Protein AF-A0A6A6MZA5-F1 (afdb_monomer)

Solvent-accessible surface area (backbone atoms only — not comparable to full-atom values): 21957 Å² total; per-residue (Å²): 137,90,83,84,86,81,90,86,86,86,90,86,84,83,87,79,85,80,75,72,76,71,77,72,81,75,48,74,67,53,36,53,50,52,52,52,52,54,51,50,45,68,67,73,51,50,68,57,32,28,37,31,34,38,55,58,53,52,47,82,65,69,66,72,47,62,86,39,45,42,41,32,40,37,38,29,16,70,43,62,66,26,44,49,44,29,49,52,49,47,71,74,43,89,66,95,41,54,74,49,74,42,75,46,43,61,39,80,49,74,70,47,77,76,50,52,74,41,45,49,61,20,44,31,39,34,29,72,39,74,54,33,67,23,25,58,39,69,66,26,39,41,40,28,34,37,51,51,46,44,29,32,23,70,62,12,39,42,36,34,38,40,68,22,36,68,52,52,47,52,53,48,53,55,49,44,52,54,48,62,76,64,50,91,76,68,76,97,83,72,77,67,55,56,51,79,59,97,74,36,36,40,36,47,80,67,91,69,97,62,91,64,74,45,52,48,48,31,35,45,26,44,97,86,54,76,40,82,46,38,41,50,36,61,72,56,52,50,51,40,28,44,77,36,58,29,42,82,72,48,74,46,45,36,49,60,52,41,70,78,39,45,82,84,41,44,70,56,57,62,68,53,40,86,92,41,50,45,100,86,71,44,65,34,70,73,49,42,58,58,41,38,44,25,19,37,41,35,32,31,28,65,34,92,92,45,57,78,93,72,44,86,69,89,57,91,50,82,63,43,67,61,46,47,58,51,48,54,52,49,51,53,50,49,52,50,50,51,52,54,53,60,75,58,73,79,74,92,78,93,84,85,87,82,88,80,83,83,85,77,85,76,84,81,81,82,89,77,89,80,87,85,89,132

Foldseek 3Di:
DDDDYDDDDDDDDDDDPPPPPDPDPDALLRLLLVLVVLVVCLQAQAAQFEEEEEQVFAQPCLCSCVVRNYAEYEYEHQDPVRQVRNVVNVVVDPDPHYYDYYHDDLQPDQCPPVVLVLFQVGLEYEHADDLQVQQQDLSSLLSSLLSVLRNHHAFHKYKYKDFDLVLVVVLLVVQQVVCVVVPPDDDPPDRCQWDDDPFKIKGWPDDDPDDDQGNTWIWIDGPPDIDIGIRHPVVSSQVSNVVSQKHWQDKAQQLRVCVLCCVVCLVSLPVSDPDQADPVSHGDPVSSSSSRRMIMTMITRHHPVAPPVRSPRPPSDPVSSVVVVVVVVVVVVVVVVVVVVVVVPPDDDDDDDDDDDDDDDDDDDDDDDDDDDD

Nearest PDB structures (foldseek):
  1ri1-assembly1_A  TM=8.655E-01  e=4.212E-20  Encephalitozoon cuniculi
  8q69-assembly2_B  TM=8.363E-01  e=1.440E-20  Homo sapiens
  2hv9-assembly1_A  TM=8.580E-01  e=1.508E-18  Encephalitozoon cuniculi
  1l1e-assembly2_B  TM=5.868E-01  e=1.297E-09  Mycobacterium tuberculosis
  8t1a-assembly2_B  TM=5.564E-01  e=3.368E-09  Mycobacterium tuberculosis H37Rv

InterPro domains:
  IPR004971 mRNA (guanine-N(7))-methyltransferase domain [PF03291] (35-301)
  IPR004971 mRNA (guanine-N(7))-methyltransferase domain [PS51562] (24-302)
  IPR029063 S-adenosyl-L-methionine-dependent methyltransferase superfamily [G3DSA:3.40.50.150] (30-302)
  IPR029063 S-adenosyl-L-methionine-dependent methyltransferase superfamily [SSF53335] (39-302)
  IPR039753 mRNA cap guanine-N7 methyltransferase [PTHR12189] (28-302)

pLDDT: mean 73.38, std 24.3, range [23.7, 98.31]

Radius of gyration: 26.89 Å; Cα contacts (8 Å, |Δi|>4): 509; chains: 1; bounding box: 81×106×57 Å

Sequence (374 aa):
MSFRNLETWSDLGTSMSSSFAIPRTESTHHRLYEFAKLALIKIFVHPYATVCDLYCGGGVDAEKWDGAQIGHYIGIDVSSSGVSEMREAWESQRKIYTAEFFEADPCTENFGVQLQEKANQADLVCCLQNLQLCFENEENARKLLHNVSSLLKPGGYFFGITPDSSTIWAKYQKNVEAYHNRSGSMKPNIVPNCIRSESYMITFEVEEEKFPLFGKKYQLKFAHDPANSLLVHFPSLIRLAREAGLEYVEIQNLTEFYDDNRMHFASMLLNAGPNLVDPRGRLLPRSFDVLGLYTTFIFQKPDPDVPHLLQPHYCRTTVSIMMRQVFVILSKAMMRALSCCADCSMVASSTWPSLLCFNVLASRTPFHSATICF

Structure (mmCIF, N/CA/C/O backbone):
data_AF-A0A6A6MZA5-F1
#
_entry.id   AF-A0A6A6MZA5-F1
#
loop_
_atom_site.group_PDB
_atom_site.id
_atom_site.type_symbol
_atom_site.label_atom_id
_atom_site.label_alt_id
_atom_site.label_comp_id
_atom_site.label_asym_id
_atom_site.label_entity_id
_atom_site.label_seq_id
_atom_site.pdbx_PDB_ins_code
_atom_site.Cartn_x
_atom_site.Cartn_y
_atom_site.Cartn_z
_atom_site.occupancy
_atom_site.B_iso_or_equiv
_atom_site.auth_seq_id
_atom_site.auth_comp_id
_atom_site.auth_asym_id
_atom_site.auth_atom_id
_atom_site.pdbx_PDB_model_num
ATOM 1 N N . MET A 1 1 ? -38.788 51.795 -22.963 1.00 30.31 1 MET A N 1
ATOM 2 C CA . MET A 1 1 ? -37.881 52.906 -23.321 1.00 30.31 1 MET A CA 1
ATOM 3 C C . MET A 1 1 ? -36.455 52.413 -23.170 1.00 30.31 1 MET A C 1
ATOM 5 O O . MET A 1 1 ? -36.086 51.976 -22.093 1.00 30.31 1 MET A O 1
ATOM 9 N N . SER A 1 2 ? -35.721 52.390 -24.280 1.00 30.05 2 SER A N 1
ATOM 10 C CA . SER A 1 2 ? -34.290 52.081 -24.354 1.00 30.05 2 SER A CA 1
ATOM 11 C C . SER A 1 2 ? -33.482 53.234 -23.766 1.00 30.05 2 SER A C 1
ATOM 13 O O . SER A 1 2 ? -33.801 54.376 -24.085 1.00 30.05 2 SER A O 1
ATOM 15 N N . PHE A 1 3 ? -32.387 52.947 -23.063 1.00 24.84 3 PHE A N 1
ATOM 16 C CA . PHE A 1 3 ? -31.211 53.813 -23.114 1.00 24.84 3 PHE A CA 1
ATOM 17 C C . PHE A 1 3 ? -29.943 52.981 -23.289 1.00 24.84 3 PHE A C 1
ATOM 19 O O . PHE A 1 3 ? -29.671 52.039 -22.550 1.00 24.84 3 PHE A O 1
ATOM 26 N N . ARG A 1 4 ? -29.221 53.344 -24.347 1.00 27.47 4 ARG A N 1
ATOM 27 C CA . ARG A 1 4 ? -27.875 52.918 -24.703 1.00 27.47 4 ARG A CA 1
ATOM 28 C C . ARG A 1 4 ? -26.852 53.873 -24.062 1.00 27.47 4 ARG A C 1
ATOM 30 O O . ARG A 1 4 ? -27.186 55.035 -23.847 1.00 27.47 4 ARG A O 1
ATOM 37 N N . ASN A 1 5 ? -25.609 53.385 -24.000 1.00 26.36 5 ASN A N 1
ATOM 38 C CA . ASN A 1 5 ? -24.350 54.064 -24.358 1.00 26.36 5 ASN A CA 1
ATOM 39 C C . ASN A 1 5 ? -23.382 54.603 -23.276 1.00 26.36 5 ASN A C 1
ATOM 41 O O . ASN A 1 5 ? -23.722 55.504 -22.521 1.00 26.36 5 ASN A O 1
ATOM 45 N N . LEU A 1 6 ? -22.136 54.110 -23.442 1.00 24.83 6 LEU A N 1
ATOM 46 C CA . LEU A 1 6 ? -20.798 54.738 -23.355 1.00 24.83 6 LEU A CA 1
ATOM 47 C C . LEU A 1 6 ? -20.234 55.106 -21.963 1.00 24.83 6 LEU A C 1
ATOM 49 O O . LEU A 1 6 ? -20.876 55.803 -21.192 1.00 24.83 6 LEU A O 1
ATOM 53 N N . GLU A 1 7 ? -19.117 54.479 -21.537 1.00 25.08 7 GLU A N 1
ATOM 54 C CA . GLU A 1 7 ? -17.699 54.904 -21.749 1.00 25.08 7 GLU A CA 1
ATOM 55 C C . GLU A 1 7 ? -17.408 56.233 -21.016 1.00 25.08 7 GLU A C 1
ATOM 57 O O . GLU A 1 7 ? -18.143 57.190 -21.192 1.00 25.08 7 GLU A O 1
ATOM 62 N N . THR A 1 8 ? -16.421 56.442 -20.141 1.00 25.12 8 THR A N 1
ATOM 63 C CA . THR A 1 8 ? -15.062 55.919 -19.916 1.00 25.12 8 THR A CA 1
ATOM 64 C C . THR A 1 8 ? -14.604 56.423 -18.539 1.00 25.12 8 THR A C 1
ATOM 66 O O . THR A 1 8 ? -14.759 57.616 -18.312 1.00 25.12 8 THR A O 1
ATOM 69 N N . TRP A 1 9 ? -13.964 55.613 -17.688 1.00 24.72 9 TRP A N 1
ATOM 70 C CA . TRP A 1 9 ? -12.913 56.080 -16.761 1.00 24.72 9 TRP A CA 1
ATOM 71 C C . TRP A 1 9 ? -11.894 54.948 -16.594 1.00 24.72 9 TRP A C 1
ATOM 73 O O . TRP A 1 9 ? -12.147 53.942 -15.933 1.00 24.72 9 TRP A O 1
ATOM 83 N N . SER A 1 10 ? -10.774 55.104 -17.289 1.00 23.81 10 SER A N 1
ATOM 84 C CA . SER A 1 10 ? -9.516 54.402 -17.073 1.00 23.81 10 SER A CA 1
ATOM 85 C C . SER A 1 10 ? -8.773 54.997 -15.870 1.00 23.81 10 SER A C 1
ATOM 87 O O . SER A 1 10 ? -8.937 56.174 -15.560 1.00 23.81 10 SER A O 1
ATOM 89 N N . ASP A 1 11 ? -7.914 54.162 -15.283 1.00 25.31 11 ASP A N 1
ATOM 90 C CA . ASP A 1 11 ? -6.826 54.459 -14.338 1.00 25.31 11 ASP A CA 1
ATOM 91 C C . ASP A 1 11 ? -7.145 54.472 -12.837 1.00 25.31 11 ASP A C 1
ATOM 93 O O . ASP A 1 11 ? -7.510 55.487 -12.253 1.00 25.31 11 ASP A O 1
ATOM 97 N N . LEU A 1 12 ? -6.881 53.320 -12.196 1.00 28.38 12 LEU A N 1
ATOM 98 C CA . LEU A 1 12 ? -5.870 53.164 -11.131 1.00 28.38 12 LEU A CA 1
ATOM 99 C C . LEU A 1 12 ? -5.788 51.690 -10.661 1.00 28.38 12 LEU A C 1
ATOM 101 O O . LEU A 1 12 ? -6.760 51.153 -10.143 1.00 28.38 12 LEU A O 1
ATOM 105 N N . GLY A 1 13 ? -4.602 51.069 -10.762 1.00 24.97 13 GLY A N 1
ATOM 106 C CA . GLY A 1 13 ? -4.162 50.059 -9.778 1.00 24.97 13 GLY A CA 1
ATOM 107 C C . GLY A 1 13 ? -4.081 48.580 -10.194 1.00 24.97 13 GLY A C 1
ATOM 108 O O . GLY A 1 13 ? -4.875 47.757 -9.767 1.00 24.97 13 GLY A O 1
ATOM 109 N N . THR A 1 14 ? -3.063 48.255 -10.984 1.00 26.36 14 THR A N 1
ATOM 110 C CA . THR A 1 14 ? -2.165 47.080 -10.939 1.00 26.36 14 THR A CA 1
ATOM 111 C C . THR A 1 14 ? -2.439 45.905 -9.963 1.00 26.36 14 THR A C 1
ATOM 113 O O . THR A 1 14 ? -2.433 46.066 -8.750 1.00 26.36 14 THR A O 1
ATOM 116 N N . SER A 1 15 ? -2.463 44.699 -10.555 1.00 25.64 15 SER A N 1
ATOM 117 C CA . SER A 1 15 ? -2.090 43.356 -10.049 1.00 25.64 15 SER A CA 1
ATOM 118 C C . SER A 1 15 ? -2.786 42.754 -8.818 1.00 25.64 15 SER A C 1
ATOM 120 O O . SER A 1 15 ? -2.518 43.134 -7.687 1.00 25.64 15 SER A O 1
ATOM 122 N N . MET A 1 16 ? -3.474 41.629 -9.025 1.00 23.70 16 MET A N 1
ATOM 123 C CA . MET A 1 16 ? -2.912 40.291 -8.772 1.00 23.70 16 MET A CA 1
ATOM 124 C C . MET A 1 16 ? -3.856 39.261 -9.396 1.00 23.70 16 MET A C 1
ATOM 126 O O . MET A 1 16 ? -4.978 39.053 -8.946 1.00 23.70 16 MET A O 1
ATOM 130 N N . SER A 1 17 ? -3.394 38.638 -10.477 1.00 25.27 17 SER A N 1
ATOM 131 C CA . SER A 1 17 ? -3.976 37.420 -11.022 1.00 25.27 17 SER A CA 1
ATOM 132 C C . SER A 1 17 ? -3.978 36.360 -9.924 1.00 25.27 17 SER A C 1
ATOM 134 O O . SER A 1 17 ? -2.911 35.877 -9.539 1.00 25.27 17 SER A O 1
ATOM 136 N N . SER A 1 18 ? -5.153 36.004 -9.408 1.00 26.64 18 SER A N 1
ATOM 137 C CA . SER A 1 18 ? -5.308 34.766 -8.659 1.00 26.64 18 SER A CA 1
ATOM 138 C C . SER A 1 18 ? -5.066 33.628 -9.642 1.00 26.64 18 SER A C 1
ATOM 140 O O . SER A 1 18 ? -5.909 33.279 -10.468 1.00 26.64 18 SER A O 1
ATOM 142 N N . SER A 1 19 ? -3.843 33.109 -9.606 1.00 25.06 19 SER A N 1
ATOM 143 C CA . SER A 1 19 ? -3.448 31.888 -10.283 1.00 25.06 19 SER A CA 1
ATOM 144 C C . SER A 1 19 ? -4.292 30.752 -9.717 1.00 25.06 19 SER A C 1
ATOM 146 O O . SER A 1 19 ? -3.891 30.077 -8.773 1.00 25.06 19 SER A O 1
ATOM 148 N N . PHE A 1 20 ? -5.482 30.547 -10.277 1.00 29.34 20 PHE A N 1
ATOM 149 C CA . PHE A 1 20 ? -6.139 29.256 -10.206 1.00 29.34 20 PHE A CA 1
ATOM 150 C C . PHE A 1 20 ? -5.161 28.268 -10.829 1.00 29.34 20 PHE A C 1
ATOM 152 O O . PHE A 1 20 ? -4.891 28.319 -12.031 1.00 29.34 20 PHE A O 1
ATOM 159 N N . ALA A 1 21 ? -4.549 27.442 -9.982 1.00 25.27 21 ALA A N 1
ATOM 160 C CA . ALA A 1 21 ? -3.707 26.356 -10.430 1.00 25.27 21 ALA A CA 1
ATOM 161 C C . ALA A 1 21 ? -4.544 25.502 -11.387 1.00 25.27 21 ALA A C 1
ATOM 163 O O . ALA A 1 21 ? -5.527 24.876 -10.997 1.00 25.27 21 ALA A O 1
ATOM 164 N N . ILE A 1 22 ? -4.177 25.537 -12.666 1.00 28.09 22 ILE A N 1
ATOM 165 C CA . ILE A 1 22 ? -4.651 24.591 -13.669 1.00 28.09 22 ILE A CA 1
ATOM 166 C C . ILE A 1 22 ? -4.362 23.198 -13.087 1.00 28.09 22 ILE A C 1
ATOM 168 O O . ILE A 1 22 ? -3.210 22.971 -12.696 1.00 28.09 22 ILE A O 1
ATOM 172 N N . PRO A 1 23 ? -5.343 22.277 -12.987 1.00 35.84 23 PRO A N 1
ATOM 173 C CA . PRO A 1 23 ? -5.067 20.927 -12.519 1.00 35.84 23 PRO A CA 1
ATOM 174 C C . PRO A 1 23 ? -3.949 20.368 -13.390 1.00 35.84 23 PRO A C 1
ATOM 176 O O . PRO A 1 23 ? -4.070 20.355 -14.620 1.00 35.84 23 PRO A O 1
ATOM 179 N N . ARG A 1 24 ? -2.824 19.981 -12.775 1.00 42.41 24 ARG A N 1
ATOM 180 C CA . ARG A 1 24 ? -1.757 19.275 -13.490 1.00 42.41 24 ARG A CA 1
ATOM 181 C C . ARG A 1 24 ? -2.448 18.130 -14.219 1.00 42.41 24 ARG A C 1
ATOM 183 O O . ARG A 1 24 ? -3.149 17.363 -13.573 1.00 42.41 24 ARG A O 1
ATOM 190 N N . THR A 1 25 ? -2.313 18.037 -15.542 1.00 48.66 25 THR A N 1
ATOM 191 C CA . THR A 1 25 ? -2.814 16.877 -16.286 1.00 48.66 25 THR A CA 1
ATOM 192 C C . THR A 1 25 ? -2.254 15.634 -15.612 1.00 48.66 25 THR A C 1
ATOM 194 O O . THR A 1 25 ? -1.047 15.392 -15.698 1.00 48.66 25 THR A O 1
ATOM 197 N N . GLU A 1 26 ? -3.101 14.911 -14.883 1.00 63.53 26 GLU A N 1
ATOM 198 C CA . GLU A 1 26 ? -2.673 13.764 -14.100 1.00 63.53 26 GLU A CA 1
ATOM 199 C C . GLU A 1 26 ? -1.987 12.766 -15.027 1.00 63.53 26 GLU A C 1
ATOM 201 O O . GLU A 1 26 ? -2.501 12.368 -16.083 1.00 63.53 26 GLU A O 1
ATOM 206 N N . SER A 1 27 ? -0.774 12.392 -14.644 1.00 80.50 27 SER A N 1
ATOM 207 C CA . SER A 1 27 ? 0.029 11.440 -15.389 1.00 80.50 27 SER A CA 1
ATOM 208 C C . SER A 1 27 ? -0.733 10.116 -15.558 1.00 80.50 27 SER A C 1
ATOM 210 O O . SER A 1 27 ? -1.565 9.723 -14.740 1.00 80.50 27 SER A O 1
ATOM 212 N N . THR A 1 28 ? -0.427 9.369 -16.620 1.00 84.38 28 THR A N 1
ATOM 213 C CA . THR A 1 28 ? -0.957 8.005 -16.803 1.00 84.38 28 THR A CA 1
ATOM 214 C C . THR A 1 28 ? -0.675 7.109 -15.592 1.00 84.38 28 THR A C 1
ATOM 216 O O . THR A 1 28 ? -1.526 6.302 -15.234 1.00 84.38 28 THR A O 1
ATOM 219 N N . HIS A 1 29 ? 0.490 7.262 -14.948 1.00 86.88 29 HIS A N 1
ATOM 220 C CA . HIS A 1 29 ? 0.832 6.480 -13.758 1.00 86.88 29 HIS A CA 1
ATOM 221 C C . HIS A 1 29 ? -0.091 6.805 -12.580 1.00 86.88 29 HIS A C 1
ATOM 223 O O . HIS A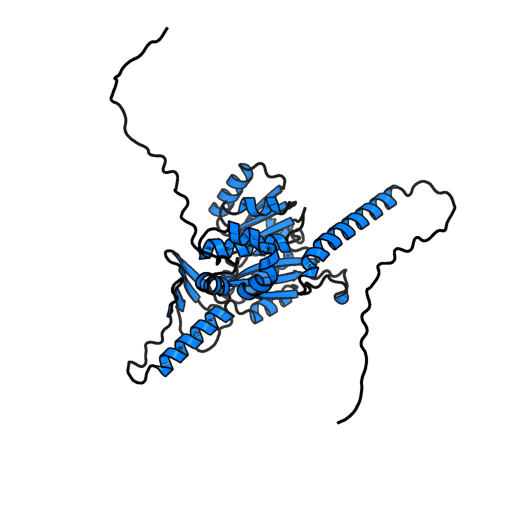 1 29 ? -0.552 5.884 -11.917 1.00 86.88 29 HIS A O 1
ATOM 229 N N . HIS A 1 30 ? -0.402 8.086 -12.356 1.00 87.25 30 HIS A N 1
ATOM 230 C CA . HIS A 1 30 ? -1.233 8.513 -11.236 1.00 87.25 30 HIS A CA 1
ATOM 231 C C . HIS A 1 30 ? -2.645 7.951 -11.389 1.00 87.25 30 HIS A C 1
ATOM 233 O O . HIS A 1 30 ? -3.137 7.276 -10.497 1.00 87.25 30 HIS A O 1
ATOM 239 N N . ARG A 1 31 ? -3.235 8.076 -12.582 1.00 88.12 31 ARG A N 1
ATOM 240 C CA . ARG A 1 31 ? -4.590 7.574 -12.865 1.00 88.12 31 ARG A CA 1
ATOM 241 C C . ARG A 1 31 ? -4.712 6.051 -12.711 1.00 88.12 31 ARG A C 1
ATOM 243 O O . ARG A 1 31 ? -5.735 5.559 -12.245 1.00 88.12 31 ARG A O 1
ATOM 250 N N . LEU A 1 32 ? -3.670 5.294 -13.070 1.00 88.94 32 LEU A N 1
ATOM 251 C CA . LEU A 1 32 ? -3.616 3.840 -12.848 1.00 88.94 32 LEU A CA 1
ATOM 252 C C . LEU A 1 32 ? -3.478 3.481 -11.364 1.00 88.94 32 LEU A C 1
ATOM 254 O O . LEU A 1 32 ? -4.114 2.534 -10.902 1.00 88.94 32 LEU A O 1
ATOM 258 N N . TYR A 1 33 ? -2.661 4.237 -10.631 1.00 88.81 33 TYR A N 1
ATOM 259 C CA . TYR A 1 33 ? -2.472 4.057 -9.197 1.00 88.81 33 TYR A CA 1
ATOM 260 C C . TYR A 1 33 ? -3.762 4.361 -8.423 1.00 88.81 33 TYR A C 1
ATOM 262 O O . TYR A 1 33 ? -4.203 3.541 -7.619 1.00 88.81 33 TYR A O 1
ATOM 270 N N . GLU A 1 34 ? -4.429 5.472 -8.744 1.00 87.88 34 GLU A N 1
ATOM 271 C CA . GLU A 1 34 ? -5.722 5.851 -8.165 1.00 87.88 34 GLU A CA 1
ATOM 272 C C . GLU A 1 34 ? -6.817 4.831 -8.475 1.00 87.88 34 GLU A C 1
ATOM 274 O O . GLU A 1 34 ? -7.576 4.439 -7.588 1.00 87.88 34 GLU A O 1
ATOM 279 N N . PHE A 1 35 ? -6.861 4.309 -9.705 1.00 88.75 35 PHE A N 1
ATOM 280 C CA . PHE A 1 35 ? -7.751 3.197 -10.039 1.00 88.75 35 PHE A CA 1
ATOM 281 C C . PHE A 1 35 ? -7.554 2.005 -9.089 1.00 88.75 35 PHE A C 1
ATOM 283 O O . PHE A 1 35 ? -8.532 1.482 -8.548 1.00 88.75 35 PHE A O 1
ATOM 290 N N . ALA A 1 36 ? -6.305 1.585 -8.875 1.00 89.94 36 ALA A N 1
ATOM 291 C CA . ALA A 1 36 ? -5.994 0.445 -8.023 1.00 89.94 36 ALA A CA 1
ATOM 292 C C . ALA A 1 36 ? -6.344 0.714 -6.553 1.00 89.94 36 ALA A C 1
ATOM 294 O O . ALA A 1 36 ? -6.959 -0.142 -5.914 1.00 89.94 36 ALA A O 1
ATOM 295 N N . LYS A 1 37 ? -6.041 1.916 -6.038 1.00 90.44 37 LYS A N 1
ATOM 296 C CA . LYS A 1 37 ? -6.448 2.345 -4.690 1.00 90.44 37 LYS A CA 1
ATOM 297 C C . LYS A 1 37 ? -7.961 2.241 -4.506 1.00 90.44 37 LYS A C 1
ATOM 299 O O . LYS A 1 37 ? -8.424 1.590 -3.571 1.00 90.44 37 LYS A O 1
ATOM 304 N N . LEU A 1 38 ? -8.737 2.854 -5.403 1.00 89.19 38 LEU A N 1
ATOM 305 C CA . LEU A 1 38 ? -10.197 2.881 -5.306 1.00 89.19 38 LEU A CA 1
ATOM 306 C C . LEU A 1 38 ? -10.806 1.480 -5.441 1.00 89.19 38 LEU A C 1
ATOM 308 O O . LEU A 1 38 ? -11.776 1.161 -4.752 1.00 89.19 38 LEU A O 1
ATOM 312 N N . ALA A 1 39 ? -10.242 0.632 -6.307 1.00 89.31 39 ALA A N 1
ATOM 313 C CA . ALA A 1 39 ? -10.666 -0.758 -6.436 1.00 89.31 39 ALA A CA 1
ATOM 314 C C . ALA A 1 39 ? -10.430 -1.533 -5.129 1.00 89.31 39 ALA A C 1
ATOM 316 O O . ALA A 1 39 ? -11.337 -2.212 -4.651 1.00 89.31 39 ALA A O 1
ATOM 317 N N . LEU A 1 40 ? -9.255 -1.373 -4.514 1.00 89.75 40 LEU A N 1
ATOM 318 C CA . LEU A 1 40 ? -8.904 -2.027 -3.253 1.00 89.75 40 LEU A CA 1
ATOM 319 C C . LEU A 1 40 ? -9.801 -1.557 -2.095 1.00 89.75 40 LEU A C 1
ATOM 321 O O . LEU A 1 40 ? -10.338 -2.382 -1.356 1.00 89.75 40 LEU A O 1
ATOM 325 N N . ILE A 1 41 ? -10.056 -0.247 -2.001 1.00 89.69 41 ILE A N 1
ATOM 326 C CA . ILE A 1 41 ? -11.004 0.346 -1.043 1.00 89.69 41 ILE A CA 1
ATOM 327 C C . ILE A 1 41 ? -12.391 -0.274 -1.215 1.00 89.69 41 ILE A C 1
ATOM 329 O O . ILE A 1 41 ? -12.982 -0.748 -0.249 1.00 89.69 41 ILE A O 1
ATOM 333 N N . LYS A 1 42 ? -12.900 -0.346 -2.447 1.00 88.00 42 LYS A N 1
ATOM 334 C CA . LYS A 1 42 ? -14.234 -0.891 -2.729 1.00 88.00 42 LYS A CA 1
ATOM 335 C C . LYS A 1 42 ? -14.371 -2.385 -2.404 1.00 88.00 42 LYS A C 1
ATOM 337 O O . LYS A 1 42 ? -15.486 -2.857 -2.188 1.00 88.00 42 LYS A O 1
ATOM 342 N N . ILE A 1 43 ? -13.263 -3.123 -2.388 1.00 84.75 43 ILE A N 1
ATOM 343 C CA . ILE A 1 43 ? -13.223 -4.548 -2.040 1.00 84.75 43 ILE A CA 1
ATOM 344 C C . ILE A 1 43 ? -13.194 -4.755 -0.524 1.00 84.75 43 ILE A C 1
ATOM 346 O O . ILE A 1 43 ? -13.940 -5.588 -0.007 1.00 84.75 43 ILE A O 1
ATOM 350 N N . PHE A 1 44 ? -12.313 -4.040 0.179 1.00 85.31 44 PHE A N 1
ATOM 351 C CA . PHE A 1 44 ? -12.017 -4.317 1.587 1.00 85.31 44 PHE A CA 1
ATOM 352 C C . PHE A 1 44 ? -12.837 -3.483 2.564 1.00 85.31 44 PHE A C 1
ATOM 354 O O . PHE A 1 44 ? -13.100 -3.928 3.682 1.00 85.31 44 PHE A O 1
ATOM 361 N N . VAL A 1 45 ? -13.250 -2.285 2.161 1.00 89.44 45 VAL A N 1
ATOM 362 C CA . VAL A 1 45 ? -13.896 -1.338 3.062 1.00 89.44 45 VAL A CA 1
ATOM 363 C C . VAL A 1 45 ? -15.390 -1.590 3.076 1.00 89.44 45 VAL A C 1
ATOM 365 O O . VAL A 1 45 ? -16.067 -1.539 2.050 1.00 89.44 45 VAL A O 1
ATOM 368 N N . HIS A 1 46 ? -15.909 -1.870 4.267 1.00 86.62 46 HIS A N 1
ATOM 369 C CA . HIS A 1 46 ? -17.333 -2.049 4.494 1.00 86.62 46 HIS A CA 1
ATOM 370 C C . HIS A 1 46 ? -17.931 -0.835 5.217 1.00 86.62 46 HIS A C 1
ATOM 372 O O . HIS A 1 46 ? -17.229 -0.165 5.983 1.00 86.62 46 HIS A O 1
ATOM 378 N N . PRO A 1 47 ? -19.247 -0.594 5.074 1.00 89.56 47 PRO A N 1
ATOM 379 C CA . PRO A 1 47 ? -19.915 0.483 5.787 1.00 89.56 47 PRO A CA 1
ATOM 380 C C . PRO A 1 47 ? -19.688 0.414 7.299 1.00 89.56 47 PRO A C 1
ATOM 382 O O . PRO A 1 47 ? -19.646 -0.675 7.897 1.00 89.56 47 PRO A O 1
ATOM 385 N N . TYR A 1 48 ? -19.579 1.592 7.906 1.00 90.69 48 TYR A N 1
ATOM 386 C CA . TYR A 1 48 ? -19.343 1.813 9.333 1.00 90.69 48 TYR A CA 1
ATOM 387 C C . TYR A 1 48 ? -17.999 1.292 9.864 1.00 90.69 48 TYR A C 1
ATOM 389 O O . TYR A 1 48 ? -17.840 1.199 11.077 1.00 90.69 48 TYR A O 1
ATOM 397 N N . ALA A 1 49 ? -17.047 0.940 8.992 1.00 92.38 49 ALA A N 1
ATOM 398 C CA . ALA A 1 49 ? -15.700 0.563 9.418 1.00 92.38 49 ALA A CA 1
ATOM 399 C C . ALA A 1 49 ? -14.963 1.744 10.065 1.00 92.38 49 ALA A C 1
ATOM 401 O O . ALA A 1 49 ? -15.116 2.890 9.629 1.00 92.38 49 ALA A O 1
ATOM 402 N N . THR A 1 50 ? -14.115 1.441 11.043 1.00 94.44 50 THR A N 1
ATOM 403 C CA . THR A 1 50 ? -13.015 2.314 11.450 1.00 94.44 50 THR A CA 1
ATOM 404 C C . THR A 1 50 ? -11.803 2.022 10.575 1.00 94.44 50 THR A C 1
ATOM 406 O O . THR A 1 50 ? -11.280 0.902 10.597 1.00 94.44 50 THR A O 1
ATOM 409 N N . VAL A 1 51 ? -11.348 3.028 9.828 1.00 94.44 51 VAL A N 1
ATOM 410 C CA . VAL A 1 51 ? -10.203 2.919 8.917 1.00 94.44 51 VAL A CA 1
ATOM 411 C C . VAL A 1 51 ? -9.047 3.771 9.416 1.00 94.44 51 VAL A C 1
ATOM 413 O O . VAL A 1 51 ? -9.237 4.947 9.713 1.00 94.44 51 VAL A O 1
ATOM 416 N N . CYS A 1 52 ? -7.852 3.190 9.462 1.00 94.38 52 CYS A N 1
ATOM 417 C CA . CYS A 1 52 ? -6.606 3.909 9.686 1.00 94.38 52 CYS A CA 1
ATOM 418 C C . CYS A 1 52 ? -5.789 3.983 8.389 1.00 94.38 52 CYS A C 1
ATOM 420 O O . CYS A 1 52 ? -5.434 2.941 7.847 1.00 94.38 52 CYS A O 1
ATOM 422 N N . ASP A 1 53 ? -5.504 5.190 7.896 1.00 93.44 53 ASP A N 1
ATOM 423 C CA . ASP A 1 53 ? -4.699 5.439 6.691 1.00 93.44 53 ASP A CA 1
ATOM 424 C C . ASP A 1 53 ? -3.301 5.920 7.099 1.00 93.44 53 ASP A C 1
ATOM 426 O O . ASP A 1 53 ? -3.137 7.016 7.643 1.00 93.44 53 ASP A O 1
ATOM 430 N N . LEU A 1 54 ? -2.303 5.062 6.884 1.00 92.75 54 LEU A N 1
ATOM 431 C CA . LEU A 1 54 ? -0.894 5.342 7.145 1.00 92.75 54 LEU A CA 1
ATOM 432 C C . LEU A 1 54 ? -0.278 6.082 5.960 1.00 92.75 54 LEU A C 1
ATOM 434 O O . LEU A 1 54 ? -0.473 5.681 4.811 1.00 92.75 54 LEU A O 1
ATOM 438 N N . TYR A 1 55 ? 0.530 7.101 6.255 1.00 90.19 55 TYR A N 1
ATOM 439 C CA . TYR A 1 55 ? 1.080 8.018 5.255 1.00 90.19 55 TYR A CA 1
ATOM 440 C C . TYR A 1 55 ? -0.039 8.662 4.427 1.00 90.19 55 TYR A C 1
ATOM 442 O O . TYR A 1 55 ? -0.007 8.649 3.191 1.00 90.19 55 TYR A O 1
ATOM 450 N N . CYS A 1 56 ? -1.072 9.164 5.115 1.00 86.06 56 CYS A N 1
ATOM 451 C CA . CYS A 1 56 ? -2.287 9.653 4.467 1.00 86.06 56 CYS A CA 1
ATOM 452 C C . CYS A 1 56 ? -2.061 10.879 3.563 1.00 86.06 56 CYS A C 1
ATOM 454 O O . CYS A 1 56 ? -2.912 11.168 2.719 1.00 86.06 56 CYS A O 1
ATOM 456 N N . GLY A 1 57 ? -0.920 11.567 3.686 1.00 77.88 57 GLY A N 1
ATOM 457 C CA . GLY A 1 57 ? -0.574 12.744 2.894 1.00 77.88 57 GLY A CA 1
ATOM 458 C C . GLY A 1 57 ? -1.446 13.958 3.222 1.00 77.88 57 GLY A C 1
ATOM 459 O O . GLY A 1 57 ? -2.162 13.968 4.219 1.00 77.88 57 GLY A O 1
ATOM 460 N N . GLY A 1 58 ? -1.368 14.994 2.381 1.00 63.12 58 GLY A N 1
ATOM 461 C CA . GLY A 1 58 ? -2.170 16.218 2.493 1.00 63.12 58 GLY A CA 1
ATOM 462 C C . GLY A 1 58 ? -3.416 16.173 1.605 1.00 63.12 58 GLY A C 1
ATOM 463 O O . GLY A 1 58 ? -3.285 15.892 0.419 1.00 63.12 58 GLY A O 1
ATOM 464 N N . GLY A 1 59 ? -4.590 16.451 2.185 1.00 57.91 59 GLY A N 1
ATOM 465 C CA . GLY A 1 59 ? -5.930 16.776 1.638 1.00 57.91 59 GLY A CA 1
ATOM 466 C C . GLY A 1 59 ? -6.567 15.977 0.483 1.00 57.91 59 GLY A C 1
ATOM 467 O O . GLY A 1 59 ? -7.783 15.786 0.468 1.00 57.91 59 GLY A O 1
ATOM 468 N N . VAL A 1 60 ? -5.785 15.563 -0.511 1.00 55.03 60 VAL A N 1
ATOM 469 C CA . VAL A 1 60 ? -6.212 15.273 -1.893 1.00 55.03 60 VAL A CA 1
ATOM 470 C C . VAL A 1 60 ? -7.101 14.028 -2.001 1.00 55.03 60 VAL A C 1
ATOM 472 O O . VAL A 1 60 ? -7.926 13.932 -2.902 1.00 55.03 60 VAL A O 1
ATOM 475 N N . ASP A 1 61 ? -7.005 13.125 -1.028 1.00 62.47 61 ASP A N 1
ATOM 476 C CA . ASP A 1 61 ? -7.664 11.820 -1.041 1.00 62.47 61 ASP A CA 1
ATOM 477 C C . ASP A 1 61 ? -8.828 11.712 -0.034 1.00 62.47 61 ASP A C 1
ATOM 479 O O . ASP A 1 61 ? -9.385 10.628 0.144 1.00 62.47 61 ASP A O 1
ATOM 483 N N . ALA A 1 62 ? -9.224 12.795 0.649 1.00 62.06 62 ALA A N 1
ATOM 484 C CA . ALA A 1 62 ? -10.210 12.728 1.738 1.00 62.06 62 ALA A CA 1
ATOM 485 C C . ALA A 1 62 ? -11.596 12.208 1.294 1.00 62.06 62 ALA A C 1
ATOM 487 O O . ALA A 1 62 ? -12.303 11.575 2.078 1.00 62.06 62 ALA A O 1
ATOM 488 N N . GLU A 1 63 ? -11.976 12.433 0.034 1.00 71.81 63 GLU A N 1
ATOM 489 C CA . GLU A 1 63 ? -13.281 12.055 -0.529 1.00 71.81 63 GLU A CA 1
ATOM 490 C C . GLU A 1 63 ? -13.397 10.558 -0.863 1.00 71.81 63 GLU A C 1
ATOM 492 O O . GLU A 1 63 ? -14.509 10.035 -0.972 1.00 71.81 63 GLU A O 1
ATOM 497 N N . LYS A 1 64 ? -12.274 9.826 -0.969 1.00 81.31 64 LYS A N 1
ATOM 498 C CA . LYS A 1 64 ? -12.277 8.396 -1.351 1.00 81.31 64 LYS A CA 1
ATOM 499 C C . LYS A 1 64 ? -13.059 7.518 -0.370 1.00 81.31 64 LYS A C 1
ATOM 501 O O . LYS A 1 64 ? -13.557 6.452 -0.736 1.00 81.31 64 LYS A O 1
ATOM 506 N N . TRP A 1 65 ? -13.192 7.983 0.868 1.00 87.00 65 TRP A N 1
ATOM 507 C CA . TRP A 1 65 ? -13.880 7.282 1.944 1.00 87.00 65 TRP A CA 1
ATOM 508 C C . TRP A 1 65 ? -15.395 7.515 1.964 1.00 87.00 65 TRP A C 1
ATOM 510 O O . TRP A 1 65 ? -16.124 6.676 2.500 1.00 87.00 65 TRP A O 1
ATOM 520 N N . ASP A 1 66 ? -15.891 8.585 1.330 1.00 83.62 66 ASP A N 1
ATOM 521 C CA . ASP A 1 66 ? -17.323 8.918 1.305 1.00 83.62 66 ASP A CA 1
ATOM 522 C C . ASP A 1 66 ? -18.136 7.808 0.636 1.00 83.62 66 ASP A C 1
ATOM 524 O O . ASP A 1 66 ? -19.154 7.352 1.163 1.00 83.62 66 ASP A O 1
ATOM 528 N N . GLY A 1 67 ? -17.646 7.320 -0.509 1.00 81.75 67 GLY A N 1
ATOM 529 C CA . GLY A 1 67 ? -18.290 6.246 -1.264 1.00 81.75 67 GLY A CA 1
ATOM 530 C C . GLY A 1 67 ? -18.337 4.911 -0.515 1.00 81.75 67 GLY A C 1
ATOM 531 O O . GLY A 1 67 ? -19.192 4.078 -0.813 1.00 81.75 67 GLY A O 1
ATOM 532 N N . ALA A 1 68 ? -17.450 4.714 0.465 1.00 86.06 68 ALA A N 1
ATOM 533 C CA . ALA A 1 68 ? -17.383 3.506 1.283 1.00 86.06 68 ALA A CA 1
ATOM 534 C C . ALA A 1 68 ? -18.233 3.584 2.567 1.00 86.06 68 ALA A C 1
ATOM 536 O O . ALA A 1 68 ? -18.417 2.565 3.234 1.00 86.06 68 ALA A O 1
ATOM 537 N N . GLN A 1 69 ? -18.779 4.763 2.898 1.00 88.31 69 GLN A N 1
ATOM 538 C CA . GLN A 1 69 ? -19.635 4.989 4.071 1.00 88.31 69 GLN A CA 1
ATOM 539 C C . GLN A 1 69 ? -18.990 4.522 5.386 1.00 88.31 69 GLN A C 1
ATOM 541 O O . GLN A 1 69 ? -19.623 3.838 6.197 1.00 88.31 69 GLN A O 1
ATOM 546 N N . ILE A 1 70 ? -17.714 4.856 5.588 1.00 92.25 70 ILE A N 1
ATOM 547 C CA . ILE A 1 70 ? -16.988 4.520 6.821 1.00 92.25 70 ILE A CA 1
ATOM 548 C C . ILE A 1 70 ? -17.626 5.186 8.049 1.00 92.25 70 ILE A C 1
ATOM 550 O O . ILE A 1 70 ? -18.372 6.156 7.930 1.00 92.25 70 ILE A O 1
ATOM 554 N N . GLY A 1 71 ? -17.359 4.640 9.235 1.00 91.06 71 GLY A N 1
ATOM 555 C CA . GLY A 1 71 ? -17.865 5.178 10.503 1.00 91.06 71 GLY A CA 1
ATOM 556 C C . GLY A 1 71 ? -16.882 6.135 11.173 1.00 91.06 71 GLY A C 1
ATOM 557 O O . GLY A 1 71 ? -17.301 7.114 11.790 1.00 91.06 71 GLY A O 1
ATOM 558 N N . HIS A 1 72 ? -15.585 5.858 11.032 1.00 92.88 72 HIS A N 1
ATOM 559 C CA . HIS A 1 72 ? -14.519 6.635 11.648 1.00 92.88 72 HIS A CA 1
ATOM 560 C C . HIS A 1 72 ? -13.230 6.565 10.821 1.00 92.88 72 HIS A C 1
ATOM 562 O O . HIS A 1 72 ? -12.905 5.510 10.268 1.00 92.88 72 HIS A O 1
ATOM 568 N N . TYR A 1 73 ? -12.499 7.676 10.753 1.00 92.56 73 TYR A N 1
ATOM 569 C CA . TYR A 1 73 ? -11.235 7.800 10.030 1.00 92.56 73 TYR A CA 1
ATOM 570 C C . TYR A 1 73 ? -10.086 8.181 10.968 1.00 92.56 73 TYR A C 1
ATOM 572 O O . TYR A 1 73 ? -10.208 9.117 11.753 1.00 92.56 73 TYR A O 1
ATOM 580 N N . ILE A 1 74 ? -8.956 7.491 10.845 1.00 92.06 74 ILE A N 1
ATOM 581 C CA . ILE A 1 74 ? -7.717 7.773 11.572 1.00 92.06 74 ILE A CA 1
ATOM 582 C C . ILE A 1 74 ? -6.618 8.036 10.538 1.00 92.06 74 ILE A C 1
ATOM 584 O O . ILE A 1 74 ? -6.156 7.107 9.881 1.00 92.06 74 ILE A O 1
ATOM 588 N N . GLY A 1 75 ? -6.194 9.287 10.378 1.00 91.88 75 GLY A N 1
ATOM 589 C CA . GLY A 1 75 ? -5.065 9.644 9.515 1.00 91.88 75 GLY A CA 1
ATOM 590 C C . GLY A 1 75 ? -3.760 9.693 10.303 1.00 91.88 75 GLY A C 1
ATOM 591 O O . GLY A 1 75 ? -3.701 10.368 11.331 1.00 91.88 75 GLY A O 1
ATOM 592 N N . ILE A 1 76 ? -2.719 9.004 9.834 1.00 90.75 76 ILE A N 1
ATOM 593 C CA . ILE A 1 76 ? -1.370 9.085 10.412 1.00 90.75 76 ILE A CA 1
ATOM 594 C C . ILE A 1 76 ? -0.400 9.512 9.315 1.00 90.75 76 ILE A C 1
ATOM 596 O O . ILE A 1 76 ? -0.310 8.848 8.281 1.00 90.75 76 ILE A O 1
ATOM 600 N N . ASP A 1 77 ? 0.347 10.588 9.543 1.00 90.38 77 ASP A N 1
ATOM 601 C CA . ASP A 1 77 ? 1.387 11.042 8.619 1.00 90.38 77 ASP A CA 1
ATOM 602 C C . ASP A 1 77 ? 2.628 11.536 9.373 1.00 90.38 77 ASP A C 1
ATOM 604 O O . ASP A 1 77 ? 2.549 11.941 10.531 1.00 90.38 77 ASP A O 1
ATOM 608 N N . VAL A 1 78 ? 3.780 11.508 8.701 1.00 87.88 78 VAL A N 1
ATOM 609 C CA . VAL A 1 78 ? 5.059 11.991 9.247 1.00 87.88 78 VAL A CA 1
ATOM 610 C C . VAL A 1 78 ? 5.106 13.523 9.251 1.00 87.88 78 VAL A C 1
ATOM 612 O O . VAL A 1 78 ? 5.839 14.127 10.026 1.00 87.88 78 VAL A O 1
ATOM 615 N N . SER A 1 79 ? 4.361 14.168 8.351 1.00 82.69 79 SER A N 1
ATOM 616 C CA . SER A 1 79 ? 4.394 15.611 8.142 1.00 82.69 79 SER A CA 1
ATOM 617 C C . SER A 1 79 ? 3.294 16.329 8.926 1.00 82.69 79 SER A C 1
ATOM 619 O O . SER A 1 79 ? 2.116 16.222 8.583 1.00 82.69 79 SER A O 1
ATOM 621 N N . SER A 1 80 ? 3.679 17.171 9.894 1.00 76.94 80 SER A N 1
ATOM 622 C CA . SER A 1 80 ? 2.758 18.105 10.570 1.00 76.94 80 SER A CA 1
ATOM 623 C C . SER A 1 80 ? 1.951 18.970 9.597 1.00 76.94 80 SER A C 1
ATOM 625 O O . SER A 1 80 ? 0.752 19.167 9.797 1.00 76.94 80 SER A O 1
ATOM 627 N N . SER A 1 81 ? 2.572 19.457 8.516 1.00 76.94 81 SER A N 1
ATOM 628 C CA . SER A 1 81 ? 1.868 20.223 7.481 1.00 76.94 81 SER A CA 1
ATOM 629 C C . SER A 1 81 ? 0.840 19.371 6.737 1.00 76.94 81 SER A C 1
ATOM 631 O O . SER A 1 81 ? -0.281 19.830 6.549 1.00 76.94 81 SER A O 1
ATOM 633 N N . GLY A 1 82 ? 1.164 18.117 6.395 1.00 74.94 82 GLY A N 1
ATOM 634 C CA . GLY A 1 82 ? 0.209 17.201 5.757 1.00 74.94 82 GLY A CA 1
ATOM 635 C C . GLY A 1 82 ? -0.989 16.884 6.658 1.00 74.94 82 GLY A C 1
ATOM 636 O O . GLY A 1 82 ? -2.139 16.932 6.216 1.00 74.94 82 GLY A O 1
ATOM 637 N N . VAL A 1 83 ? -0.731 16.657 7.950 1.00 80.50 83 VAL A N 1
ATOM 638 C CA . VAL A 1 83 ? -1.765 16.465 8.979 1.00 80.50 83 VAL A CA 1
ATOM 639 C C . VAL A 1 83 ? -2.664 17.700 9.111 1.00 80.50 83 VAL A C 1
ATOM 641 O O . VAL A 1 83 ? -3.886 17.558 9.183 1.00 80.50 83 VAL A O 1
ATOM 644 N N . SER A 1 84 ? -2.085 18.905 9.129 1.00 79.81 84 SER A N 1
ATOM 645 C CA . SER A 1 84 ? -2.846 20.160 9.223 1.00 79.81 84 SER A CA 1
ATOM 646 C C . SER A 1 84 ? -3.713 20.388 7.987 1.00 79.81 84 SER A C 1
ATOM 648 O O . SER A 1 84 ? -4.902 20.658 8.122 1.00 79.81 84 SER A O 1
ATOM 650 N N . GLU A 1 85 ? -3.158 20.199 6.788 1.00 80.50 85 GLU A N 1
ATOM 651 C CA . GLU A 1 85 ? -3.894 20.324 5.525 1.00 80.50 85 GLU A CA 1
ATOM 652 C C . GLU A 1 85 ? -5.065 19.335 5.448 1.00 80.50 85 GLU A C 1
ATOM 654 O O . GLU A 1 85 ? -6.169 19.707 5.050 1.00 80.50 85 GLU A O 1
ATOM 659 N N . MET A 1 86 ? -4.858 18.082 5.868 1.00 78.44 86 MET A N 1
ATOM 660 C CA . MET A 1 86 ? -5.932 17.086 5.951 1.00 78.44 86 MET A CA 1
ATOM 661 C C . MET A 1 86 ? -7.012 17.477 6.952 1.00 78.44 86 MET A C 1
ATOM 663 O O . MET A 1 86 ? -8.198 17.306 6.666 1.00 78.44 86 MET A O 1
ATOM 667 N N . ARG A 1 87 ? -6.615 17.989 8.120 1.00 82.88 87 ARG A N 1
ATOM 668 C CA . ARG A 1 87 ? -7.554 18.438 9.147 1.00 82.88 87 ARG A CA 1
ATOM 669 C C . ARG A 1 87 ? -8.394 19.602 8.639 1.00 82.88 87 ARG A C 1
ATOM 671 O O . ARG A 1 87 ? -9.612 19.531 8.733 1.00 82.88 87 ARG A O 1
ATOM 678 N N . GLU A 1 88 ? -7.773 20.619 8.052 1.00 83.44 88 GLU A N 1
ATOM 679 C CA . GLU A 1 88 ? -8.472 21.774 7.478 1.00 83.44 88 GLU A CA 1
ATOM 680 C C . GLU A 1 88 ? -9.402 21.360 6.331 1.00 83.44 88 GLU A C 1
ATOM 682 O O . GLU A 1 88 ? -10.564 21.772 6.289 1.00 83.44 88 GLU A O 1
ATOM 687 N N . ALA A 1 89 ? -8.933 20.491 5.428 1.00 80.69 89 ALA A N 1
ATOM 688 C CA . ALA A 1 89 ? -9.754 19.951 4.350 1.00 80.69 89 ALA A CA 1
ATOM 689 C C . ALA A 1 89 ? -10.958 19.178 4.906 1.00 80.69 89 ALA A C 1
ATOM 691 O O . ALA A 1 89 ? -12.086 19.395 4.460 1.00 80.69 89 ALA A O 1
ATOM 692 N N . TRP A 1 90 ? -10.748 18.335 5.918 1.00 82.06 90 TRP A N 1
ATOM 693 C CA . TRP A 1 90 ? -11.824 17.597 6.569 1.00 82.06 90 TRP A CA 1
ATOM 694 C C . TRP A 1 90 ? -12.790 18.522 7.310 1.00 82.06 90 TRP A C 1
ATOM 696 O O . TRP A 1 90 ? -13.986 18.355 7.152 1.00 82.06 90 TRP A O 1
ATOM 706 N N . GLU A 1 91 ? -12.326 19.528 8.051 1.00 82.62 91 GLU A N 1
ATOM 707 C CA . GLU A 1 91 ? -13.196 20.476 8.766 1.00 82.62 91 GLU A CA 1
ATOM 708 C C . GLU A 1 91 ? -14.005 21.360 7.804 1.00 82.62 91 GLU A C 1
ATOM 710 O O . GLU A 1 91 ? -15.153 21.716 8.088 1.00 82.62 91 GLU A O 1
ATOM 715 N N . SER A 1 92 ? -13.437 21.680 6.636 1.00 82.00 92 SER A N 1
ATOM 716 C CA . SER A 1 92 ? -14.144 22.401 5.571 1.00 82.00 92 SER A CA 1
ATOM 717 C C . SER A 1 92 ? -15.257 21.562 4.933 1.00 82.00 92 SER A C 1
ATOM 719 O O . SER A 1 92 ? -16.270 22.093 4.467 1.00 82.00 92 SER A O 1
ATOM 721 N N . GLN A 1 93 ? -15.093 20.239 4.939 1.00 76.19 93 GLN A N 1
ATOM 722 C CA . GLN A 1 93 ? -16.040 19.287 4.387 1.00 76.19 93 GLN A CA 1
ATOM 723 C C . GLN A 1 93 ? -16.950 18.795 5.516 1.00 76.19 93 GLN A C 1
ATOM 725 O O . GLN A 1 93 ? -16.524 18.138 6.452 1.00 76.19 93 GLN A O 1
ATOM 730 N N . ARG A 1 94 ? -18.258 19.056 5.452 1.00 73.62 94 ARG A N 1
ATOM 731 C CA . ARG A 1 94 ? -19.209 18.496 6.433 1.00 73.62 94 ARG A CA 1
ATOM 732 C C . ARG A 1 94 ? -19.381 16.982 6.235 1.00 73.62 94 ARG A C 1
ATOM 734 O O . ARG A 1 94 ? -20.399 16.538 5.704 1.00 73.62 94 ARG A O 1
ATOM 741 N N . LYS A 1 95 ? -18.373 16.201 6.629 1.00 80.38 95 LYS A N 1
ATOM 742 C CA . LYS A 1 95 ? -18.365 14.740 6.556 1.00 80.38 95 LYS A CA 1
ATOM 743 C C . LYS A 1 95 ? -19.312 14.143 7.591 1.00 80.38 95 LYS A C 1
ATOM 745 O O . LYS A 1 95 ? -19.536 14.695 8.664 1.00 80.38 95 LYS A O 1
ATOM 750 N N . ILE A 1 96 ? -19.873 12.990 7.242 1.00 83.06 96 ILE A N 1
ATOM 751 C CA . ILE A 1 96 ? -20.839 12.254 8.073 1.00 83.06 96 ILE A CA 1
ATOM 752 C C . ILE A 1 96 ? -20.176 11.330 9.105 1.00 83.06 96 ILE A C 1
ATOM 754 O O . ILE A 1 96 ? -20.855 10.822 9.992 1.00 83.06 96 ILE A O 1
ATOM 758 N N . TYR A 1 97 ? -18.871 11.095 8.974 1.00 86.44 97 TYR A N 1
ATOM 759 C CA . TYR A 1 97 ? -18.064 10.254 9.854 1.00 86.44 97 TYR A CA 1
ATOM 760 C C . TYR A 1 97 ? -17.077 11.111 10.636 1.00 86.44 97 TYR A C 1
ATOM 762 O O . TYR A 1 97 ? -16.662 12.166 10.160 1.00 86.44 97 TYR A O 1
ATOM 770 N N . THR A 1 98 ? -16.687 10.657 11.824 1.00 90.31 98 THR A N 1
ATOM 771 C CA . THR A 1 98 ? -15.692 11.348 12.653 1.00 90.31 98 THR A CA 1
ATOM 772 C C . THR A 1 98 ? -14.277 11.067 12.148 1.00 90.31 98 THR A C 1
ATOM 774 O O . THR A 1 98 ? -14.020 9.991 11.606 1.00 90.31 98 THR A O 1
ATOM 777 N N . ALA A 1 99 ? -13.354 12.010 12.339 1.00 90.69 99 ALA A N 1
ATOM 778 C CA . ALA A 1 99 ? -11.954 11.839 11.969 1.00 90.69 99 ALA A CA 1
ATOM 779 C C . ALA A 1 99 ? -11.001 12.287 13.079 1.00 90.69 99 ALA A C 1
ATOM 781 O O . ALA A 1 99 ? -11.257 13.272 13.773 1.00 90.69 99 ALA A O 1
ATOM 782 N N . GLU A 1 100 ? -9.887 11.577 13.207 1.00 90.19 100 GLU A N 1
ATOM 783 C CA . GLU A 1 100 ? -8.749 11.938 14.046 1.00 90.19 100 GLU A CA 1
ATOM 784 C C . GLU A 1 100 ? -7.471 11.894 13.209 1.00 90.19 100 GLU A C 1
ATOM 786 O O . GLU A 1 100 ? -7.335 11.070 12.305 1.00 90.19 100 GLU A O 1
ATOM 791 N N . PHE A 1 101 ? -6.533 12.792 13.508 1.00 89.75 101 PHE A N 1
ATOM 792 C CA . PHE A 1 101 ? -5.277 12.896 12.774 1.00 89.75 101 PHE A CA 1
ATOM 793 C C . PHE A 1 101 ? -4.103 12.964 13.739 1.00 89.75 101 PHE A C 1
ATOM 795 O O . PHE A 1 101 ? -4.153 13.731 14.708 1.00 89.75 101 PHE A O 1
ATOM 802 N N . PHE A 1 102 ? -3.062 12.192 13.440 1.00 89.06 102 PHE A N 1
ATOM 803 C CA . PHE A 1 102 ? -1.868 12.040 14.259 1.00 89.06 102 PHE A CA 1
ATOM 804 C C . PHE A 1 102 ? -0.616 12.296 13.423 1.00 89.06 102 PHE A C 1
ATOM 806 O O . PHE A 1 102 ? -0.486 11.796 12.306 1.00 89.06 102 PHE A O 1
ATOM 813 N N . GLU A 1 103 ? 0.309 13.058 13.995 1.00 89.88 103 GLU A N 1
ATOM 814 C CA . GLU A 1 103 ? 1.669 13.185 13.487 1.00 89.88 103 GLU A CA 1
ATOM 815 C C . GLU A 1 103 ? 2.519 12.102 14.148 1.00 89.88 103 GLU A C 1
ATOM 817 O O . GLU A 1 103 ? 2.699 12.116 15.367 1.00 89.88 103 GLU A O 1
ATOM 822 N N . ALA A 1 104 ? 2.965 11.131 13.358 1.00 88.25 104 ALA A N 1
ATOM 823 C CA . ALA A 1 104 ? 3.868 10.078 13.801 1.00 88.25 104 ALA A CA 1
ATOM 824 C C . ALA A 1 104 ? 4.519 9.421 12.586 1.00 88.25 104 ALA A C 1
ATOM 826 O O . ALA A 1 104 ? 3.881 9.285 11.540 1.00 88.25 104 ALA A O 1
ATOM 827 N N . ASP A 1 105 ? 5.749 8.932 12.738 1.00 88.25 105 ASP A N 1
ATOM 828 C CA . ASP A 1 105 ? 6.330 8.010 11.763 1.00 88.25 105 ASP A CA 1
ATOM 829 C C . ASP A 1 105 ? 6.019 6.557 12.146 1.00 88.25 105 ASP A C 1
ATOM 831 O O . ASP A 1 105 ? 6.588 6.039 13.118 1.00 88.25 105 ASP A O 1
ATOM 835 N N . PRO A 1 106 ? 5.176 5.853 11.361 1.00 86.12 106 PRO A N 1
ATOM 836 C CA . PRO A 1 106 ? 4.848 4.456 11.610 1.00 86.12 106 PRO A CA 1
ATOM 837 C C . PRO A 1 106 ? 6.067 3.521 11.682 1.00 86.12 106 PRO A C 1
ATOM 839 O O . PRO A 1 106 ? 5.961 2.456 12.296 1.00 86.12 106 PRO A O 1
ATOM 842 N N . CYS A 1 107 ? 7.207 3.891 11.080 1.00 85.69 107 CYS A N 1
ATOM 843 C CA . CYS A 1 107 ? 8.427 3.077 11.035 1.00 85.69 107 CYS A CA 1
ATOM 844 C C . CYS A 1 107 ? 9.370 3.275 12.224 1.00 85.69 107 CYS A C 1
ATOM 846 O O . CYS A 1 107 ? 10.064 2.333 12.604 1.00 85.69 107 CYS A O 1
ATOM 848 N N . THR A 1 108 ? 9.445 4.478 12.795 1.00 78.06 108 THR A N 1
ATOM 849 C CA . THR A 1 108 ? 10.506 4.835 13.756 1.00 78.06 108 THR A CA 1
ATOM 850 C C . THR A 1 108 ? 9.977 5.150 15.145 1.00 78.06 108 THR A C 1
ATOM 852 O O . THR A 1 108 ? 10.695 4.941 16.129 1.00 78.06 108 THR A O 1
ATOM 855 N N . GLU A 1 109 ? 8.712 5.538 15.282 1.00 73.94 109 GLU A N 1
ATOM 856 C CA . GLU A 1 109 ? 8.112 5.884 16.566 1.00 73.94 109 GLU A CA 1
ATOM 857 C C . GLU A 1 109 ? 7.330 4.703 17.139 1.00 73.94 109 GLU A C 1
ATOM 859 O O . GLU A 1 109 ? 6.617 3.981 16.439 1.00 73.94 109 GLU A O 1
ATOM 864 N N . ASN A 1 110 ? 7.510 4.437 18.437 1.00 67.31 110 ASN A N 1
ATOM 865 C CA . ASN A 1 110 ? 6.519 3.609 19.116 1.00 67.31 110 ASN A CA 1
ATOM 866 C C . ASN A 1 110 ? 5.301 4.508 19.196 1.00 67.31 110 ASN A C 1
ATOM 868 O O . ASN A 1 110 ? 5.428 5.594 19.761 1.00 67.31 110 ASN A O 1
ATOM 872 N N . PHE A 1 111 ? 4.181 4.079 18.620 1.00 67.62 111 PHE A N 1
ATOM 873 C CA . PHE A 1 111 ? 2.906 4.765 18.756 1.00 67.62 111 PHE A CA 1
ATOM 874 C C . PHE A 1 111 ? 2.753 5.239 20.204 1.00 67.62 111 PHE A C 1
ATOM 876 O O . PHE A 1 111 ? 2.716 4.426 21.130 1.00 67.62 111 PHE A O 1
ATOM 883 N N . GLY A 1 112 ? 2.851 6.561 20.393 1.00 58.41 112 GLY A N 1
ATOM 884 C CA . GLY A 1 112 ? 2.936 7.180 21.713 1.00 58.41 112 GLY A CA 1
ATOM 885 C C . GLY A 1 112 ? 1.648 6.966 22.503 1.00 58.41 112 GLY A C 1
ATOM 886 O O . GLY A 1 112 ? 0.721 6.316 22.026 1.00 58.41 112 GLY A O 1
ATOM 887 N N . VAL A 1 113 ? 1.547 7.559 23.695 1.00 62.47 113 VAL A N 1
ATOM 888 C CA . VAL A 1 113 ? 0.371 7.404 24.580 1.00 62.47 113 VAL A CA 1
ATOM 889 C C . VAL A 1 113 ? -0.958 7.619 23.831 1.00 62.47 113 VAL A C 1
ATOM 891 O O . VAL A 1 113 ? -1.880 6.829 23.988 1.00 62.47 113 VAL A O 1
ATOM 894 N N . GLN A 1 114 ? -1.021 8.602 22.926 1.00 64.50 114 GLN A N 1
ATOM 895 C CA . GLN A 1 114 ? -2.221 8.914 22.136 1.00 64.50 114 GLN A CA 1
ATOM 896 C C . GLN A 1 114 ? -2.624 7.810 21.144 1.00 64.50 114 GLN A C 1
ATOM 898 O O . GLN A 1 114 ? -3.808 7.539 20.973 1.00 64.50 114 GLN A O 1
ATOM 903 N N . LEU A 1 115 ? -1.663 7.149 20.493 1.00 73.12 115 LEU A N 1
ATOM 904 C CA . LEU A 1 115 ? -1.949 6.047 19.567 1.00 73.12 115 LEU A CA 1
ATOM 905 C C . LEU A 1 115 ? -2.112 4.711 20.308 1.00 73.12 115 LEU A C 1
ATOM 907 O O . LEU A 1 115 ? -2.817 3.830 19.822 1.00 73.12 115 LEU A O 1
ATOM 911 N N . GLN A 1 116 ? -1.550 4.570 21.515 1.00 71.19 116 GLN A N 1
ATOM 912 C CA . GLN A 1 116 ? -1.854 3.441 22.402 1.00 71.19 116 GLN A CA 1
ATOM 913 C C . GLN A 1 116 ? -3.317 3.439 22.844 1.00 71.19 116 GLN A C 1
ATOM 915 O O . GLN A 1 116 ? -3.922 2.371 22.919 1.00 71.19 116 GLN A O 1
ATOM 920 N N . GLU A 1 117 ? -3.920 4.611 23.062 1.00 77.81 117 GLU A N 1
ATOM 921 C CA . GLU A 1 117 ? -5.365 4.718 23.305 1.00 77.81 117 GLU A CA 1
ATOM 922 C C . GLU A 1 117 ? -6.193 4.205 22.116 1.00 77.81 117 GLU A C 1
ATOM 924 O O . GLU A 1 117 ? -7.330 3.778 22.305 1.00 77.81 117 GLU A O 1
ATOM 929 N N . LYS A 1 118 ? -5.618 4.183 20.904 1.00 80.12 118 LYS A N 1
ATOM 930 C CA . LYS A 1 118 ? -6.232 3.646 19.677 1.00 80.12 118 LYS A CA 1
ATOM 931 C C . LYS A 1 118 ? -5.948 2.165 19.434 1.00 80.12 118 LYS A C 1
ATOM 933 O O . LYS A 1 118 ? -6.354 1.630 18.399 1.00 80.12 118 LYS A O 1
ATOM 938 N N . ALA A 1 119 ? -5.294 1.480 20.370 1.00 82.50 119 ALA A N 1
ATOM 939 C CA . ALA A 1 119 ? -5.040 0.054 20.246 1.00 82.50 119 ALA A CA 1
ATOM 940 C C . ALA A 1 119 ? -6.353 -0.735 20.090 1.00 82.50 119 ALA A C 1
ATOM 942 O O . ALA A 1 119 ? -7.319 -0.526 20.826 1.00 82.50 119 ALA A O 1
ATOM 943 N N . ASN A 1 120 ? -6.370 -1.668 19.138 1.00 86.19 120 ASN A N 1
ATOM 944 C CA . ASN A 1 120 ? -7.513 -2.514 18.790 1.00 86.19 120 ASN A CA 1
ATOM 945 C C . ASN A 1 120 ? -8.801 -1.734 18.451 1.00 86.19 120 ASN A C 1
ATOM 947 O O . ASN A 1 120 ? -9.901 -2.187 18.770 1.00 86.19 120 ASN A O 1
ATOM 951 N N . GLN A 1 121 ? -8.695 -0.566 17.810 1.00 90.75 121 GLN A N 1
ATOM 952 C CA . GLN A 1 121 ? -9.864 0.220 17.389 1.00 90.75 121 GLN A CA 1
ATOM 953 C C . GLN A 1 121 ? -10.137 0.169 15.883 1.00 90.75 121 GLN A C 1
ATOM 955 O O . GLN A 1 121 ? -11.287 0.359 15.472 1.00 90.75 121 GLN A O 1
ATOM 960 N N . ALA A 1 122 ? -9.125 -0.117 15.063 1.00 94.19 122 ALA A N 1
ATOM 961 C CA . ALA A 1 122 ? -9.265 -0.140 13.613 1.00 94.19 122 ALA A CA 1
ATOM 962 C C . ALA A 1 122 ? -9.791 -1.495 13.122 1.00 94.19 122 ALA A C 1
ATOM 964 O O . ALA A 1 122 ? -9.255 -2.545 13.475 1.00 94.19 122 ALA A O 1
ATOM 965 N N . ASP A 1 123 ? -10.823 -1.475 12.279 1.00 94.00 123 ASP A N 1
ATOM 966 C CA . ASP A 1 123 ? -11.232 -2.667 11.523 1.00 94.00 123 ASP A CA 1
ATOM 967 C C . ASP A 1 123 ? -10.265 -2.897 10.351 1.00 94.00 123 ASP A C 1
ATOM 969 O O . ASP A 1 123 ? -9.975 -4.033 9.970 1.00 94.00 123 ASP A O 1
ATOM 973 N N . LEU A 1 124 ? -9.752 -1.795 9.794 1.00 95.56 124 LEU A N 1
ATOM 974 C CA . LEU A 1 124 ? -8.886 -1.767 8.626 1.00 95.56 124 LEU A CA 1
ATOM 975 C C . LEU A 1 124 ? -7.730 -0.795 8.860 1.00 95.56 124 LEU A C 1
ATOM 977 O O . LEU A 1 124 ? -7.950 0.349 9.257 1.00 95.56 124 LEU A O 1
ATOM 981 N N . VAL A 1 125 ? -6.512 -1.231 8.559 1.00 96.25 125 VAL A N 1
ATOM 982 C CA . VAL A 1 125 ? -5.340 -0.360 8.432 1.00 96.25 125 VAL A CA 1
ATOM 983 C C . VAL A 1 125 ? -4.897 -0.423 6.976 1.00 96.25 125 VAL A C 1
ATOM 985 O O . VAL A 1 125 ? -4.676 -1.510 6.443 1.00 96.25 125 VAL A O 1
ATOM 988 N N . CYS A 1 126 ? -4.774 0.721 6.314 1.00 94.94 126 CYS A N 1
ATOM 989 C CA . CYS A 1 126 ? -4.263 0.799 4.957 1.00 94.94 126 CYS A CA 1
ATOM 990 C C . CYS A 1 126 ? -2.955 1.582 4.893 1.00 94.94 126 CYS A C 1
ATOM 992 O O . CYS A 1 126 ? -2.760 2.561 5.602 1.00 94.94 126 CYS A O 1
ATOM 994 N N . CYS A 1 127 ? -2.051 1.135 4.028 1.00 94.62 127 CYS A N 1
ATOM 995 C CA . CYS A 1 127 ? -0.829 1.851 3.679 1.00 94.62 127 CYS A CA 1
ATOM 996 C C . CYS A 1 127 ? -0.771 1.918 2.152 1.00 94.62 127 CYS A C 1
ATOM 998 O O . CYS A 1 127 ? -0.208 1.059 1.470 1.00 94.62 127 CYS A O 1
ATOM 1000 N N . LEU A 1 128 ? -1.494 2.898 1.604 1.00 90.38 128 LEU A N 1
ATOM 1001 C CA . LEU A 1 128 ? -1.671 3.071 0.159 1.00 90.38 128 LEU A CA 1
ATOM 1002 C C . LEU A 1 128 ? -0.532 3.859 -0.482 1.00 90.38 128 LEU A C 1
ATOM 1004 O O . LEU A 1 128 ? -0.569 4.090 -1.689 1.00 90.38 128 LEU A O 1
ATOM 1008 N N . GLN A 1 129 ? 0.445 4.304 0.303 1.00 86.94 129 GLN A N 1
ATOM 1009 C CA . GLN A 1 129 ? 1.640 5.010 -0.139 1.00 86.94 129 GLN A CA 1
ATOM 1010 C C . GLN A 1 129 ? 2.788 4.687 0.819 1.00 86.94 129 GLN A C 1
ATOM 1012 O O . GLN A 1 129 ? 2.566 4.391 1.987 1.00 86.94 129 GLN A O 1
ATOM 1017 N N . ASN A 1 130 ? 4.023 4.779 0.329 1.00 89.38 130 ASN A N 1
ATOM 1018 C CA . ASN A 1 130 ? 5.233 4.807 1.156 1.00 89.38 130 ASN A CA 1
ATOM 1019 C C . ASN A 1 130 ? 5.537 3.578 2.034 1.00 89.38 130 ASN A C 1
ATOM 1021 O O . ASN A 1 130 ? 6.487 3.643 2.813 1.00 89.38 130 ASN A O 1
ATOM 1025 N N . LEU A 1 131 ? 4.862 2.430 1.860 1.00 92.06 131 LEU A N 1
ATOM 1026 C CA . LEU A 1 131 ? 5.214 1.193 2.583 1.00 92.06 131 LEU A CA 1
ATOM 1027 C C . LEU A 1 131 ? 6.711 0.873 2.468 1.00 92.06 131 LEU A C 1
ATOM 1029 O O . LEU A 1 131 ? 7.347 0.491 3.446 1.00 92.06 131 LEU A O 1
ATOM 1033 N N . GLN A 1 132 ? 7.283 1.054 1.277 1.00 92.75 132 GLN A N 1
ATOM 1034 C CA . GLN A 1 132 ? 8.675 0.727 0.992 1.00 92.75 132 GLN A CA 1
ATOM 1035 C C . GLN A 1 132 ? 9.681 1.440 1.904 1.00 92.75 132 GLN A C 1
ATOM 1037 O O . GLN A 1 132 ? 10.786 0.937 2.085 1.00 92.75 132 GLN A O 1
ATOM 1042 N N . LEU A 1 133 ? 9.320 2.580 2.505 1.00 91.44 133 LEU A N 1
ATOM 1043 C CA . LEU A 1 133 ? 10.215 3.323 3.394 1.00 91.44 133 LEU A CA 1
ATOM 1044 C C . LEU A 1 133 ? 10.617 2.503 4.629 1.00 91.44 133 LEU A C 1
ATOM 1046 O O . LEU A 1 133 ? 11.728 2.661 5.134 1.00 91.44 133 LEU A O 1
ATOM 1050 N N . CYS A 1 134 ? 9.776 1.558 5.062 1.00 92.88 134 CYS A N 1
ATOM 1051 C CA . CYS A 1 134 ? 10.092 0.695 6.199 1.00 92.88 134 CYS A CA 1
ATOM 1052 C C . CYS A 1 134 ? 11.206 -0.319 5.906 1.00 92.88 134 CYS A C 1
ATOM 1054 O O . CYS A 1 134 ? 11.804 -0.848 6.837 1.00 92.88 134 CYS A O 1
ATOM 1056 N N . PHE A 1 135 ? 11.534 -0.560 4.631 1.00 95.62 135 PHE A N 1
ATOM 1057 C CA . PHE A 1 135 ? 12.548 -1.529 4.207 1.00 95.62 135 PHE A CA 1
ATOM 1058 C C . PHE A 1 135 ? 13.977 -0.975 4.186 1.00 95.62 135 PHE A C 1
ATOM 1060 O O . PHE A 1 135 ? 14.873 -1.619 3.638 1.00 95.62 135 PHE A O 1
ATOM 1067 N N . GLU A 1 136 ? 14.236 0.186 4.794 1.00 94.25 136 GLU A N 1
ATOM 1068 C CA . GLU A 1 136 ? 15.609 0.675 4.964 1.00 94.25 136 GLU A CA 1
ATOM 1069 C C . GLU A 1 136 ? 16.448 -0.272 5.839 1.00 94.25 136 GLU A C 1
ATOM 1071 O O . GLU A 1 136 ? 17.597 -0.560 5.507 1.00 94.25 136 GLU A O 1
ATOM 1076 N N . ASN A 1 137 ? 15.859 -0.810 6.909 1.00 95.06 137 ASN A N 1
ATOM 1077 C CA . ASN A 1 137 ? 16.450 -1.823 7.783 1.00 95.06 137 ASN A CA 1
ATOM 1078 C C . ASN A 1 137 ? 15.354 -2.729 8.374 1.00 95.06 137 ASN A C 1
ATOM 1080 O O . ASN A 1 137 ? 14.160 -2.460 8.230 1.00 95.06 137 ASN A O 1
ATOM 1084 N N . GLU A 1 138 ? 15.754 -3.828 9.016 1.00 95.75 138 GLU A N 1
ATOM 1085 C CA . GLU A 1 138 ? 14.805 -4.808 9.551 1.00 95.75 138 GLU A CA 1
ATOM 1086 C C . GLU A 1 138 ? 14.004 -4.255 10.739 1.00 95.75 138 GLU A C 1
ATOM 1088 O O . GLU A 1 138 ? 12.821 -4.566 10.893 1.00 95.75 138 GLU A O 1
ATOM 1093 N N . GLU A 1 139 ? 14.629 -3.419 11.568 1.00 94.56 139 GLU A N 1
ATOM 1094 C CA . GLU A 1 139 ? 14.018 -2.821 12.754 1.00 94.56 139 GLU A CA 1
ATOM 1095 C C . GLU A 1 139 ? 12.811 -1.949 12.392 1.00 94.56 139 GLU A C 1
ATOM 1097 O O . GLU A 1 139 ? 11.757 -2.097 13.013 1.00 94.56 139 GLU A O 1
ATOM 1102 N N . ASN A 1 140 ? 12.934 -1.107 11.363 1.00 94.69 140 ASN A N 1
ATOM 1103 C CA . ASN A 1 140 ? 11.865 -0.233 10.877 1.00 94.69 140 ASN A CA 1
ATOM 1104 C C . ASN A 1 140 ? 10.668 -1.043 10.359 1.00 94.69 140 ASN A C 1
ATOM 1106 O O . ASN A 1 140 ? 9.524 -0.781 10.738 1.00 94.69 140 ASN A O 1
ATOM 1110 N N . ALA A 1 141 ? 10.917 -2.065 9.534 1.00 95.94 141 ALA A N 1
ATOM 1111 C CA . ALA A 1 141 ? 9.867 -2.940 9.016 1.00 95.94 141 ALA A CA 1
ATOM 1112 C C . ALA A 1 141 ? 9.157 -3.708 10.143 1.00 95.94 141 ALA A C 1
ATOM 1114 O O . ALA A 1 141 ? 7.925 -3.759 10.186 1.00 95.94 141 ALA A O 1
ATOM 1115 N N . ARG A 1 142 ? 9.922 -4.264 11.093 1.00 95.69 142 ARG A N 1
ATOM 1116 C CA . ARG A 1 142 ? 9.377 -4.964 12.267 1.00 95.69 142 ARG A CA 1
ATOM 1117 C C . ARG A 1 142 ? 8.497 -4.033 13.099 1.00 95.69 142 ARG A C 1
ATOM 1119 O O . ARG A 1 142 ? 7.397 -4.406 13.507 1.00 95.69 142 ARG A O 1
ATOM 1126 N N . LYS A 1 143 ? 8.972 -2.812 13.328 1.00 94.00 143 LYS A N 1
ATOM 1127 C CA . LYS A 1 143 ? 8.278 -1.804 14.122 1.00 94.00 143 LYS A CA 1
ATOM 1128 C C . LYS A 1 143 ? 6.969 -1.358 13.479 1.00 94.00 143 LYS A C 1
ATOM 1130 O O . LYS A 1 143 ? 5.943 -1.394 14.156 1.00 94.00 143 LYS A O 1
ATOM 1135 N N . LEU A 1 144 ? 6.980 -1.059 12.178 1.00 95.19 144 LEU A N 1
ATOM 1136 C CA . LEU A 1 144 ? 5.771 -0.761 11.407 1.00 95.19 144 LEU A CA 1
ATOM 1137 C C . LEU A 1 144 ? 4.714 -1.858 11.577 1.00 95.19 144 LEU A C 1
ATOM 1139 O O . LEU A 1 144 ? 3.554 -1.566 11.854 1.00 95.19 144 LEU A O 1
ATOM 1143 N N . LEU A 1 145 ? 5.104 -3.124 11.429 1.00 96.75 145 LEU A N 1
ATOM 1144 C CA . LEU A 1 145 ? 4.162 -4.244 11.473 1.00 96.75 145 LEU A CA 1
ATOM 1145 C C . LEU A 1 145 ? 3.601 -4.476 12.882 1.00 96.75 145 LEU A C 1
ATOM 1147 O O . LEU A 1 145 ? 2.413 -4.766 13.021 1.00 96.75 145 LEU A O 1
ATOM 1151 N N . HIS A 1 146 ? 4.404 -4.281 13.933 1.00 94.44 146 HIS A N 1
ATOM 1152 C CA . HIS A 1 146 ? 3.902 -4.287 15.312 1.00 94.44 146 HIS A CA 1
ATOM 1153 C C . HIS A 1 146 ? 2.917 -3.148 15.581 1.00 94.44 146 HIS A C 1
ATOM 1155 O O . HIS A 1 146 ? 1.873 -3.369 16.195 1.00 94.44 146 HIS A O 1
ATOM 1161 N N . ASN A 1 147 ? 3.233 -1.950 15.100 1.00 93.69 147 ASN A N 1
ATOM 1162 C CA . ASN A 1 147 ? 2.378 -0.772 15.176 1.00 93.69 147 ASN A CA 1
ATOM 1163 C C . ASN A 1 147 ? 1.030 -1.019 14.465 1.00 93.69 147 ASN A C 1
ATOM 1165 O O . ASN A 1 147 ? -0.032 -0.823 15.050 1.00 93.69 147 ASN A O 1
ATOM 1169 N N . VAL A 1 148 ? 1.052 -1.554 13.244 1.00 95.38 148 VAL A N 1
ATOM 1170 C CA . VAL A 1 148 ? -0.157 -1.959 12.507 1.00 95.38 148 VAL A CA 1
ATOM 1171 C C . VAL A 1 148 ? -0.971 -2.996 13.287 1.00 95.38 148 VAL A C 1
ATOM 1173 O O . VAL A 1 148 ? -2.184 -2.852 13.448 1.00 95.38 148 VAL A O 1
ATOM 1176 N N . SER A 1 149 ? -0.309 -4.040 13.790 1.00 95.25 149 SER A N 1
ATOM 1177 C CA . SER A 1 149 ? -0.963 -5.114 14.539 1.00 95.25 149 SER A CA 1
ATOM 1178 C C . SER A 1 149 ? -1.616 -4.605 15.826 1.00 95.25 149 SER A C 1
ATOM 1180 O O . SER A 1 149 ? -2.696 -5.072 16.189 1.00 95.25 149 SER A O 1
ATOM 1182 N N . SER A 1 150 ? -1.020 -3.621 16.505 1.00 93.31 150 SER A N 1
ATOM 1183 C CA . SER A 1 150 ? -1.588 -3.052 17.732 1.00 93.31 150 SER A CA 1
ATOM 1184 C C . SER A 1 150 ? -2.836 -2.202 17.476 1.00 93.31 150 SER A C 1
ATOM 1186 O O . SER A 1 150 ? -3.748 -2.225 18.300 1.00 93.31 150 SER A O 1
ATOM 1188 N N . LEU A 1 151 ? -2.929 -1.517 16.331 1.00 94.06 151 LEU A N 1
ATOM 1189 C CA . LEU A 1 151 ? -4.112 -0.738 15.938 1.00 94.06 151 LEU A CA 1
ATOM 1190 C C . LEU A 1 151 ? -5.298 -1.617 15.525 1.00 94.06 151 LEU A C 1
ATOM 1192 O O . LEU A 1 151 ? -6.452 -1.269 15.791 1.00 94.06 151 LEU A O 1
ATOM 1196 N N . LEU A 1 152 ? -5.024 -2.746 14.868 1.00 95.38 152 LEU A N 1
ATOM 1197 C CA . LEU A 1 152 ? -6.059 -3.628 14.336 1.00 95.38 152 LEU A CA 1
ATOM 1198 C C . LEU A 1 152 ? -6.834 -4.350 15.435 1.00 95.38 152 LEU A C 1
ATOM 1200 O O . LEU A 1 152 ? -6.256 -4.916 16.363 1.00 95.38 152 LEU A O 1
ATOM 1204 N N . LYS A 1 153 ? -8.153 -4.429 15.284 1.00 94.56 153 LYS A N 1
ATOM 1205 C CA . LYS A 1 153 ? -8.978 -5.403 16.005 1.00 94.56 153 LYS A CA 1
ATOM 1206 C C . LYS A 1 153 ? -8.644 -6.831 15.558 1.00 94.56 153 LYS A C 1
ATOM 1208 O O . LYS A 1 153 ? -8.212 -7.027 14.417 1.00 94.56 153 LYS A O 1
ATOM 1213 N N . PRO A 1 154 ? -8.883 -7.843 16.409 1.00 93.75 154 PRO A N 1
ATOM 1214 C CA . PRO A 1 154 ? -8.924 -9.227 15.950 1.00 93.75 154 PRO A CA 1
ATOM 1215 C C . PRO A 1 154 ? -9.884 -9.382 14.759 1.00 93.75 154 PRO A C 1
ATOM 1217 O O . PRO A 1 154 ? -10.953 -8.773 14.730 1.00 93.75 154 PRO A O 1
ATOM 1220 N N . GLY A 1 155 ? -9.462 -10.124 13.737 1.00 90.81 155 GLY A N 1
ATOM 1221 C CA . GLY A 1 155 ? -10.177 -10.280 12.466 1.00 90.81 155 GLY A CA 1
ATOM 1222 C C . GLY A 1 155 ? -9.975 -9.146 11.449 1.00 90.81 155 GLY A C 1
ATOM 1223 O O . GLY A 1 155 ? -10.377 -9.313 10.293 1.00 90.81 155 GLY A O 1
ATOM 1224 N N . GLY A 1 156 ? -9.354 -8.028 11.842 1.00 93.56 156 GLY A N 1
ATOM 1225 C CA . GLY A 1 156 ? -9.109 -6.865 10.987 1.00 93.56 156 GLY A CA 1
ATOM 1226 C C . GLY A 1 156 ? -8.041 -7.090 9.912 1.00 93.56 156 GLY A C 1
ATOM 1227 O O . GLY A 1 156 ? -7.253 -8.037 9.982 1.00 93.56 156 GLY A O 1
ATOM 1228 N N . TYR A 1 157 ? -7.998 -6.205 8.912 1.00 96.12 157 TYR A N 1
ATOM 1229 C CA . TYR A 1 157 ? -7.100 -6.337 7.755 1.00 96.12 157 TYR A CA 1
ATOM 1230 C C . TYR A 1 157 ? -6.088 -5.199 7.652 1.00 96.12 157 TYR A C 1
ATOM 1232 O O . TYR A 1 157 ? -6.441 -4.026 7.769 1.00 96.12 157 TYR A O 1
ATOM 1240 N N . PHE A 1 158 ? -4.846 -5.563 7.339 1.00 97.62 158 PHE A N 1
ATOM 1241 C CA . PHE A 1 158 ? -3.812 -4.647 6.877 1.00 97.62 158 PHE A CA 1
ATOM 1242 C C . PHE A 1 158 ? -3.617 -4.812 5.374 1.00 97.62 158 PHE A C 1
ATOM 1244 O O . PHE A 1 158 ? -3.270 -5.902 4.922 1.00 97.62 158 PHE A O 1
ATOM 1251 N N . PHE A 1 159 ? -3.818 -3.754 4.595 1.00 96.38 159 PHE A N 1
ATOM 1252 C CA . PHE A 1 159 ? -3.657 -3.831 3.145 1.00 96.38 159 PHE A CA 1
ATOM 1253 C C . PHE A 1 159 ? -3.028 -2.580 2.546 1.00 96.38 159 PHE A C 1
ATOM 1255 O O . PHE A 1 159 ? -2.976 -1.516 3.161 1.00 96.38 159 PHE A O 1
ATOM 1262 N N . GLY A 1 160 ? -2.571 -2.683 1.307 1.00 95.62 160 GLY A N 1
ATOM 1263 C CA . GLY A 1 160 ? -2.066 -1.518 0.608 1.00 95.62 160 GLY A CA 1
ATOM 1264 C C . GLY A 1 160 ? -1.468 -1.825 -0.745 1.00 95.62 160 GLY A C 1
ATOM 1265 O O . GLY A 1 160 ? -1.665 -2.905 -1.305 1.00 95.62 160 GLY A O 1
ATOM 1266 N N . ILE A 1 161 ? -0.739 -0.839 -1.259 1.00 94.88 161 ILE A N 1
ATOM 1267 C CA . ILE A 1 161 ? -0.057 -0.906 -2.548 1.00 94.88 161 ILE A CA 1
ATOM 1268 C C . ILE A 1 161 ? 1.401 -0.514 -2.328 1.00 94.88 161 ILE A C 1
ATOM 1270 O O . ILE A 1 161 ? 1.704 0.442 -1.616 1.00 94.88 161 ILE A O 1
ATOM 1274 N N . THR A 1 162 ? 2.314 -1.260 -2.937 1.00 95.38 162 THR A N 1
ATOM 1275 C CA . THR A 1 162 ? 3.749 -0.966 -2.908 1.00 95.38 162 THR A CA 1
ATOM 1276 C C . THR A 1 162 ? 4.374 -1.304 -4.263 1.00 95.38 162 THR A C 1
ATOM 1278 O O . THR A 1 162 ? 3.793 -2.098 -5.012 1.00 95.38 162 THR A O 1
ATOM 1281 N N . PRO A 1 163 ? 5.523 -0.715 -4.638 1.00 95.19 163 PRO A N 1
ATOM 1282 C CA . PRO A 1 163 ? 6.225 -1.132 -5.843 1.00 95.19 163 PRO A CA 1
ATOM 1283 C C . PRO A 1 163 ? 6.542 -2.637 -5.849 1.00 95.19 163 PRO A C 1
ATOM 1285 O O . PRO A 1 163 ? 7.046 -3.200 -4.872 1.00 95.19 163 PRO A O 1
ATOM 1288 N N . ASP A 1 164 ? 6.269 -3.291 -6.974 1.00 96.12 164 ASP A N 1
ATOM 1289 C CA . ASP A 1 164 ? 6.480 -4.720 -7.165 1.00 96.12 164 ASP A CA 1
ATOM 1290 C C . ASP A 1 164 ? 7.971 -5.013 -7.335 1.00 96.12 164 ASP A C 1
ATOM 1292 O O . ASP A 1 164 ? 8.557 -4.910 -8.419 1.00 96.12 164 ASP A O 1
ATOM 1296 N N . SER A 1 165 ? 8.608 -5.355 -6.220 1.00 94.62 165 SER A N 1
ATOM 1297 C CA . SER A 1 165 ? 10.055 -5.534 -6.182 1.00 94.62 165 SER A CA 1
ATOM 1298 C C . SER A 1 165 ? 10.512 -6.746 -6.994 1.00 94.62 165 SER A C 1
ATOM 1300 O O . SER A 1 165 ? 11.597 -6.707 -7.570 1.00 94.62 165 SER A O 1
ATOM 1302 N N . SER A 1 166 ? 9.679 -7.785 -7.121 1.00 93.06 166 SER A N 1
ATOM 1303 C CA . SER A 1 166 ? 9.950 -8.949 -7.972 1.00 93.06 166 SER A CA 1
ATOM 1304 C C . SER A 1 166 ? 10.017 -8.567 -9.453 1.00 93.06 166 SER A C 1
ATOM 1306 O O . SER A 1 166 ? 10.966 -8.937 -10.143 1.00 93.06 166 SER A O 1
ATOM 1308 N N . THR A 1 167 ? 9.064 -7.771 -9.933 1.00 94.62 167 THR A N 1
ATOM 1309 C CA . THR A 1 167 ? 8.996 -7.289 -11.317 1.00 94.62 167 THR A CA 1
ATOM 1310 C C . THR A 1 167 ? 10.122 -6.311 -11.616 1.00 94.62 167 THR A C 1
ATOM 1312 O O . THR A 1 167 ? 10.788 -6.420 -12.650 1.00 94.62 167 THR A O 1
ATOM 1315 N N . ILE A 1 168 ? 10.369 -5.368 -10.703 1.00 93.88 168 ILE A N 1
ATOM 1316 C CA . ILE A 1 168 ? 11.455 -4.390 -10.823 1.00 93.88 168 ILE A CA 1
ATOM 1317 C C . ILE A 1 168 ? 12.810 -5.108 -10.894 1.00 93.88 168 ILE A C 1
ATOM 1319 O O . ILE A 1 168 ? 13.614 -4.821 -11.786 1.00 93.88 168 ILE A O 1
ATOM 1323 N N . TRP A 1 169 ? 13.041 -6.088 -10.018 1.00 91.62 169 TRP A N 1
ATOM 1324 C CA . TRP A 1 169 ? 14.277 -6.866 -10.003 1.00 91.62 169 TRP A CA 1
ATOM 1325 C C . TRP A 1 169 ? 14.427 -7.776 -11.227 1.00 91.62 169 TRP A C 1
ATOM 1327 O O . TRP A 1 169 ? 15.498 -7.822 -11.827 1.00 91.62 169 TRP A O 1
ATOM 1337 N N . ALA A 1 170 ? 13.359 -8.439 -11.675 1.00 91.81 170 ALA A N 1
ATOM 1338 C CA . ALA A 1 170 ? 13.394 -9.257 -12.888 1.00 91.81 170 ALA A CA 1
ATOM 1339 C C . ALA A 1 170 ? 13.737 -8.419 -14.134 1.00 91.81 170 ALA A C 1
ATOM 1341 O O . ALA A 1 170 ? 14.539 -8.833 -14.977 1.00 91.81 170 ALA A O 1
ATOM 1342 N N . LYS A 1 171 ? 13.178 -7.203 -14.241 1.00 91.62 171 LYS A N 1
ATOM 1343 C CA . LYS A 1 171 ? 13.536 -6.250 -15.305 1.00 91.62 171 LYS A CA 1
ATOM 1344 C C . LYS A 1 171 ? 15.006 -5.823 -15.207 1.00 91.62 171 LYS A C 1
ATOM 1346 O O . LYS A 1 171 ? 15.656 -5.701 -16.245 1.00 91.62 171 LYS A O 1
ATOM 1351 N N . TYR A 1 172 ? 15.533 -5.634 -13.995 1.00 88.06 172 TYR A N 1
ATOM 1352 C CA . TYR A 1 172 ? 16.946 -5.317 -13.764 1.00 88.06 172 TYR A CA 1
ATOM 1353 C C . TYR A 1 172 ? 17.866 -6.450 -14.231 1.00 88.06 172 TYR A C 1
ATOM 1355 O O . TYR A 1 172 ? 18.736 -6.218 -15.070 1.00 88.06 172 TYR A O 1
ATOM 1363 N N . GLN A 1 173 ? 17.620 -7.683 -13.781 1.00 86.56 173 GLN A N 1
ATOM 1364 C CA . GLN A 1 173 ? 18.425 -8.854 -14.146 1.00 86.56 173 GLN A CA 1
ATOM 1365 C C . GLN A 1 173 ? 18.444 -9.090 -15.661 1.00 86.56 173 GLN A C 1
ATOM 1367 O O . GLN A 1 173 ? 19.512 -9.231 -16.254 1.00 86.56 173 GLN A O 1
ATOM 1372 N N . LYS A 1 174 ? 17.282 -9.011 -16.321 1.00 87.88 174 LYS A N 1
ATOM 1373 C CA . LYS A 1 174 ? 17.190 -9.144 -17.783 1.00 87.88 174 LYS A CA 1
ATOM 1374 C C . LYS A 1 174 ? 17.997 -8.073 -18.527 1.00 87.88 174 LYS A C 1
ATOM 1376 O O . LYS A 1 174 ? 18.566 -8.345 -19.585 1.00 87.88 174 LYS A O 1
ATOM 1381 N N . ASN A 1 175 ? 18.035 -6.847 -18.003 1.00 84.00 175 ASN A N 1
ATOM 1382 C CA . ASN A 1 175 ? 18.814 -5.754 -18.587 1.00 84.00 175 ASN A CA 1
ATOM 1383 C C . ASN A 1 175 ? 20.325 -6.004 -18.460 1.00 84.00 175 ASN A C 1
ATOM 1385 O O . ASN A 1 175 ? 21.066 -5.785 -19.420 1.00 84.00 175 ASN A O 1
ATOM 1389 N N . VAL A 1 176 ? 20.762 -6.520 -17.307 1.00 81.06 176 VAL A N 1
ATOM 1390 C CA . VAL A 1 176 ? 22.151 -6.932 -17.053 1.00 81.06 176 VAL A CA 1
ATOM 1391 C C . VAL A 1 176 ? 22.562 -8.071 -17.996 1.00 81.06 176 VAL A C 1
ATOM 1393 O O . VAL A 1 176 ? 23.565 -7.957 -18.700 1.00 81.06 176 VAL A O 1
ATOM 1396 N N . GLU A 1 177 ? 21.751 -9.125 -18.117 1.00 81.94 177 GLU A N 1
ATOM 1397 C CA . GLU A 1 177 ? 22.001 -10.251 -19.034 1.00 81.94 177 GLU A CA 1
ATOM 1398 C C . GLU A 1 177 ? 22.095 -9.809 -20.503 1.00 81.94 177 GLU A C 1
ATOM 1400 O O . GLU A 1 177 ? 23.001 -10.214 -21.236 1.00 81.94 177 GLU A O 1
ATOM 1405 N N . ALA A 1 178 ? 21.182 -8.939 -20.949 1.00 80.75 178 ALA A N 1
ATOM 1406 C CA . ALA A 1 178 ? 21.195 -8.409 -22.311 1.00 80.75 178 ALA A CA 1
ATOM 1407 C C . ALA A 1 178 ? 22.462 -7.589 -22.605 1.00 80.75 178 ALA A C 1
ATOM 1409 O O . ALA A 1 178 ? 22.952 -7.602 -23.737 1.00 80.75 178 ALA A O 1
ATOM 1410 N N . TYR A 1 179 ? 23.002 -6.894 -21.603 1.00 72.25 179 TYR A N 1
ATOM 1411 C CA . TYR A 1 179 ? 24.257 -6.160 -21.729 1.00 72.25 179 TYR A CA 1
ATOM 1412 C C . TYR A 1 179 ? 25.460 -7.093 -21.857 1.00 72.25 179 TYR A C 1
ATOM 1414 O O . TYR A 1 179 ? 26.30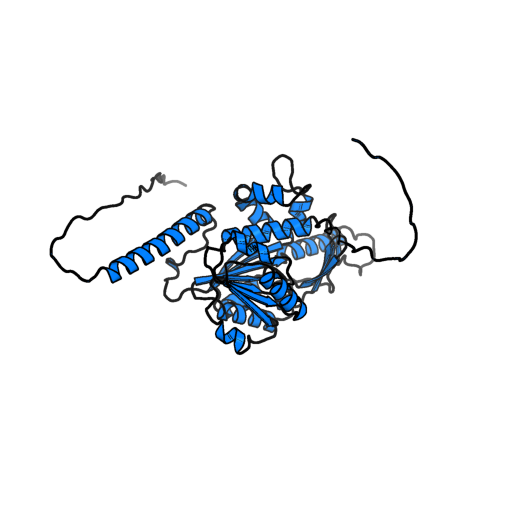0 -6.887 -22.737 1.00 72.25 179 TYR A O 1
ATOM 1422 N N . HIS A 1 180 ? 25.513 -8.157 -21.053 1.00 72.81 180 HIS A N 1
ATOM 1423 C CA . HIS A 1 180 ? 26.561 -9.174 -21.162 1.00 72.81 180 HIS A CA 1
ATOM 1424 C C . HIS A 1 180 ? 26.529 -9.887 -22.519 1.00 72.81 180 HIS A C 1
ATOM 1426 O O . HIS A 1 180 ? 27.571 -10.035 -23.153 1.00 72.81 180 HIS A O 1
ATOM 1432 N N . ASN A 1 181 ? 25.340 -10.221 -23.029 1.00 71.25 181 ASN A N 1
ATOM 1433 C CA . ASN A 1 181 ? 25.181 -10.880 -24.331 1.00 71.25 181 ASN A CA 1
ATOM 1434 C C . ASN A 1 181 ? 25.534 -9.982 -25.533 1.00 71.25 181 ASN A C 1
ATOM 1436 O O . ASN A 1 181 ? 25.870 -10.489 -26.601 1.00 71.25 181 ASN A O 1
ATOM 1440 N N . ARG A 1 182 ? 25.468 -8.651 -25.385 1.00 69.06 182 ARG A N 1
ATOM 1441 C CA . ARG A 1 182 ? 25.856 -7.686 -26.434 1.00 69.06 182 ARG A CA 1
ATOM 1442 C C . ARG A 1 182 ? 27.345 -7.323 -26.403 1.00 69.06 182 ARG A C 1
ATOM 1444 O O . ARG A 1 182 ? 27.862 -6.798 -27.387 1.00 69.06 182 ARG A O 1
ATOM 1451 N N . SER A 1 183 ? 28.046 -7.605 -25.305 1.00 55.84 183 SER A N 1
ATOM 1452 C CA . SER A 1 183 ? 29.394 -7.091 -25.026 1.00 55.84 183 SER A CA 1
ATOM 1453 C C . SER A 1 183 ? 30.531 -7.996 -25.516 1.00 55.84 183 SER A C 1
ATOM 1455 O O . SER A 1 183 ? 31.500 -8.236 -24.803 1.00 55.84 183 SER A O 1
ATOM 1457 N N . GLY A 1 184 ? 30.483 -8.416 -26.784 1.00 54.88 184 GLY A N 1
ATOM 1458 C CA . GLY A 1 184 ? 31.696 -8.825 -27.510 1.00 54.88 184 GLY A CA 1
ATOM 1459 C C . GLY A 1 184 ? 32.619 -7.642 -27.854 1.00 54.88 184 GLY A C 1
ATOM 1460 O O . GLY A 1 184 ? 33.697 -7.834 -28.412 1.00 54.88 184 GLY A O 1
ATOM 1461 N N . SER A 1 185 ? 32.201 -6.395 -27.590 1.00 52.84 185 SER A N 1
ATOM 1462 C CA . SER A 1 185 ? 32.924 -5.184 -27.999 1.00 52.84 185 SER A CA 1
ATOM 1463 C C . SER A 1 185 ? 32.505 -3.947 -27.181 1.00 52.84 185 SER A C 1
ATOM 1465 O O . SER A 1 185 ? 31.739 -3.141 -27.688 1.00 52.84 185 SER A O 1
ATOM 1467 N N . MET A 1 186 ? 32.951 -3.792 -25.924 1.00 52.44 186 MET A N 1
ATOM 1468 C CA . MET A 1 186 ? 33.268 -2.513 -25.226 1.00 52.44 186 MET A CA 1
ATOM 1469 C C . MET A 1 186 ? 33.344 -2.677 -23.688 1.00 52.44 186 MET A C 1
ATOM 1471 O O . MET A 1 186 ? 33.019 -3.726 -23.150 1.00 52.44 186 MET A O 1
ATOM 1475 N N . LYS A 1 187 ? 33.886 -1.642 -23.019 1.00 50.78 187 LYS A N 1
ATOM 1476 C CA . LYS A 1 187 ? 34.539 -1.611 -21.691 1.00 50.78 187 LYS A CA 1
ATOM 1477 C C . LYS A 1 187 ? 33.890 -2.468 -20.573 1.00 50.78 187 LYS A C 1
ATOM 1479 O O . LYS A 1 187 ? 32.699 -2.318 -20.322 1.00 50.78 187 LYS A O 1
ATOM 1484 N N . PRO A 1 188 ? 34.699 -3.213 -19.789 1.00 50.00 188 PRO A N 1
ATOM 1485 C CA . PRO A 1 188 ? 34.237 -4.166 -18.768 1.00 50.00 188 PRO A CA 1
ATOM 1486 C C . PRO A 1 188 ? 33.577 -3.565 -17.506 1.00 50.00 188 PRO A C 1
ATOM 1488 O O . PRO A 1 188 ? 33.167 -4.331 -16.646 1.00 50.00 188 PRO A O 1
ATOM 1491 N N . ASN A 1 189 ? 33.437 -2.237 -17.380 1.00 47.53 189 ASN A N 1
ATOM 1492 C CA . ASN A 1 189 ? 33.088 -1.578 -16.105 1.00 47.53 189 ASN A CA 1
ATOM 1493 C C . ASN A 1 189 ? 31.882 -0.619 -16.171 1.00 47.53 189 ASN A C 1
ATOM 1495 O O . ASN A 1 189 ? 31.782 0.287 -15.349 1.00 47.53 189 ASN A O 1
ATOM 1499 N N . ILE A 1 190 ? 30.988 -0.746 -17.154 1.00 52.28 190 ILE A N 1
ATOM 1500 C CA . ILE A 1 190 ? 29.732 0.025 -17.158 1.00 52.28 190 ILE A CA 1
ATOM 1501 C C . ILE A 1 190 ? 28.591 -0.974 -17.286 1.00 52.28 190 ILE A C 1
ATOM 1503 O O . ILE A 1 190 ? 28.185 -1.302 -18.395 1.00 52.28 190 ILE A O 1
ATOM 1507 N N . VAL A 1 191 ? 28.110 -1.509 -16.167 1.00 53.28 191 VAL A N 1
ATOM 1508 C CA . VAL A 1 191 ? 26.877 -2.302 -16.153 1.00 53.28 191 VAL A CA 1
ATOM 1509 C C . VAL A 1 191 ? 25.705 -1.319 -16.271 1.00 53.28 191 VAL A C 1
ATOM 1511 O O . VAL A 1 191 ? 25.738 -0.247 -15.661 1.00 53.28 191 VAL A O 1
ATOM 1514 N N . PRO A 1 192 ? 24.660 -1.597 -17.068 1.00 63.69 192 PRO A N 1
ATOM 1515 C CA . PRO A 1 192 ? 23.527 -0.695 -17.161 1.00 63.69 192 PRO A CA 1
ATOM 1516 C C . PRO A 1 192 ? 22.676 -0.833 -15.897 1.00 63.69 192 PRO A C 1
ATOM 1518 O O . PRO A 1 192 ? 21.721 -1.606 -15.833 1.00 63.69 192 PRO A O 1
ATOM 1521 N N . ASN A 1 193 ? 22.994 -0.014 -14.899 1.00 72.31 193 ASN A N 1
ATOM 1522 C CA . ASN A 1 193 ? 22.220 0.186 -13.673 1.00 72.31 193 ASN A CA 1
ATOM 1523 C C . ASN A 1 193 ? 20.847 0.855 -13.900 1.00 72.31 193 ASN A C 1
ATOM 1525 O O . ASN A 1 193 ? 20.168 1.221 -12.942 1.00 72.31 193 ASN A O 1
ATOM 1529 N N . CYS A 1 194 ? 20.446 1.032 -15.162 1.00 82.81 194 CYS A N 1
ATOM 1530 C CA . CYS A 1 194 ? 19.273 1.778 -15.575 1.00 82.81 194 CYS A CA 1
ATOM 1531 C C . CYS A 1 194 ? 18.379 0.947 -16.504 1.00 82.81 194 CYS A C 1
ATOM 1533 O O . CYS A 1 194 ? 18.813 0.492 -17.566 1.00 82.81 194 CYS A O 1
ATOM 1535 N N . ILE A 1 195 ? 17.110 0.805 -16.126 1.00 84.94 195 ILE A N 1
ATOM 1536 C CA . ILE A 1 195 ? 16.041 0.257 -16.959 1.00 84.94 195 ILE A CA 1
ATOM 1537 C C . ILE A 1 195 ? 15.305 1.442 -17.577 1.00 84.94 195 ILE A C 1
ATOM 1539 O O . ILE A 1 195 ? 14.743 2.274 -16.861 1.00 84.94 195 ILE A O 1
ATOM 1543 N N . ARG A 1 196 ? 15.279 1.509 -18.909 1.00 85.69 196 ARG A N 1
ATOM 1544 C CA . ARG A 1 196 ? 14.565 2.551 -19.652 1.00 85.69 196 ARG A CA 1
ATOM 1545 C C . ARG A 1 196 ? 13.368 1.947 -20.378 1.00 85.69 196 ARG A C 1
ATOM 1547 O O . ARG A 1 196 ? 13.544 1.073 -21.222 1.00 85.69 196 ARG A O 1
ATOM 1554 N N . SER A 1 197 ? 12.178 2.445 -20.063 1.00 86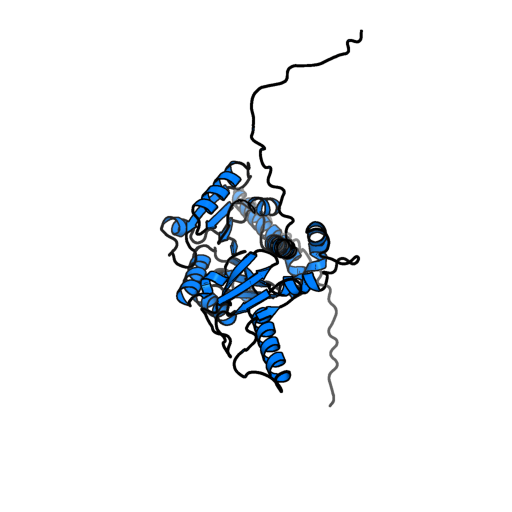.25 197 SER A N 1
ATOM 1555 C CA . SER A 1 197 ? 10.938 2.197 -20.804 1.00 86.25 197 SER A CA 1
ATOM 1556 C C . SER A 1 197 ? 10.466 3.503 -21.458 1.00 86.25 197 SER A C 1
ATOM 1558 O O . SER A 1 197 ? 11.033 4.572 -21.227 1.00 86.25 197 SER A O 1
ATOM 1560 N N . GLU A 1 198 ? 9.421 3.429 -22.279 1.00 84.06 198 GLU A N 1
ATOM 1561 C CA . GLU A 1 198 ? 8.768 4.611 -22.857 1.00 84.06 198 GLU A CA 1
ATOM 1562 C C . GLU A 1 198 ? 8.082 5.469 -21.783 1.00 84.06 198 GLU A C 1
ATOM 1564 O O . GLU A 1 198 ? 7.979 6.683 -21.930 1.00 84.06 198 GLU A O 1
ATOM 1569 N N . SER A 1 199 ? 7.608 4.840 -20.700 1.00 86.12 199 SER A N 1
ATOM 1570 C CA . SER A 1 199 ? 6.785 5.504 -19.675 1.00 86.12 199 SER A CA 1
ATOM 1571 C C . SER A 1 199 ? 7.536 5.847 -18.386 1.00 86.12 199 SER A C 1
ATOM 1573 O O . SER A 1 199 ? 7.061 6.677 -17.611 1.00 86.12 199 SER A O 1
ATOM 1575 N N . TYR A 1 200 ? 8.684 5.215 -18.131 1.00 90.62 200 TYR A N 1
ATOM 1576 C CA . TYR A 1 200 ? 9.428 5.367 -16.882 1.00 90.62 200 TYR A CA 1
ATOM 1577 C C . TYR A 1 200 ? 10.906 4.989 -17.037 1.00 90.62 200 TYR A C 1
ATOM 1579 O O . TYR A 1 200 ? 11.315 4.326 -17.995 1.00 90.62 200 TYR A O 1
ATOM 1587 N N . MET A 1 201 ? 11.704 5.382 -16.048 1.00 90.88 201 MET A N 1
ATOM 1588 C CA . MET A 1 201 ? 13.107 5.012 -15.906 1.00 90.88 201 MET A CA 1
ATOM 1589 C C . MET A 1 201 ? 13.372 4.557 -14.469 1.00 90.88 201 MET A C 1
ATOM 1591 O O . MET A 1 201 ? 12.955 5.235 -13.534 1.00 90.88 201 MET A O 1
ATOM 1595 N N . ILE A 1 202 ? 14.048 3.423 -14.291 1.00 92.25 202 ILE A N 1
ATOM 1596 C CA . ILE A 1 202 ? 14.469 2.913 -12.977 1.00 92.25 202 ILE A CA 1
ATOM 1597 C C . ILE A 1 202 ? 15.988 2.908 -12.938 1.00 92.25 202 ILE A C 1
ATOM 1599 O O . ILE A 1 202 ? 16.601 2.329 -13.831 1.00 92.25 202 ILE A O 1
ATOM 1603 N N . THR A 1 203 ? 16.582 3.504 -11.911 1.00 90.69 203 THR A N 1
ATOM 1604 C CA . THR A 1 203 ? 18.036 3.543 -11.723 1.00 90.69 203 THR A CA 1
ATOM 1605 C C . THR A 1 203 ? 18.393 3.021 -10.339 1.00 90.69 203 THR A C 1
ATOM 1607 O O . THR A 1 203 ? 17.913 3.559 -9.347 1.00 90.69 203 THR A O 1
ATOM 1610 N N . PHE A 1 204 ? 19.236 1.997 -10.256 1.00 89.06 204 PHE A N 1
ATOM 1611 C CA . PHE A 1 204 ? 19.736 1.484 -8.978 1.00 89.06 204 PHE A CA 1
ATOM 1612 C C . PHE A 1 204 ? 20.966 2.270 -8.524 1.00 89.06 204 PHE A C 1
ATOM 1614 O O . PHE A 1 204 ? 21.839 2.573 -9.340 1.00 89.06 204 PHE A O 1
ATOM 1621 N N . GLU A 1 205 ? 21.039 2.589 -7.229 1.00 83.62 205 GLU A N 1
ATOM 1622 C CA . GLU A 1 205 ? 22.174 3.338 -6.665 1.00 83.62 205 GLU A CA 1
ATOM 1623 C C . GLU A 1 205 ? 23.452 2.495 -6.619 1.00 83.62 205 GLU A C 1
ATOM 1625 O O . GLU A 1 205 ? 24.528 2.961 -6.982 1.00 83.62 205 GLU A O 1
ATOM 1630 N N . VAL A 1 206 ? 23.316 1.240 -6.192 1.00 77.38 206 VAL A N 1
ATOM 1631 C CA . VAL A 1 206 ? 24.416 0.282 -6.036 1.00 77.38 206 VAL A CA 1
ATOM 1632 C C . VAL A 1 206 ? 24.108 -0.949 -6.877 1.00 77.38 206 VAL A C 1
ATOM 1634 O O . VAL A 1 206 ? 22.957 -1.384 -6.934 1.00 77.38 206 VAL A O 1
ATOM 1637 N N . GLU A 1 207 ? 25.117 -1.530 -7.515 1.00 71.12 207 GLU A N 1
ATOM 1638 C CA . GLU A 1 207 ? 24.991 -2.810 -8.216 1.00 71.12 207 GLU A CA 1
ATOM 1639 C C . GLU A 1 207 ? 25.031 -3.963 -7.214 1.00 71.12 207 GLU A C 1
ATOM 1641 O O . GLU A 1 207 ? 25.897 -4.009 -6.345 1.00 71.12 207 GLU A O 1
ATOM 1646 N N . GLU A 1 208 ? 24.089 -4.899 -7.324 1.00 72.50 208 GLU A N 1
ATOM 1647 C CA . GLU A 1 208 ? 24.123 -6.136 -6.541 1.00 72.50 208 GLU A CA 1
ATOM 1648 C C . GLU A 1 208 ? 23.727 -7.325 -7.408 1.00 72.50 208 GLU A C 1
ATOM 1650 O O . GLU A 1 208 ? 22.766 -7.261 -8.172 1.00 72.50 208 GLU A O 1
ATOM 1655 N N . GLU A 1 209 ? 24.455 -8.428 -7.255 1.00 70.56 209 GLU A N 1
ATOM 1656 C CA . GLU A 1 209 ? 24.179 -9.678 -7.970 1.00 70.56 209 GLU A CA 1
ATOM 1657 C C . GLU A 1 209 ? 22.962 -10.419 -7.402 1.00 70.56 209 GLU A C 1
ATOM 1659 O O . GLU A 1 209 ? 22.301 -11.190 -8.099 1.00 70.56 209 GLU A O 1
ATOM 1664 N N . LYS A 1 210 ? 22.666 -10.201 -6.117 1.00 82.19 210 LYS A N 1
ATOM 1665 C CA . LYS A 1 210 ? 21.592 -10.875 -5.383 1.00 82.19 210 LYS A CA 1
ATOM 1666 C C . LYS A 1 210 ? 20.580 -9.858 -4.894 1.00 82.19 210 LYS A C 1
ATOM 1668 O O . LYS A 1 210 ? 20.930 -8.715 -4.650 1.00 82.19 210 LYS A O 1
ATOM 1673 N N . PHE A 1 211 ? 19.338 -10.304 -4.733 1.00 84.88 211 PHE A N 1
ATOM 1674 C CA . PHE A 1 211 ? 18.279 -9.497 -4.142 1.00 84.88 211 PHE A CA 1
ATOM 1675 C C . PHE A 1 211 ? 18.557 -9.348 -2.632 1.00 84.88 211 PHE A C 1
ATOM 1677 O O . PHE A 1 211 ? 18.473 -10.349 -1.912 1.00 84.88 211 PHE A O 1
ATOM 1684 N N . PRO A 1 212 ? 18.898 -8.151 -2.126 1.00 88.50 212 PRO A N 1
ATOM 1685 C CA . PRO A 1 212 ? 19.126 -7.938 -0.699 1.00 88.50 212 PRO A CA 1
ATOM 1686 C C . PRO A 1 212 ? 17.811 -7.892 0.079 1.00 88.50 212 PRO A C 1
ATOM 1688 O O . PRO A 1 212 ? 16.767 -7.499 -0.436 1.00 88.50 212 PRO A O 1
ATOM 1691 N N . LEU A 1 213 ? 17.868 -8.255 1.360 1.00 93.50 213 LEU A N 1
ATOM 1692 C CA . LEU A 1 213 ? 16.673 -8.295 2.206 1.00 93.50 213 LEU A CA 1
ATOM 1693 C C . LEU A 1 213 ? 16.150 -6.894 2.568 1.00 93.50 213 LEU A C 1
ATOM 1695 O O . LEU A 1 213 ? 14.939 -6.730 2.689 1.00 93.50 213 LEU A O 1
ATOM 1699 N N . PHE A 1 214 ? 17.049 -5.915 2.736 1.00 94.88 214 PHE A N 1
ATOM 1700 C CA . PHE A 1 214 ? 16.756 -4.543 3.173 1.00 94.88 214 PHE A CA 1
ATOM 1701 C C . PHE A 1 214 ? 17.742 -3.543 2.550 1.00 94.88 214 PHE A C 1
ATOM 1703 O O . PHE A 1 214 ? 18.822 -3.926 2.097 1.00 94.88 214 PHE A O 1
ATOM 1710 N N . GLY A 1 215 ? 17.380 -2.260 2.542 1.00 92.62 215 GLY A N 1
ATOM 1711 C CA . GLY A 1 215 ? 18.276 -1.139 2.237 1.00 92.62 215 GLY A CA 1
ATOM 1712 C C . GLY A 1 215 ? 18.543 -0.876 0.753 1.00 92.62 215 GLY A C 1
ATOM 1713 O O . GLY A 1 215 ? 19.293 0.042 0.421 1.00 92.62 215 GLY A O 1
ATOM 1714 N N . LYS A 1 216 ? 17.937 -1.640 -0.163 1.00 92.06 216 LYS A N 1
ATOM 1715 C CA . LYS A 1 216 ? 18.201 -1.501 -1.602 1.00 92.06 216 LYS A CA 1
ATOM 1716 C C . LYS A 1 216 ? 17.460 -0.338 -2.217 1.00 92.06 216 LYS A C 1
ATOM 1718 O O . LYS A 1 216 ? 16.274 -0.443 -2.530 1.00 92.06 216 LYS A O 1
ATOM 1723 N N . LYS A 1 217 ? 18.193 0.749 -2.424 1.00 92.75 217 LYS A N 1
ATOM 1724 C CA . LYS A 1 217 ? 17.675 1.994 -2.979 1.00 92.75 217 LYS A CA 1
ATOM 1725 C C . LYS A 1 217 ? 17.698 1.983 -4.505 1.00 92.75 217 LYS A C 1
ATOM 1727 O O . LYS A 1 217 ? 18.655 1.533 -5.147 1.00 92.75 217 LYS A O 1
ATOM 1732 N N . TYR A 1 218 ? 16.620 2.493 -5.079 1.00 92.44 218 TYR A N 1
ATOM 1733 C CA . TYR A 1 218 ? 16.510 2.794 -6.496 1.00 92.44 218 TYR A CA 1
ATOM 1734 C C . TYR A 1 218 ? 15.694 4.068 -6.686 1.00 92.44 218 TYR A C 1
ATOM 1736 O O . TYR A 1 218 ? 14.845 4.428 -5.871 1.00 92.44 218 TYR A O 1
ATOM 1744 N N . GLN A 1 219 ? 15.932 4.740 -7.799 1.00 91.88 219 GLN A N 1
ATOM 1745 C CA . GLN A 1 219 ? 15.158 5.886 -8.226 1.00 91.88 219 GLN A CA 1
ATOM 1746 C C . GLN A 1 219 ? 14.194 5.456 -9.326 1.00 91.88 219 GLN A C 1
ATOM 1748 O O . GLN A 1 219 ? 14.62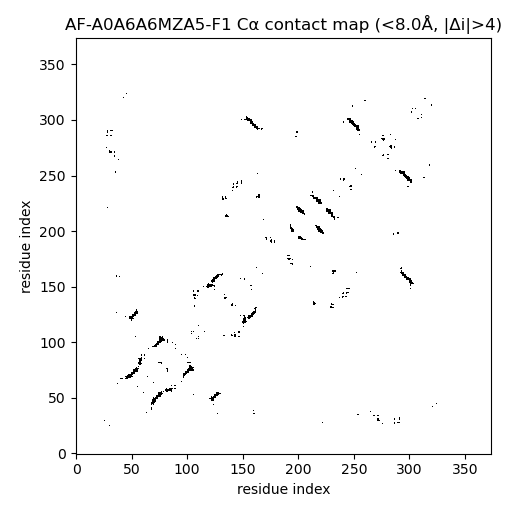4 4.977 -10.377 1.00 91.88 219 GLN A O 1
ATOM 1753 N N . LEU A 1 220 ? 12.896 5.644 -9.095 1.00 90.62 220 LEU A N 1
ATOM 1754 C CA . LEU A 1 220 ? 11.858 5.509 -10.111 1.00 90.62 220 LEU A CA 1
ATOM 1755 C C . LEU A 1 220 ? 11.492 6.899 -10.613 1.00 90.62 220 LEU A C 1
ATOM 1757 O O . LEU A 1 220 ? 11.028 7.749 -9.859 1.00 90.62 220 LEU A O 1
ATOM 1761 N N . LYS A 1 221 ? 11.702 7.131 -11.903 1.00 89.06 221 LYS A N 1
ATOM 1762 C CA . LYS A 1 221 ? 11.395 8.395 -12.554 1.00 89.06 221 LYS A CA 1
ATOM 1763 C C . LYS A 1 221 ? 10.292 8.198 -13.582 1.00 89.06 221 LYS A C 1
ATOM 1765 O O . LYS A 1 221 ? 10.484 7.511 -14.587 1.00 89.06 221 LYS A O 1
ATOM 1770 N N . PHE A 1 222 ? 9.172 8.873 -13.357 1.00 86.00 222 PHE A N 1
ATOM 1771 C CA . PHE A 1 222 ? 8.207 9.185 -14.411 1.00 86.00 222 PHE A CA 1
ATOM 1772 C C . PHE A 1 222 ? 8.573 10.533 -15.059 1.00 86.00 222 PHE A C 1
ATOM 1774 O O . PHE A 1 222 ? 9.520 11.183 -14.625 1.00 86.00 222 PHE A O 1
ATOM 1781 N N . ALA A 1 223 ? 7.856 10.952 -16.109 1.00 73.50 223 ALA A N 1
ATOM 1782 C CA . ALA A 1 223 ? 8.204 12.092 -16.976 1.00 73.50 223 ALA A CA 1
ATOM 1783 C C . ALA A 1 223 ? 8.873 13.305 -16.281 1.00 73.50 223 ALA A C 1
ATOM 1785 O O . ALA A 1 223 ? 9.884 13.794 -16.790 1.00 73.50 223 ALA A O 1
ATOM 1786 N N . HIS A 1 224 ? 8.373 13.754 -15.121 1.00 59.81 224 HIS A N 1
ATOM 1787 C CA . HIS A 1 224 ? 8.892 14.948 -14.438 1.00 59.81 224 HIS A CA 1
ATOM 1788 C C . HIS A 1 224 ? 9.275 14.778 -12.960 1.00 59.81 224 HIS A C 1
ATOM 1790 O O . HIS A 1 224 ? 9.970 15.651 -12.454 1.00 59.81 224 HIS A O 1
ATOM 1796 N N . ASP A 1 225 ? 8.954 13.654 -12.310 1.00 67.56 225 ASP A N 1
ATOM 1797 C CA . ASP A 1 225 ? 9.173 13.479 -10.867 1.00 67.56 225 ASP A CA 1
ATOM 1798 C C . ASP A 1 225 ? 10.021 12.228 -10.577 1.00 67.56 225 ASP A C 1
ATOM 1800 O O . ASP A 1 225 ? 9.542 11.099 -10.746 1.00 67.56 225 ASP A O 1
ATOM 1804 N N . PRO A 1 226 ? 11.306 12.393 -10.202 1.00 78.31 226 PRO A N 1
ATOM 1805 C CA . PRO A 1 226 ? 12.108 11.305 -9.661 1.00 78.31 226 PRO A CA 1
ATOM 1806 C C . PRO A 1 226 ? 11.722 11.042 -8.200 1.00 78.31 226 PRO A C 1
ATOM 1808 O O . PRO A 1 226 ? 11.797 11.938 -7.363 1.00 78.31 226 PRO A O 1
ATOM 1811 N N . ALA A 1 227 ? 11.365 9.799 -7.890 1.00 83.62 227 ALA A N 1
ATOM 1812 C CA . ALA A 1 227 ? 11.086 9.339 -6.536 1.00 83.62 227 ALA A CA 1
ATOM 1813 C C . ALA A 1 227 ? 12.134 8.306 -6.108 1.00 83.62 227 ALA A C 1
ATOM 1815 O O . ALA A 1 227 ? 12.375 7.321 -6.812 1.00 83.62 227 ALA A O 1
ATOM 1816 N N . ASN A 1 228 ? 12.752 8.528 -4.948 1.00 88.50 228 ASN A N 1
ATOM 1817 C CA . ASN A 1 228 ? 13.620 7.534 -4.325 1.00 88.50 228 ASN A CA 1
ATOM 1818 C C . ASN A 1 228 ? 12.752 6.498 -3.610 1.00 88.50 228 ASN A C 1
ATOM 1820 O O . ASN A 1 228 ? 11.785 6.839 -2.929 1.00 88.50 228 ASN A O 1
ATOM 1824 N N . SER A 1 229 ? 13.093 5.232 -3.790 1.00 91.06 229 SER A N 1
ATOM 1825 C CA . SER A 1 229 ? 12.307 4.101 -3.327 1.00 91.06 229 SER A CA 1
ATOM 1826 C C . SER A 1 229 ? 13.233 2.977 -2.869 1.00 91.06 229 SER A C 1
ATOM 1828 O O . SER A 1 229 ? 14.421 2.946 -3.198 1.00 91.06 229 SER A O 1
ATOM 1830 N N . LEU A 1 230 ? 12.683 2.055 -2.091 1.00 93.88 230 LEU A N 1
ATOM 1831 C CA . LEU A 1 230 ? 13.378 0.897 -1.543 1.00 93.88 230 LEU A CA 1
ATOM 1832 C C . LEU A 1 230 ? 12.730 -0.375 -2.084 1.00 93.88 230 LEU A C 1
ATOM 1834 O O . LEU A 1 230 ? 11.514 -0.420 -2.291 1.00 93.88 230 LEU A O 1
ATOM 1838 N N . LEU A 1 231 ? 13.528 -1.410 -2.348 1.00 94.44 231 LEU A N 1
ATOM 1839 C CA . LEU A 1 231 ? 12.958 -2.724 -2.633 1.00 94.44 231 LEU A CA 1
ATOM 1840 C C . LEU A 1 231 ? 12.404 -3.345 -1.353 1.00 94.44 231 LEU A C 1
ATOM 1842 O O . LEU A 1 231 ? 13.047 -3.349 -0.305 1.00 94.44 231 LEU A O 1
ATOM 1846 N N . VAL A 1 232 ? 11.226 -3.933 -1.491 1.00 96.38 232 VAL A N 1
ATOM 1847 C CA . VAL A 1 232 ? 10.534 -4.698 -0.465 1.00 96.38 232 VAL A CA 1
ATOM 1848 C C . VAL A 1 232 ? 10.763 -6.176 -0.746 1.00 96.38 232 VAL A C 1
ATOM 1850 O O . VAL A 1 232 ? 10.251 -6.732 -1.720 1.00 96.38 232 VAL A O 1
ATOM 1853 N N . HIS A 1 233 ? 11.531 -6.846 0.110 1.00 96.44 233 HIS A N 1
ATOM 1854 C CA . HIS A 1 233 ? 11.679 -8.294 0.025 1.00 96.44 233 HIS A CA 1
ATOM 1855 C C . HIS A 1 233 ? 10.424 -8.974 0.594 1.00 96.44 233 HIS A C 1
ATOM 1857 O O . HIS A 1 233 ? 10.300 -9.140 1.809 1.00 96.44 233 HIS A O 1
ATOM 1863 N N . PHE A 1 234 ? 9.485 -9.382 -0.267 1.00 96.50 234 PHE A N 1
ATOM 1864 C CA . PHE A 1 234 ? 8.196 -9.946 0.166 1.00 96.50 234 PHE A CA 1
ATOM 1865 C C . PHE A 1 234 ? 8.302 -11.127 1.149 1.00 96.50 234 PHE A C 1
ATOM 1867 O O . PHE A 1 234 ? 7.547 -11.135 2.121 1.00 96.50 234 PHE A O 1
ATOM 1874 N N . PRO A 1 235 ? 9.245 -12.082 1.015 1.00 96.69 235 PRO A N 1
ATOM 1875 C CA . PRO A 1 235 ? 9.422 -13.117 2.035 1.00 96.69 235 PRO A CA 1
ATOM 1876 C C . PRO A 1 235 ? 9.817 -12.559 3.411 1.00 96.69 235 PRO A C 1
ATOM 1878 O O . PRO A 1 235 ? 9.347 -13.065 4.430 1.00 96.69 235 PRO A O 1
ATOM 1881 N N . SER A 1 236 ? 10.635 -11.498 3.457 1.00 97.44 236 SER A N 1
ATOM 1882 C CA . SER A 1 236 ? 10.949 -10.801 4.715 1.00 97.44 236 SER A CA 1
ATOM 1883 C C . SER A 1 236 ? 9.719 -10.087 5.268 1.00 97.44 236 SER A C 1
ATOM 1885 O O . SER A 1 236 ? 9.464 -10.194 6.463 1.00 97.44 236 SER A O 1
ATOM 1887 N N . LEU A 1 237 ? 8.930 -9.422 4.414 1.00 97.62 237 LEU A N 1
ATOM 1888 C CA . LEU A 1 237 ? 7.674 -8.779 4.818 1.00 97.62 237 LEU A CA 1
ATOM 1889 C C . LEU A 1 237 ? 6.721 -9.795 5.464 1.00 97.62 237 LEU A C 1
ATOM 1891 O O . LEU A 1 237 ? 6.225 -9.556 6.558 1.00 97.62 237 LEU A O 1
ATOM 1895 N N . ILE A 1 238 ? 6.520 -10.954 4.828 1.00 97.62 238 ILE A N 1
ATOM 1896 C CA . ILE A 1 238 ? 5.655 -12.030 5.337 1.00 97.62 238 ILE A CA 1
ATOM 1897 C C . ILE A 1 238 ? 6.171 -12.579 6.670 1.00 97.62 238 ILE A C 1
ATOM 1899 O O . ILE A 1 238 ? 5.385 -12.798 7.594 1.00 97.62 238 ILE A O 1
ATOM 1903 N N . ARG A 1 239 ? 7.485 -12.810 6.783 1.00 98.06 239 ARG A N 1
ATOM 1904 C CA . ARG A 1 239 ? 8.107 -13.289 8.024 1.00 98.06 239 ARG A CA 1
ATOM 1905 C C . ARG A 1 239 ? 7.874 -12.305 9.171 1.00 98.06 239 ARG A C 1
ATOM 1907 O O . ARG A 1 239 ? 7.376 -12.715 10.215 1.00 98.06 239 ARG A O 1
ATOM 1914 N N . LEU A 1 240 ? 8.196 -11.029 8.966 1.00 98.31 240 LEU A N 1
ATOM 1915 C CA . LEU A 1 240 ? 8.044 -9.994 9.990 1.00 98.31 240 LEU A CA 1
ATOM 1916 C C . LEU A 1 240 ? 6.570 -9.738 10.334 1.00 98.31 240 LEU A C 1
ATOM 1918 O O . LEU A 1 240 ? 6.243 -9.496 11.492 1.00 98.31 240 LEU A O 1
ATOM 1922 N N . ALA A 1 241 ? 5.665 -9.844 9.357 1.00 97.88 241 ALA A N 1
ATOM 1923 C CA . ALA A 1 241 ? 4.231 -9.713 9.598 1.00 97.88 241 ALA A CA 1
ATOM 1924 C C . ALA A 1 241 ? 3.746 -10.827 10.534 1.00 97.88 241 ALA A C 1
ATOM 1926 O O . ALA A 1 241 ? 3.058 -10.553 11.516 1.00 97.88 241 ALA A O 1
ATOM 1927 N N . ARG A 1 242 ? 4.199 -12.066 10.304 1.00 97.50 242 ARG A N 1
ATOM 1928 C CA . ARG A 1 242 ? 3.918 -13.199 11.194 1.00 97.50 242 ARG A CA 1
ATOM 1929 C C . ARG A 1 242 ? 4.465 -12.978 12.603 1.00 97.50 242 ARG A C 1
ATOM 1931 O O . ARG A 1 242 ? 3.757 -13.262 13.563 1.00 97.50 242 ARG A O 1
ATOM 1938 N N . GLU A 1 243 ? 5.689 -12.468 12.735 1.00 97.38 243 GLU A N 1
ATOM 1939 C CA . GLU A 1 243 ? 6.277 -12.114 14.040 1.00 97.38 243 GLU A CA 1
ATOM 1940 C C . GLU A 1 243 ? 5.431 -11.067 14.787 1.00 97.38 243 GLU A C 1
ATOM 1942 O O . GLU A 1 243 ? 5.299 -11.134 16.008 1.00 97.38 243 GLU A O 1
ATOM 1947 N N . ALA A 1 244 ? 4.790 -10.148 14.059 1.00 96.25 244 ALA A N 1
ATOM 1948 C CA . ALA A 1 244 ? 3.866 -9.159 14.609 1.00 96.25 244 ALA A CA 1
ATOM 1949 C C . ALA A 1 244 ? 2.441 -9.690 14.878 1.00 96.25 244 ALA A C 1
ATOM 1951 O O . ALA A 1 244 ? 1.593 -8.934 15.356 1.00 96.25 244 ALA A O 1
ATOM 1952 N N . GLY A 1 245 ? 2.155 -10.965 14.595 1.00 95.81 245 GLY A N 1
ATOM 1953 C CA . GLY A 1 245 ? 0.825 -11.561 14.763 1.00 95.81 245 GLY A CA 1
ATOM 1954 C C . GLY A 1 245 ? -0.140 -11.292 13.603 1.00 95.81 245 GLY A C 1
ATOM 1955 O O . GLY A 1 245 ? -1.351 -11.338 13.796 1.00 95.81 245 GLY A O 1
ATOM 1956 N N . LEU A 1 246 ? 0.380 -10.995 12.411 1.00 96.69 246 LEU A N 1
ATOM 1957 C CA . LEU A 1 246 ? -0.392 -10.848 11.178 1.00 96.69 246 LEU A CA 1
ATOM 1958 C C . LEU A 1 246 ? -0.203 -12.080 10.284 1.00 96.69 246 LEU A C 1
ATOM 1960 O O . LEU A 1 246 ? 0.916 -12.530 10.032 1.00 96.69 246 LEU A O 1
ATOM 1964 N N . GLU A 1 247 ? -1.297 -12.610 9.755 1.00 95.19 247 GLU A N 1
ATOM 1965 C CA . GLU A 1 247 ? -1.292 -13.711 8.799 1.00 95.19 247 GLU A CA 1
ATOM 1966 C C . GLU A 1 247 ? -1.297 -13.189 7.364 1.00 95.19 247 GLU A C 1
ATOM 1968 O O . GLU A 1 247 ? -2.028 -12.266 7.009 1.00 95.19 247 GLU A O 1
ATOM 1973 N N . TYR A 1 248 ? -0.459 -13.793 6.523 1.00 93.94 248 TYR A N 1
ATOM 1974 C CA . TYR A 1 248 ? -0.432 -13.518 5.092 1.00 93.94 248 TYR A CA 1
ATOM 1975 C C . TYR A 1 248 ? -1.735 -13.976 4.437 1.00 93.94 248 TYR A C 1
ATOM 1977 O O . TYR A 1 248 ? -2.137 -15.129 4.601 1.00 93.94 248 TYR A O 1
ATOM 1985 N N . VAL A 1 249 ? -2.343 -13.086 3.655 1.00 92.56 249 VAL A N 1
ATOM 1986 C CA . VAL A 1 249 ? -3.513 -13.399 2.833 1.00 92.56 249 VAL A CA 1
ATOM 1987 C C . VAL A 1 249 ? -3.103 -13.455 1.369 1.00 92.56 249 VAL A C 1
ATOM 1989 O O . VAL A 1 249 ? -3.249 -14.493 0.726 1.00 92.56 249 VAL A O 1
ATOM 1992 N N . GLU A 1 250 ?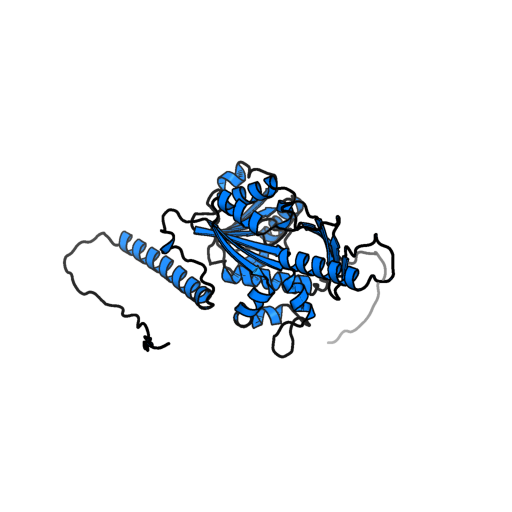 -2.571 -12.352 0.843 1.00 93.25 250 GLU A N 1
ATOM 1993 C CA . GLU A 1 250 ? -2.224 -12.250 -0.571 1.00 93.25 250 GLU A CA 1
ATOM 1994 C C . GLU A 1 250 ? -1.194 -11.143 -0.815 1.00 93.25 250 GLU A C 1
ATOM 1996 O O . GLU A 1 250 ? -1.251 -10.073 -0.214 1.00 93.25 250 GLU A O 1
ATOM 2001 N N . ILE A 1 251 ? -0.252 -11.401 -1.718 1.00 94.88 251 I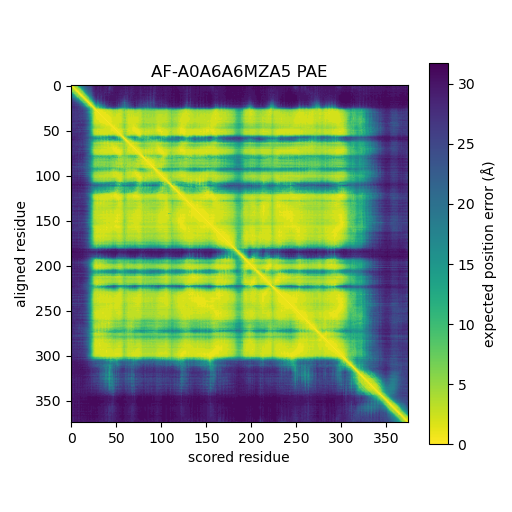LE A N 1
ATOM 2002 C CA . ILE A 1 251 ? 0.515 -10.374 -2.420 1.00 94.88 251 ILE A CA 1
ATOM 2003 C C . ILE A 1 251 ? 0.304 -10.652 -3.904 1.00 94.88 251 ILE A C 1
ATOM 2005 O O . ILE A 1 251 ? 0.630 -11.744 -4.373 1.00 94.88 251 ILE A O 1
ATOM 2009 N N . GLN A 1 252 ? -0.285 -9.697 -4.619 1.00 94.75 252 GLN A N 1
ATOM 2010 C CA . GLN A 1 252 ? -0.696 -9.878 -6.010 1.00 94.75 252 GLN A CA 1
ATOM 2011 C C . GLN A 1 252 ? -0.280 -8.676 -6.852 1.00 94.75 252 GLN A C 1
ATOM 2013 O O . GLN A 1 252 ? -0.651 -7.535 -6.551 1.00 94.75 252 GLN A O 1
ATOM 2018 N N . ASN A 1 253 ? 0.437 -8.946 -7.947 1.00 96.31 253 ASN A N 1
ATOM 2019 C CA . ASN A 1 253 ? 0.813 -7.924 -8.914 1.00 96.31 253 ASN A CA 1
ATOM 2020 C C . ASN A 1 253 ? -0.436 -7.250 -9.497 1.00 96.31 253 ASN A C 1
ATOM 2022 O O . ASN A 1 253 ? -1.425 -7.918 -9.808 1.00 96.31 253 ASN A O 1
ATOM 2026 N N . LEU A 1 254 ? -0.395 -5.932 -9.697 1.00 95.50 254 LEU A N 1
ATOM 2027 C CA . LEU A 1 254 ? -1.581 -5.209 -10.146 1.00 95.50 254 LEU A CA 1
ATOM 2028 C C . LEU A 1 254 ? -2.053 -5.587 -11.557 1.00 95.50 254 LEU A C 1
ATOM 2030 O O . LEU A 1 254 ? -3.217 -5.351 -11.876 1.00 95.50 254 LEU A O 1
ATOM 2034 N N . THR A 1 255 ? -1.202 -6.184 -12.395 1.00 94.88 255 THR A N 1
ATOM 2035 C CA . THR A 1 255 ? -1.640 -6.729 -13.692 1.00 94.88 255 THR A CA 1
ATOM 2036 C C . THR A 1 255 ? -2.541 -7.950 -13.529 1.00 94.88 255 THR A C 1
ATOM 2038 O O . THR A 1 255 ? -3.588 -8.016 -14.170 1.00 94.88 255 THR A O 1
ATOM 2041 N N . GLU A 1 256 ? -2.199 -8.857 -12.612 1.00 93.31 256 GLU A N 1
ATOM 2042 C CA . GLU A 1 256 ? -3.036 -10.010 -12.259 1.00 93.31 256 GLU A CA 1
ATOM 2043 C C . GLU A 1 256 ? -4.331 -9.549 -11.581 1.00 93.31 256 GLU A C 1
ATOM 2045 O O . GLU A 1 256 ? -5.423 -9.938 -11.993 1.00 93.31 256 GLU A O 1
ATOM 2050 N N . PHE A 1 257 ? -4.222 -8.628 -10.616 1.00 91.06 257 PHE A N 1
ATOM 2051 C CA . PHE A 1 257 ? -5.383 -8.018 -9.962 1.00 91.06 257 PHE A CA 1
ATOM 2052 C C . PHE A 1 257 ? -6.331 -7.362 -10.976 1.00 91.06 257 PHE A C 1
ATOM 2054 O O . PHE A 1 257 ? -7.556 -7.479 -10.870 1.00 91.06 257 PHE A O 1
ATOM 2061 N N . TYR A 1 258 ? -5.778 -6.665 -11.973 1.00 91.00 258 TYR A N 1
ATOM 2062 C CA . TYR A 1 258 ? -6.552 -6.083 -13.061 1.00 91.00 258 TYR A CA 1
ATOM 2063 C C . TYR A 1 258 ? -7.276 -7.161 -13.863 1.00 91.00 258 TYR A C 1
ATOM 2065 O O . TYR A 1 258 ? -8.480 -7.029 -14.078 1.00 91.00 258 TYR A O 1
ATOM 2073 N N . ASP A 1 259 ? -6.591 -8.220 -14.287 1.00 90.75 259 ASP A N 1
ATOM 2074 C CA . ASP A 1 259 ? -7.208 -9.268 -15.100 1.00 90.75 259 ASP A CA 1
ATOM 2075 C C . ASP A 1 259 ? -8.360 -9.970 -14.365 1.00 90.75 259 ASP A C 1
ATOM 2077 O O . ASP A 1 259 ? -9.417 -10.198 -14.971 1.00 90.75 259 ASP A O 1
ATOM 2081 N N . ASP A 1 260 ? -8.209 -10.191 -13.057 1.00 86.75 260 ASP A N 1
ATOM 2082 C CA . ASP A 1 260 ? -9.229 -10.791 -12.191 1.00 86.75 260 ASP A CA 1
ATOM 2083 C C . ASP A 1 260 ? -10.453 -9.880 -11.986 1.00 86.75 260 ASP A C 1
ATOM 2085 O O . ASP A 1 260 ? -11.588 -10.357 -11.878 1.00 86.75 260 ASP A O 1
ATOM 2089 N N . ASN A 1 261 ? -10.255 -8.556 -11.963 1.00 84.25 261 ASN A N 1
ATOM 2090 C CA . ASN A 1 261 ? -11.288 -7.599 -11.553 1.00 84.25 261 ASN A CA 1
ATOM 2091 C C . ASN A 1 261 ? -11.774 -6.642 -12.658 1.00 84.25 261 ASN A C 1
ATOM 2093 O O . ASN A 1 261 ? -12.716 -5.868 -12.441 1.00 84.25 261 ASN A O 1
ATOM 2097 N N . ARG A 1 262 ? -11.198 -6.688 -13.866 1.00 83.06 262 ARG A N 1
ATOM 2098 C CA . ARG A 1 262 ? -11.468 -5.721 -14.953 1.00 83.06 262 ARG 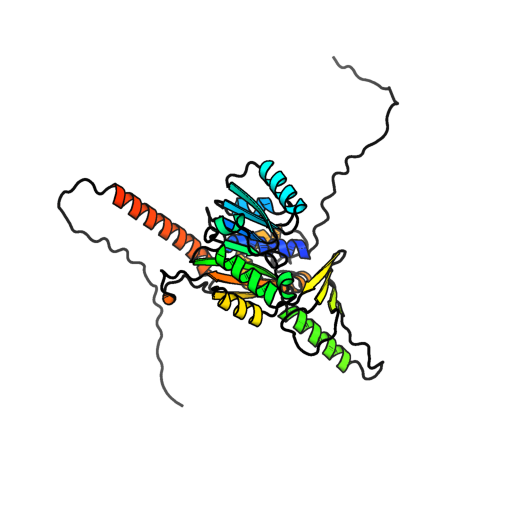A CA 1
ATOM 2099 C C . ARG A 1 262 ? -12.941 -5.596 -15.327 1.00 83.06 262 ARG A C 1
ATOM 2101 O O . ARG A 1 262 ? -13.373 -4.522 -15.728 1.00 83.06 262 ARG A O 1
ATOM 2108 N N . MET A 1 263 ? -13.723 -6.669 -15.198 1.00 84.88 263 MET A N 1
ATOM 2109 C CA . MET A 1 263 ? -15.160 -6.636 -15.493 1.00 84.88 263 MET A CA 1
ATOM 2110 C C . MET A 1 263 ? -15.948 -5.878 -14.416 1.00 84.88 263 MET A C 1
ATOM 2112 O O . MET A 1 263 ? -16.885 -5.155 -14.742 1.00 84.88 263 MET A O 1
ATOM 2116 N N . HIS A 1 264 ? -15.544 -5.992 -13.148 1.00 83.69 264 HIS A N 1
ATOM 2117 C CA . HIS A 1 264 ? -16.196 -5.328 -12.015 1.00 83.69 264 HIS A CA 1
ATOM 2118 C C . HIS A 1 264 ? -15.884 -3.834 -11.951 1.00 83.69 264 HIS A C 1
ATOM 2120 O O . HIS A 1 264 ? -16.730 -3.039 -11.534 1.00 83.69 264 HIS A O 1
ATOM 2126 N N . PHE A 1 265 ? -14.691 -3.443 -12.401 1.00 83.75 265 PHE A N 1
ATOM 2127 C CA . PHE A 1 265 ? -14.235 -2.055 -12.359 1.00 83.75 265 PHE A CA 1
ATOM 2128 C C . PHE A 1 265 ? -14.096 -1.405 -13.742 1.00 83.75 265 PHE A C 1
ATOM 2130 O O . PHE A 1 265 ? -13.476 -0.350 -13.865 1.00 83.75 265 PHE A O 1
ATOM 2137 N N . ALA A 1 266 ? -14.727 -1.977 -14.775 1.00 83.94 266 ALA A N 1
ATOM 2138 C CA . ALA A 1 266 ? -14.704 -1.440 -16.138 1.00 83.94 266 ALA A CA 1
ATOM 2139 C C . ALA A 1 266 ? -15.130 0.038 -16.189 1.00 83.94 266 ALA A C 1
ATOM 2141 O O . ALA A 1 266 ? -14.461 0.859 -16.811 1.00 83.94 266 ALA A O 1
ATOM 2142 N N . SER A 1 267 ? -16.199 0.404 -15.468 1.00 83.56 267 SER A N 1
ATOM 2143 C CA . SER A 1 267 ? -16.652 1.799 -15.386 1.00 83.56 267 SER A CA 1
ATOM 2144 C C . SER A 1 267 ? -15.633 2.716 -14.705 1.00 83.56 267 SER A C 1
ATOM 2146 O O . SER A 1 267 ? -15.512 3.868 -15.104 1.00 83.56 267 SER A O 1
ATOM 2148 N N . MET A 1 268 ? -14.900 2.232 -13.698 1.00 84.81 268 MET A N 1
ATOM 2149 C CA . MET A 1 268 ? -13.883 3.037 -13.012 1.00 84.81 268 MET A CA 1
ATOM 2150 C C . MET A 1 268 ? -12.681 3.291 -13.919 1.00 84.81 268 MET A C 1
ATOM 2152 O O . MET A 1 268 ? -12.187 4.409 -13.970 1.00 84.81 268 MET A O 1
ATOM 2156 N N . LEU A 1 269 ? -12.260 2.287 -14.692 1.00 82.31 269 LEU A N 1
ATOM 2157 C CA . LEU A 1 269 ? -11.174 2.421 -15.668 1.00 82.31 269 LEU A CA 1
ATOM 2158 C C . LEU A 1 269 ? -11.513 3.385 -16.804 1.00 82.31 269 LEU A C 1
ATOM 2160 O O . LEU A 1 269 ? -10.652 4.149 -17.230 1.00 82.31 269 LEU A O 1
ATOM 2164 N N . LEU A 1 270 ? -12.760 3.365 -17.282 1.00 80.75 270 LEU A N 1
ATOM 2165 C CA . LEU A 1 270 ? -13.234 4.326 -18.280 1.00 80.75 270 LEU A CA 1
ATOM 2166 C C . LEU A 1 270 ? -13.242 5.756 -17.718 1.00 80.75 270 LEU A C 1
ATOM 2168 O O . LEU A 1 270 ? -12.864 6.693 -18.419 1.00 80.75 270 LEU A O 1
ATOM 2172 N N . ASN A 1 271 ? -13.607 5.911 -16.442 1.00 79.88 271 ASN A N 1
ATOM 2173 C CA . ASN A 1 271 ? -13.627 7.204 -15.757 1.00 79.88 271 ASN A CA 1
ATOM 2174 C C . ASN A 1 271 ? -12.232 7.692 -15.331 1.00 79.88 271 ASN A C 1
ATOM 2176 O O . ASN A 1 271 ? -12.039 8.895 -15.198 1.00 79.88 271 ASN A O 1
ATOM 2180 N N . ALA A 1 272 ? -11.245 6.798 -15.193 1.00 76.75 272 ALA A N 1
ATOM 2181 C CA . ALA A 1 272 ? -9.844 7.138 -14.909 1.00 76.75 272 ALA A CA 1
ATOM 2182 C C . ALA A 1 272 ? -9.163 7.902 -16.066 1.00 76.75 272 ALA A C 1
ATOM 2184 O O . ALA A 1 272 ? -8.000 8.295 -15.989 1.00 76.75 272 ALA A O 1
ATOM 2185 N N . GLY A 1 273 ? -9.879 8.144 -17.163 1.00 74.25 273 GLY A N 1
ATOM 2186 C CA . GLY A 1 273 ? -9.530 9.140 -18.162 1.00 74.25 273 GLY A CA 1
ATOM 2187 C C . GLY A 1 273 ? -9.006 8.553 -19.471 1.00 74.25 273 GLY A C 1
ATOM 2188 O O . GLY A 1 273 ? -8.824 7.343 -19.625 1.00 74.25 273 GLY A O 1
ATOM 2189 N N . PRO A 1 274 ? -8.745 9.422 -20.459 1.00 77.75 274 PRO A N 1
ATOM 2190 C CA . PRO A 1 274 ? -8.439 8.986 -21.811 1.00 77.75 274 PRO A CA 1
ATOM 2191 C C . PRO A 1 274 ? -7.098 8.250 -21.871 1.00 77.75 274 PRO A C 1
ATOM 2193 O O . PRO A 1 274 ? -6.226 8.420 -21.007 1.00 77.75 274 PRO A O 1
ATOM 2196 N N . ASN A 1 275 ? -6.902 7.491 -22.953 1.00 82.12 275 ASN A N 1
ATOM 2197 C CA . ASN A 1 275 ? -5.613 6.909 -23.332 1.00 82.12 275 ASN A CA 1
ATOM 2198 C C . ASN A 1 275 ? -5.055 5.821 -22.388 1.00 82.12 275 ASN A C 1
ATOM 2200 O O . ASN A 1 275 ? -3.858 5.524 -22.469 1.00 82.12 275 ASN A O 1
ATOM 2204 N N . LEU A 1 276 ? -5.901 5.235 -21.531 1.00 84.94 276 LEU A N 1
ATOM 2205 C CA . LEU A 1 276 ? -5.571 4.084 -20.676 1.00 84.94 276 LEU A CA 1
ATOM 2206 C C . LEU A 1 276 ? -5.998 2.749 -21.287 1.00 84.94 276 LEU A C 1
ATOM 2208 O O . LEU A 1 276 ? -5.275 1.762 -21.168 1.00 84.94 276 LEU A O 1
ATOM 2212 N N . VAL A 1 277 ? -7.160 2.734 -21.941 1.00 87.25 277 VAL A N 1
ATOM 2213 C CA . VAL A 1 277 ? -7.791 1.530 -22.485 1.00 87.25 277 VAL A CA 1
ATOM 2214 C C . VAL A 1 277 ? -8.003 1.617 -23.997 1.00 87.25 277 VAL A C 1
ATOM 2216 O O . VAL A 1 277 ? -8.111 2.705 -24.561 1.00 87.25 277 VAL A O 1
ATOM 2219 N N . ASP A 1 278 ? -8.049 0.460 -24.649 1.00 88.00 278 ASP A N 1
ATOM 2220 C CA . ASP A 1 278 ? -8.435 0.287 -26.045 1.00 88.00 278 ASP A CA 1
ATOM 2221 C C . ASP A 1 278 ? -9.972 0.384 -26.224 1.00 88.00 278 ASP A C 1
ATOM 2223 O O . ASP A 1 278 ? -10.717 0.407 -25.237 1.00 88.00 278 ASP A O 1
ATOM 2227 N N . PRO A 1 279 ? -10.497 0.402 -27.467 1.00 85.00 279 PRO A N 1
ATOM 2228 C CA . PRO A 1 279 ? -11.944 0.430 -27.718 1.00 85.00 279 PRO A CA 1
ATOM 2229 C C . PRO A 1 279 ? -12.728 -0.765 -27.147 1.00 85.00 279 PRO A C 1
ATOM 2231 O O . PRO A 1 279 ? -13.956 -0.742 -27.125 1.00 85.00 279 PRO A O 1
ATOM 2234 N N . ARG A 1 280 ? -12.039 -1.825 -26.708 1.00 84.56 280 ARG A N 1
ATOM 2235 C CA . ARG A 1 280 ? -12.619 -3.021 -26.083 1.00 84.56 280 ARG A CA 1
ATOM 2236 C C . ARG A 1 280 ? -12.545 -2.959 -24.551 1.00 84.56 280 ARG A C 1
ATOM 2238 O O . ARG A 1 280 ? -12.904 -3.940 -23.898 1.00 84.56 280 ARG A O 1
ATOM 2245 N N . GLY A 1 281 ? -12.075 -1.847 -23.979 1.00 83.12 281 GLY A N 1
ATOM 2246 C CA . GLY A 1 281 ? -11.930 -1.642 -22.539 1.00 83.12 281 GLY A CA 1
ATOM 2247 C C . GLY A 1 281 ? -10.724 -2.352 -21.915 1.00 83.12 281 GLY A C 1
ATOM 2248 O O . GLY A 1 281 ? -10.689 -2.524 -20.696 1.00 83.12 281 GLY A O 1
ATOM 2249 N N . ARG A 1 282 ? -9.746 -2.800 -22.714 1.00 88.25 282 ARG A N 1
ATOM 2250 C CA . ARG A 1 282 ? -8.509 -3.423 -22.214 1.00 88.25 282 ARG A CA 1
ATOM 2251 C C . ARG A 1 282 ? -7.402 -2.398 -22.056 1.00 88.25 282 ARG A C 1
ATOM 2253 O O . ARG A 1 282 ? -7.281 -1.520 -22.900 1.00 88.25 282 ARG A O 1
ATOM 2260 N N . LEU A 1 283 ? -6.574 -2.517 -21.019 1.00 91.62 283 LEU A N 1
ATOM 2261 C CA . LEU A 1 283 ? -5.432 -1.619 -20.845 1.00 91.62 283 LEU A CA 1
ATOM 2262 C C . LEU A 1 283 ? -4.497 -1.667 -22.059 1.00 91.62 283 LEU A C 1
ATOM 2264 O O . LEU A 1 283 ? -4.170 -2.737 -22.574 1.00 91.62 283 LEU A O 1
ATOM 2268 N N . LEU A 1 284 ? -4.045 -0.493 -22.498 1.00 92.69 284 LEU A N 1
ATOM 2269 C CA . LEU A 1 284 ? -3.012 -0.388 -23.523 1.00 92.69 284 LEU A CA 1
ATOM 2270 C C . LEU A 1 284 ? -1.688 -0.974 -22.998 1.00 92.69 284 LEU A C 1
ATOM 2272 O O . LEU A 1 284 ? -1.412 -0.839 -21.804 1.00 92.69 284 LEU A O 1
ATOM 2276 N N . PRO A 1 285 ? -0.813 -1.527 -23.863 1.00 92.25 285 PRO A N 1
ATOM 2277 C CA . PRO A 1 285 ? 0.437 -2.164 -23.432 1.00 92.25 285 PRO A CA 1
ATOM 2278 C C . PRO A 1 285 ? 1.305 -1.297 -22.509 1.00 92.25 285 PRO A C 1
ATOM 2280 O O . PRO A 1 285 ? 1.808 -1.779 -21.502 1.00 92.25 285 PRO A O 1
ATOM 2283 N N . ARG A 1 286 ? 1.412 0.007 -22.794 1.00 90.69 286 ARG A N 1
ATOM 2284 C CA . ARG A 1 286 ? 2.148 0.965 -21.949 1.00 90.69 286 ARG A CA 1
ATOM 2285 C C . ARG A 1 286 ? 1.542 1.135 -20.551 1.00 90.69 286 ARG A C 1
ATOM 2287 O O . ARG A 1 286 ? 2.267 1.291 -19.579 1.00 90.69 286 ARG A O 1
ATOM 2294 N N . SER A 1 287 ? 0.214 1.118 -20.454 1.00 92.06 287 SER A N 1
ATOM 2295 C CA . SER A 1 287 ? -0.511 1.274 -19.194 1.00 92.06 287 SER A CA 1
ATOM 2296 C C . SER A 1 287 ? -0.418 -0.008 -18.376 1.00 92.06 287 SER A C 1
ATOM 2298 O O . SER A 1 287 ? -0.219 0.052 -17.170 1.00 92.06 287 SER A O 1
ATOM 2300 N N . PHE A 1 288 ? -0.484 -1.158 -19.047 1.00 93.00 288 PHE A N 1
ATOM 2301 C CA . PHE A 1 288 ? -0.278 -2.467 -18.439 1.00 93.00 288 PHE A CA 1
ATOM 2302 C C . PHE A 1 288 ? 1.148 -2.620 -17.879 1.00 93.00 288 PHE A C 1
ATOM 2304 O O . PHE A 1 288 ? 1.312 -3.064 -16.748 1.00 93.00 288 PHE A O 1
ATOM 2311 N N . ASP A 1 289 ? 2.173 -2.175 -18.618 1.00 93.38 289 ASP A N 1
ATOM 2312 C CA . ASP A 1 289 ? 3.574 -2.205 -18.163 1.00 93.38 289 ASP A CA 1
ATOM 2313 C C . ASP A 1 289 ? 3.809 -1.331 -16.919 1.00 93.38 289 ASP A C 1
ATOM 2315 O O . ASP A 1 289 ? 4.482 -1.757 -15.983 1.00 93.38 289 ASP A O 1
ATOM 2319 N N . VAL A 1 290 ? 3.217 -0.129 -16.875 1.00 93.25 290 VAL A N 1
ATOM 2320 C CA . VAL A 1 290 ? 3.279 0.759 -15.698 1.00 93.25 290 VAL A CA 1
ATOM 2321 C C . VAL A 1 290 ? 2.528 0.159 -14.512 1.00 93.25 290 VAL A C 1
ATOM 2323 O O . VAL A 1 290 ? 3.032 0.204 -13.394 1.00 93.25 290 VAL A O 1
ATOM 2326 N N . LEU A 1 291 ? 1.346 -0.418 -14.745 1.00 94.00 291 LEU A N 1
ATOM 2327 C CA . LEU A 1 291 ? 0.558 -1.060 -13.695 1.00 94.00 291 LEU A CA 1
ATOM 2328 C C . LEU A 1 291 ? 1.331 -2.224 -13.055 1.00 94.00 291 LEU A C 1
ATOM 2330 O O . LEU A 1 291 ? 1.328 -2.360 -11.836 1.00 94.00 291 LEU A O 1
ATOM 2334 N N . GLY A 1 292 ? 2.066 -2.999 -13.858 1.00 95.38 292 GLY A N 1
ATOM 2335 C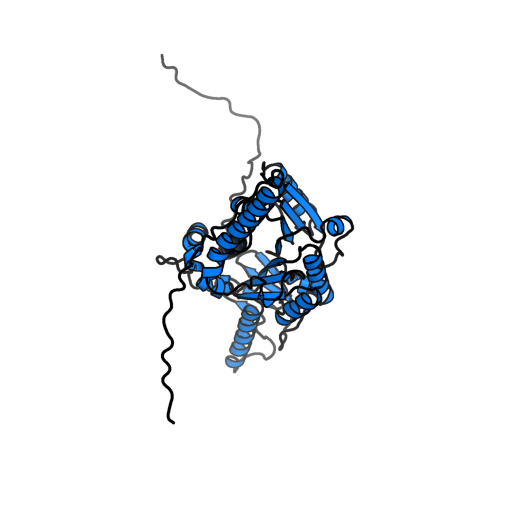 CA . GLY A 1 292 ? 2.880 -4.121 -13.387 1.00 95.38 292 GLY A CA 1
ATOM 2336 C C . GLY A 1 292 ? 4.056 -3.742 -12.485 1.00 95.38 292 GLY A C 1
ATOM 2337 O O . GLY A 1 292 ? 4.637 -4.625 -11.860 1.00 95.38 292 GLY A O 1
ATOM 2338 N N . LEU A 1 293 ? 4.401 -2.455 -12.366 1.00 95.00 293 LEU A N 1
ATOM 2339 C CA . LEU A 1 293 ? 5.405 -1.983 -11.405 1.00 95.00 293 LEU A CA 1
ATOM 2340 C C . LEU A 1 293 ? 4.905 -1.948 -9.962 1.00 95.00 293 LEU A C 1
ATOM 2342 O O . LEU A 1 293 ? 5.672 -1.583 -9.074 1.00 95.00 293 LEU A O 1
ATOM 2346 N N . TYR A 1 294 ? 3.646 -2.293 -9.718 1.00 95.94 294 TYR A N 1
ATOM 2347 C CA . TYR A 1 294 ? 3.018 -2.208 -8.412 1.00 95.94 294 TYR A CA 1
ATOM 2348 C C . TYR A 1 294 ? 2.328 -3.519 -8.057 1.00 95.94 294 TYR A C 1
ATOM 2350 O O . TYR A 1 294 ? 1.865 -4.271 -8.917 1.00 95.94 294 TYR A O 1
ATOM 2358 N N . THR A 1 295 ? 2.246 -3.766 -6.760 1.00 96.00 295 THR A N 1
ATOM 2359 C CA . THR A 1 295 ? 1.635 -4.953 -6.184 1.00 96.00 295 THR A CA 1
ATOM 2360 C C . THR A 1 295 ? 0.719 -4.536 -5.046 1.00 96.00 295 THR A C 1
ATOM 2362 O O . THR A 1 295 ? 0.982 -3.548 -4.352 1.00 96.00 295 THR A O 1
ATOM 2365 N N . THR A 1 296 ? -0.352 -5.291 -4.849 1.00 96.12 296 THR A N 1
ATOM 2366 C CA . THR A 1 296 ? -1.141 -5.226 -3.619 1.00 96.12 296 THR A CA 1
ATOM 2367 C C . THR A 1 296 ? -0.540 -6.156 -2.583 1.00 96.12 296 THR A C 1
ATOM 2369 O O . THR A 1 296 ? 0.049 -7.181 -2.925 1.00 96.12 296 THR A O 1
ATOM 2372 N N . PHE A 1 297 ? -0.707 -5.815 -1.313 1.00 95.94 297 PHE A N 1
ATOM 2373 C CA . PHE A 1 297 ? -0.443 -6.728 -0.209 1.00 95.94 297 PHE A CA 1
ATOM 2374 C C . PHE A 1 297 ? -1.635 -6.714 0.742 1.00 95.94 297 PHE A C 1
ATOM 2376 O O . PHE A 1 297 ? -2.245 -5.665 0.961 1.00 95.94 297 PHE A O 1
ATOM 2383 N N . ILE A 1 298 ? -1.952 -7.876 1.301 1.00 96.12 298 ILE A N 1
ATOM 2384 C CA . ILE A 1 298 ? -3.044 -8.084 2.240 1.00 96.12 298 ILE A CA 1
ATOM 2385 C C . ILE A 1 298 ? -2.573 -9.046 3.334 1.00 96.12 298 ILE A C 1
ATOM 2387 O O . ILE A 1 298 ? -2.111 -10.160 3.067 1.00 96.12 298 ILE A O 1
ATOM 2391 N N . PHE A 1 299 ? -2.744 -8.612 4.576 1.00 96.62 299 PHE A N 1
ATOM 2392 C CA . PHE A 1 299 ? -2.557 -9.388 5.790 1.00 96.62 299 PHE A CA 1
ATOM 2393 C C . PHE A 1 299 ? -3.808 -9.285 6.662 1.00 96.62 299 PHE A C 1
ATOM 2395 O O . PHE A 1 299 ? -4.541 -8.295 6.605 1.00 96.62 299 PHE A O 1
ATOM 2402 N N . GLN A 1 300 ? -4.044 -10.290 7.494 1.00 95.31 300 GLN A N 1
ATOM 2403 C CA . GLN A 1 300 ? -5.148 -10.309 8.446 1.00 95.31 300 GLN A CA 1
ATOM 2404 C C . GLN A 1 300 ? -4.604 -10.493 9.859 1.00 95.31 300 GLN A C 1
ATOM 2406 O O . GLN A 1 300 ? -3.732 -11.328 10.080 1.00 95.31 300 GLN A O 1
ATOM 2411 N N . LYS A 1 301 ? -5.124 -9.740 10.828 1.00 95.69 301 LYS A N 1
ATOM 2412 C CA . LYS A 1 301 ? -4.913 -10.047 12.243 1.00 95.69 301 LYS A CA 1
ATOM 2413 C C . LYS A 1 301 ? -5.873 -11.177 12.625 1.00 95.69 301 LYS A C 1
ATOM 2415 O O . LYS A 1 301 ? -7.082 -10.960 12.529 1.00 95.69 301 LYS A O 1
ATOM 2420 N N . PRO A 1 302 ? -5.396 -12.365 13.028 1.00 91.38 302 PRO A N 1
ATOM 2421 C CA . 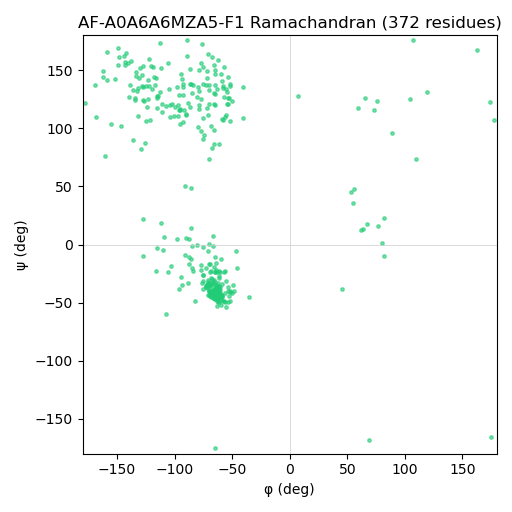PRO A 1 302 ? -6.277 -13.476 13.369 1.00 91.38 302 PRO A CA 1
ATOM 2422 C C . PRO A 1 302 ? -7.224 -13.111 14.509 1.00 91.38 302 PRO A C 1
ATOM 2424 O O . PRO A 1 302 ? -6.872 -12.347 15.411 1.00 91.38 302 PRO A O 1
ATOM 2427 N N . ASP A 1 303 ? -8.428 -13.668 14.461 1.00 87.88 303 ASP A N 1
ATOM 2428 C CA . ASP A 1 303 ? -9.373 -13.595 15.568 1.00 87.88 303 ASP A CA 1
ATOM 2429 C C . ASP A 1 303 ? -9.185 -14.831 16.463 1.00 87.88 303 ASP A C 1
ATOM 2431 O O . ASP A 1 303 ? -9.393 -15.946 15.973 1.00 87.88 303 ASP A O 1
ATOM 2435 N N . PRO A 1 304 ? -8.759 -14.681 17.735 1.00 81.56 304 PRO A N 1
ATOM 2436 C CA . PRO A 1 304 ? -8.551 -15.816 18.629 1.00 81.56 304 PRO A CA 1
ATOM 2437 C C . PRO A 1 304 ? -9.851 -16.568 18.948 1.00 81.56 304 PRO A C 1
ATOM 2439 O O . PRO A 1 304 ? -9.789 -17.756 19.271 1.00 81.56 304 PRO A O 1
ATOM 2442 N N . ASP A 1 305 ? -11.011 -15.915 18.827 1.00 77.69 305 ASP A N 1
ATOM 2443 C CA . ASP A 1 305 ? -12.314 -16.501 19.151 1.00 77.69 305 ASP A CA 1
ATOM 2444 C C . ASP A 1 305 ? -12.933 -17.259 17.961 1.00 77.69 305 ASP A C 1
ATOM 2446 O O . ASP A 1 305 ? -13.906 -18.004 18.121 1.00 77.69 305 ASP A O 1
ATOM 2450 N N . VAL A 1 306 ? -12.356 -17.124 16.760 1.00 70.81 306 VAL A N 1
ATOM 2451 C CA . VAL A 1 306 ? -12.801 -17.821 15.547 1.00 70.81 306 VAL A CA 1
ATOM 2452 C C . VAL A 1 306 ? -11.747 -18.853 15.134 1.00 70.81 306 VAL A C 1
ATOM 2454 O O . VAL A 1 306 ? -10.652 -18.471 14.714 1.00 70.81 306 VAL A O 1
ATOM 2457 N N . PRO A 1 307 ? -12.060 -20.166 15.182 1.00 62.81 307 PRO A N 1
ATOM 2458 C CA . PRO A 1 307 ? -11.141 -21.208 14.733 1.00 62.81 307 PRO A CA 1
ATOM 2459 C C . PRO A 1 307 ? -10.638 -20.927 13.315 1.00 62.81 307 PRO A C 1
ATOM 2461 O O . PRO A 1 307 ? -11.443 -20.587 12.452 1.00 62.81 307 PRO A O 1
ATOM 2464 N N . HIS A 1 308 ? -9.343 -21.130 13.044 1.00 58.44 308 HIS A N 1
ATOM 2465 C CA . HIS A 1 308 ? -8.729 -20.821 11.740 1.00 58.44 308 HIS A CA 1
ATOM 2466 C C . HIS A 1 308 ? -9.509 -21.386 10.537 1.00 58.44 308 HIS A C 1
ATOM 2468 O O . HIS A 1 308 ? -9.619 -20.721 9.519 1.00 58.44 308 HIS A O 1
ATOM 2474 N N . LEU A 1 309 ? -10.123 -22.569 10.673 1.00 52.50 309 LEU A N 1
ATOM 2475 C CA . LEU A 1 309 ? -10.936 -23.218 9.628 1.00 52.50 309 LEU A CA 1
ATOM 2476 C C . LEU A 1 309 ? -12.275 -22.515 9.324 1.00 52.50 309 LEU A C 1
ATOM 2478 O O . LEU A 1 309 ? -12.910 -22.813 8.315 1.00 52.50 309 LEU A O 1
ATOM 2482 N N . LEU A 1 310 ? -12.731 -21.641 10.222 1.00 47.06 310 LEU A N 1
ATOM 2483 C CA . LEU A 1 310 ? -13.972 -20.867 10.130 1.00 47.06 310 LEU A CA 1
ATOM 2484 C C . LEU A 1 310 ? -13.707 -19.375 9.905 1.00 47.06 310 LEU A C 1
ATOM 2486 O O . LEU A 1 310 ? -14.656 -18.614 9.705 1.00 47.06 310 LEU A O 1
ATOM 2490 N N . GLN A 1 311 ? -12.441 -18.947 9.922 1.00 50.72 311 GLN A N 1
ATOM 2491 C CA . GLN A 1 311 ? -12.099 -17.587 9.542 1.00 50.72 311 GLN A CA 1
ATOM 2492 C C . GLN A 1 311 ? -12.435 -17.404 8.056 1.00 50.72 311 GLN A C 1
ATOM 2494 O O . GLN A 1 311 ? -12.180 -18.306 7.253 1.00 50.72 311 GLN A O 1
ATOM 2499 N N . PRO A 1 312 ? -13.034 -16.268 7.656 1.00 49.31 312 PRO A N 1
ATOM 2500 C CA . PRO A 1 312 ? -13.339 -16.001 6.261 1.00 49.31 312 PRO A CA 1
ATOM 2501 C C . PRO A 1 312 ? -12.032 -15.816 5.485 1.00 49.31 312 PRO A C 1
ATOM 2503 O O . PRO A 1 312 ? -11.594 -14.691 5.244 1.00 49.31 312 PRO A O 1
ATOM 2506 N N . HIS A 1 313 ? -11.413 -16.923 5.071 1.00 47.06 313 HIS A N 1
ATOM 2507 C CA . HIS A 1 313 ? -10.274 -16.906 4.171 1.00 47.06 313 HIS A CA 1
ATOM 2508 C C . HIS A 1 313 ? -10.672 -16.116 2.927 1.00 47.06 313 HIS A C 1
ATOM 2510 O O . HIS A 1 313 ? -11.753 -16.309 2.357 1.00 47.06 313 HIS A O 1
ATOM 2516 N N . TYR A 1 314 ? -9.819 -15.180 2.522 1.00 43.84 314 TYR A N 1
ATOM 2517 C CA . TYR A 1 314 ? -9.968 -14.489 1.252 1.00 43.84 314 TYR A CA 1
ATOM 2518 C C . TYR A 1 314 ? -9.760 -15.525 0.139 1.00 43.84 314 TYR A C 1
ATOM 2520 O O . TYR A 1 314 ? -8.651 -15.801 -0.302 1.00 43.84 314 TYR A O 1
ATOM 2528 N N . CYS A 1 315 ? -10.836 -16.216 -0.232 1.00 37.50 315 CYS A N 1
ATOM 2529 C CA . CYS A 1 315 ? -10.800 -17.208 -1.288 1.00 37.50 315 CYS A CA 1
ATOM 2530 C C . CYS A 1 315 ? -10.822 -16.462 -2.624 1.00 37.50 315 CYS A C 1
ATOM 2532 O O . CYS A 1 315 ? -11.785 -15.746 -2.902 1.00 37.50 315 CYS A O 1
ATOM 2534 N N . ARG A 1 316 ? -9.775 -16.668 -3.434 1.00 41.19 316 ARG A N 1
ATOM 2535 C CA . ARG A 1 316 ? -9.479 -16.094 -4.768 1.00 41.19 316 ARG A CA 1
ATOM 2536 C C . ARG A 1 316 ? -10.617 -16.095 -5.798 1.00 41.19 316 ARG A C 1
ATOM 2538 O O . ARG A 1 316 ? -10.463 -15.576 -6.895 1.00 41.19 316 ARG A O 1
ATOM 2545 N N . THR A 1 317 ? -11.754 -16.705 -5.492 1.00 36.41 317 THR A N 1
ATOM 2546 C CA . THR A 1 317 ? -12.877 -16.763 -6.420 1.00 36.41 317 THR A CA 1
ATOM 2547 C C . THR A 1 317 ? -13.640 -15.446 -6.352 1.00 36.41 317 THR A C 1
ATOM 2549 O O . THR A 1 317 ? -14.102 -15.053 -5.284 1.00 36.41 317 THR A O 1
ATOM 2552 N N . THR A 1 318 ? -13.851 -14.808 -7.500 1.00 40.53 318 THR A N 1
ATOM 2553 C CA . THR A 1 318 ? -14.634 -13.576 -7.734 1.00 40.53 318 THR A CA 1
ATOM 2554 C C . THR A 1 318 ? -16.010 -13.557 -7.034 1.00 40.53 318 THR A C 1
ATOM 2556 O O . THR A 1 318 ? -16.581 -12.506 -6.752 1.00 40.53 318 THR A O 1
ATOM 2559 N N . VAL A 1 319 ? -16.522 -14.737 -6.672 1.00 35.88 319 VAL A N 1
ATOM 2560 C CA . VAL A 1 319 ? -17.724 -14.975 -5.856 1.00 35.88 319 VAL A CA 1
ATOM 2561 C C . VAL A 1 319 ? -17.601 -14.426 -4.417 1.00 35.88 319 VAL A C 1
ATOM 2563 O O . VAL A 1 319 ? -18.615 -14.094 -3.808 1.00 35.88 319 VAL A O 1
ATOM 2566 N N . SER A 1 320 ? -16.388 -14.257 -3.880 1.00 45.56 320 SER A N 1
ATOM 2567 C CA . SER A 1 320 ? -16.110 -13.820 -2.500 1.00 45.56 320 SER A CA 1
ATOM 2568 C C . SER A 1 320 ? -16.426 -12.339 -2.249 1.00 45.56 320 SER A C 1
ATOM 2570 O O . SER A 1 320 ? -16.939 -12.003 -1.186 1.00 45.56 320 SER A O 1
ATOM 2572 N N . ILE A 1 321 ? -16.229 -11.449 -3.230 1.00 43.41 321 ILE A N 1
ATOM 2573 C CA . ILE A 1 321 ? -16.556 -10.016 -3.078 1.00 43.41 321 ILE A CA 1
ATOM 2574 C C . ILE A 1 321 ? -18.081 -9.828 -2.937 1.00 43.41 321 ILE A C 1
ATOM 2576 O O . ILE A 1 321 ? -18.541 -9.109 -2.048 1.00 43.41 321 ILE A O 1
ATOM 2580 N N . MET A 1 322 ? -18.879 -10.548 -3.742 1.00 39.31 322 MET A N 1
ATOM 2581 C CA . MET A 1 322 ? -20.345 -10.581 -3.599 1.00 39.31 322 MET A CA 1
ATOM 2582 C C . MET A 1 322 ? -20.790 -11.320 -2.333 1.00 39.31 322 MET A C 1
ATOM 2584 O O . MET A 1 322 ? -21.667 -10.832 -1.619 1.00 39.31 322 MET A O 1
ATOM 2588 N N . MET A 1 323 ? -20.195 -12.478 -2.024 1.00 39.69 323 MET A N 1
ATOM 2589 C CA . MET A 1 323 ? -20.556 -13.226 -0.819 1.00 39.69 323 MET A CA 1
ATOM 2590 C C . MET A 1 323 ? -20.208 -12.465 0.460 1.00 39.69 323 MET A C 1
ATOM 2592 O O . MET A 1 323 ? -20.970 -12.577 1.405 1.00 39.69 323 MET A O 1
ATOM 2596 N N . ARG A 1 324 ? -19.148 -11.647 0.512 1.00 50.53 324 ARG A N 1
ATOM 2597 C CA . ARG A 1 324 ? -18.789 -10.854 1.704 1.00 50.53 324 ARG A CA 1
ATOM 2598 C C . ARG A 1 324 ? -19.785 -9.738 1.998 1.00 50.53 324 ARG A C 1
ATOM 2600 O O . ARG A 1 324 ? -20.168 -9.590 3.155 1.00 50.53 324 ARG A O 1
ATOM 2607 N N . GLN A 1 325 ? -20.268 -9.012 0.984 1.00 43.69 325 GLN A N 1
ATOM 2608 C CA . GLN A 1 325 ? -21.362 -8.054 1.196 1.00 43.69 325 GLN A CA 1
ATOM 2609 C C . GLN A 1 325 ? -22.598 -8.767 1.753 1.00 43.69 325 GLN A C 1
ATOM 2611 O O . GLN A 1 325 ? -23.181 -8.313 2.732 1.00 43.69 325 GLN A O 1
ATOM 2616 N N . VAL A 1 326 ? -22.943 -9.935 1.208 1.00 41.88 326 VAL A N 1
ATOM 2617 C CA . VAL A 1 326 ? -24.094 -10.718 1.675 1.00 41.88 326 VAL A CA 1
ATOM 2618 C C . VAL A 1 326 ? -23.868 -11.297 3.080 1.00 41.88 326 VAL A C 1
ATOM 2620 O O . VAL A 1 326 ? -24.754 -11.193 3.920 1.00 41.88 326 VAL A O 1
ATOM 2623 N N . PHE A 1 327 ? -22.691 -11.843 3.389 1.00 40.53 327 PHE A N 1
ATOM 2624 C CA . PHE A 1 327 ? -22.395 -12.496 4.669 1.00 40.53 327 PHE A CA 1
ATOM 2625 C C . PHE A 1 327 ? -22.243 -11.491 5.816 1.00 40.53 327 PHE A C 1
ATOM 2627 O O . PHE A 1 327 ? -22.714 -11.765 6.913 1.00 40.53 327 PHE A O 1
ATOM 2634 N N . VAL A 1 328 ? -21.657 -10.310 5.573 1.00 43.72 328 VAL A N 1
ATOM 2635 C CA . VAL A 1 328 ? -21.551 -9.230 6.576 1.00 43.72 328 VAL A CA 1
ATOM 2636 C C . VAL A 1 328 ? -22.910 -8.572 6.833 1.00 43.72 328 VAL A C 1
ATOM 2638 O O . VAL A 1 328 ? -23.232 -8.249 7.978 1.00 43.72 328 VAL A O 1
ATOM 2641 N N . ILE A 1 329 ? -23.739 -8.400 5.794 1.00 46.09 329 ILE A N 1
ATOM 2642 C CA . ILE A 1 329 ? -25.121 -7.922 5.957 1.00 46.09 329 ILE A CA 1
ATOM 2643 C C . ILE A 1 329 ? -25.946 -8.955 6.733 1.00 46.09 329 ILE A C 1
ATOM 2645 O O . ILE A 1 329 ? -26.643 -8.583 7.675 1.00 46.09 329 ILE A O 1
ATOM 2649 N N . LEU A 1 330 ? -25.835 -10.243 6.394 1.00 38.66 330 LEU A N 1
ATOM 2650 C CA . LEU A 1 330 ? -26.560 -11.317 7.076 1.00 38.66 330 LEU A CA 1
ATOM 2651 C C . LEU A 1 330 ? -26.082 -11.521 8.517 1.00 38.66 330 LEU A C 1
ATOM 2653 O O . LEU A 1 330 ? -26.922 -11.687 9.395 1.00 38.66 330 LEU A O 1
ATOM 2657 N N . SER A 1 331 ? -24.779 -11.449 8.802 1.00 41.47 331 SER A N 1
ATOM 2658 C CA . SER A 1 331 ? -24.257 -11.615 10.164 1.00 41.47 331 SER A CA 1
ATOM 2659 C C . SER A 1 331 ? -24.631 -10.439 11.069 1.00 41.47 331 SER A C 1
ATOM 2661 O O . SER A 1 331 ? -25.068 -10.656 12.199 1.00 41.47 331 SER A O 1
ATOM 2663 N N . LYS A 1 332 ? -24.577 -9.194 10.569 1.00 41.91 332 LYS A N 1
ATOM 2664 C CA . LYS A 1 332 ? -25.054 -8.013 11.313 1.00 41.91 332 LYS A CA 1
ATOM 2665 C C . LYS A 1 332 ? -26.577 -8.000 11.463 1.00 41.91 332 LYS A C 1
ATOM 2667 O O . LYS A 1 332 ? -27.067 -7.604 12.519 1.00 41.91 332 LYS A O 1
ATOM 2672 N N . ALA A 1 333 ? -27.332 -8.448 10.459 1.00 46.19 333 ALA A N 1
ATOM 2673 C CA . ALA A 1 333 ? -28.785 -8.595 10.562 1.00 46.19 333 ALA A CA 1
ATOM 2674 C C . ALA A 1 333 ? -29.175 -9.687 11.571 1.00 46.19 333 ALA A C 1
ATOM 2676 O O . ALA A 1 333 ? -30.079 -9.477 12.374 1.00 46.19 333 ALA A O 1
ATOM 2677 N N . MET A 1 334 ? -28.455 -10.809 11.588 1.00 38.84 334 MET A N 1
ATOM 2678 C CA . MET A 1 334 ? -28.666 -11.911 12.527 1.00 38.84 334 MET A CA 1
ATOM 2679 C C . MET A 1 334 ? -28.279 -11.520 13.960 1.00 38.84 334 MET A C 1
ATOM 2681 O O . MET A 1 334 ? -29.040 -11.791 14.883 1.00 38.84 334 MET A O 1
ATOM 2685 N N . MET A 1 335 ? -27.173 -10.795 14.155 1.00 40.69 335 MET A N 1
ATOM 2686 C CA . MET A 1 335 ? -26.790 -10.237 15.462 1.00 40.69 335 MET A CA 1
ATOM 2687 C C . MET A 1 335 ? -27.788 -9.179 15.959 1.00 40.69 335 MET A C 1
ATOM 2689 O O . MET A 1 335 ? -28.132 -9.168 17.139 1.00 40.69 335 MET A O 1
ATOM 2693 N N . ARG A 1 336 ? -28.327 -8.330 15.070 1.00 47.69 336 ARG A N 1
ATOM 2694 C CA . ARG A 1 336 ? -29.416 -7.395 15.415 1.00 47.69 336 ARG A CA 1
ATOM 2695 C C . ARG A 1 336 ? -30.717 -8.121 15.749 1.00 47.69 336 ARG A C 1
ATOM 2697 O O . ARG A 1 336 ? -31.388 -7.721 16.692 1.00 47.69 336 ARG A O 1
ATOM 2704 N N . ALA A 1 337 ? -31.056 -9.192 15.034 1.00 46.28 337 ALA A N 1
ATOM 2705 C CA . ALA A 1 337 ? -32.229 -10.012 15.331 1.00 46.28 337 ALA A CA 1
ATOM 2706 C C . ALA A 1 337 ? -32.092 -10.738 16.681 1.00 46.28 337 ALA A C 1
ATOM 2708 O O . ALA A 1 337 ? -33.043 -10.765 17.455 1.00 46.28 337 ALA A O 1
ATOM 2709 N N . LEU A 1 338 ? -30.900 -11.245 17.008 1.00 43.38 338 LEU A N 1
ATOM 2710 C CA . LEU A 1 338 ? -30.604 -11.867 18.303 1.00 43.38 338 LEU A CA 1
ATOM 2711 C C . LEU A 1 338 ? -30.640 -10.851 19.456 1.00 43.38 338 LEU A C 1
ATOM 2713 O O . LEU A 1 338 ? -31.204 -11.152 20.504 1.00 43.38 338 LEU A O 1
ATOM 2717 N N . SER A 1 339 ? -30.130 -9.631 19.248 1.00 42.06 339 SER A N 1
ATOM 2718 C CA . SER A 1 339 ? -30.248 -8.525 20.213 1.00 42.06 339 SER A CA 1
ATOM 2719 C C . SER A 1 339 ? -31.705 -8.100 20.428 1.00 42.06 339 SER A C 1
ATOM 2721 O O . SER A 1 339 ? -32.114 -7.875 21.560 1.00 42.06 339 SER A O 1
ATOM 2723 N N . CYS A 1 340 ? -32.513 -8.043 19.365 1.00 42.75 340 CYS A N 1
ATOM 2724 C CA . CYS A 1 340 ? -33.934 -7.694 19.457 1.00 42.75 340 CYS A CA 1
ATOM 2725 C C . CYS A 1 340 ? -34.759 -8.809 20.133 1.00 42.75 340 CYS A C 1
ATOM 2727 O O . CYS A 1 340 ? -35.702 -8.532 20.869 1.00 42.75 340 CYS A O 1
ATOM 2729 N N . CYS A 1 341 ? -34.379 -10.079 19.945 1.00 40.75 341 CYS A N 1
ATOM 2730 C CA . CYS A 1 341 ? -34.970 -11.208 20.668 1.00 40.75 341 CYS A CA 1
ATOM 2731 C C . CYS A 1 341 ? -34.562 -11.256 22.149 1.00 40.75 341 CYS A C 1
ATOM 2733 O O . CYS A 1 341 ? -35.363 -11.705 22.967 1.00 40.75 341 CYS A O 1
ATOM 2735 N N . ALA A 1 342 ? -33.362 -10.786 22.505 1.00 42.31 342 ALA A N 1
ATOM 2736 C CA . ALA A 1 342 ? -32.935 -10.682 23.900 1.00 42.31 342 ALA A CA 1
ATOM 2737 C C . ALA A 1 342 ? -33.752 -9.622 24.665 1.00 42.31 342 ALA A C 1
ATOM 2739 O O . ALA A 1 342 ? -34.205 -9.900 25.776 1.00 42.31 342 ALA A O 1
ATOM 2740 N N . ASP A 1 343 ? -34.057 -8.483 24.035 1.00 40.12 343 ASP A N 1
ATOM 2741 C CA . ASP A 1 343 ? -34.896 -7.427 24.630 1.00 40.12 343 ASP A CA 1
ATOM 2742 C C . ASP A 1 343 ? -36.394 -7.790 24.702 1.00 40.12 343 ASP A C 1
ATOM 2744 O O . ASP A 1 343 ? -37.132 -7.245 25.521 1.00 40.12 343 ASP A O 1
ATOM 2748 N N . CYS A 1 344 ? -36.858 -8.759 23.905 1.00 37.06 344 CYS A N 1
ATOM 2749 C CA . CYS A 1 344 ? -38.234 -9.270 23.957 1.00 37.06 344 CYS A CA 1
ATOM 2750 C C . CYS A 1 344 ? -38.449 -10.415 24.965 1.00 37.06 344 CYS A C 1
ATOM 2752 O O . CYS A 1 344 ? -39.553 -10.957 25.052 1.00 37.06 344 CYS A O 1
ATOM 2754 N N . SER A 1 345 ? -37.442 -10.783 25.763 1.00 35.62 345 SER A N 1
ATOM 2755 C CA . SER A 1 345 ? -37.551 -11.868 26.749 1.00 35.62 345 SER A CA 1
ATOM 2756 C C . SER A 1 345 ? -38.118 -11.423 28.111 1.00 35.62 345 SER A C 1
ATOM 2758 O O . SER A 1 345 ? -37.629 -11.783 29.176 1.00 35.62 345 SER A O 1
ATOM 2760 N N . MET A 1 346 ? -39.236 -10.698 28.084 1.00 36.88 346 MET A N 1
ATOM 2761 C CA . MET A 1 346 ? -40.189 -10.648 29.195 1.00 36.88 346 MET A CA 1
ATOM 2762 C C . MET A 1 346 ? -41.601 -10.746 28.623 1.00 36.88 346 MET A C 1
ATOM 2764 O O . MET A 1 346 ? -42.200 -9.745 28.258 1.00 36.88 346 MET A O 1
ATOM 2768 N N . VAL A 1 347 ? -42.086 -11.981 28.500 1.00 33.00 347 VAL A N 1
ATOM 2769 C CA . VAL A 1 347 ? -43.444 -12.459 28.824 1.00 33.00 347 VAL A CA 1
ATOM 2770 C C . VAL A 1 347 ? -43.472 -13.934 28.420 1.00 33.00 347 VAL A C 1
ATOM 2772 O O . VAL A 1 347 ? -43.455 -14.301 27.248 1.00 33.00 347 VAL A O 1
ATOM 2775 N N . ALA A 1 348 ? -43.462 -14.801 29.427 1.00 33.25 348 ALA A N 1
ATOM 2776 C CA . ALA A 1 348 ? -43.667 -16.227 29.259 1.00 33.25 348 ALA A CA 1
ATOM 2777 C C . ALA A 1 348 ? -45.128 -16.512 28.878 1.00 33.25 348 ALA A C 1
ATOM 2779 O O . ALA A 1 348 ? -46.038 -16.047 29.558 1.00 33.25 348 ALA A O 1
ATOM 2780 N N . SER A 1 349 ? -45.363 -17.352 27.868 1.00 29.31 349 SER A N 1
ATOM 2781 C CA . SER A 1 349 ? -46.342 -18.439 27.987 1.00 29.31 349 SER A CA 1
ATOM 2782 C C . SER A 1 349 ? -46.132 -19.502 26.906 1.00 29.31 349 SER A C 1
ATOM 2784 O O . SER A 1 349 ? -45.693 -19.246 25.790 1.00 29.31 349 SER A O 1
ATOM 2786 N N . SER A 1 350 ? -46.381 -20.732 27.329 1.00 36.72 350 SER A N 1
ATOM 2787 C CA . SER A 1 350 ? -46.204 -22.016 26.664 1.00 36.72 350 SER A CA 1
ATOM 2788 C C . SER A 1 350 ? -46.878 -22.135 25.294 1.00 36.72 350 SER A C 1
ATOM 2790 O O . SER A 1 350 ? -48.093 -21.982 25.212 1.00 36.72 350 SER A O 1
ATOM 2792 N N . THR A 1 351 ? -46.118 -22.512 24.259 1.00 29.81 351 THR A N 1
ATOM 2793 C CA . THR A 1 351 ? -46.404 -23.605 23.293 1.00 29.81 351 THR A CA 1
ATOM 2794 C C . THR A 1 351 ? -45.351 -23.611 22.166 1.00 29.81 351 THR A C 1
ATOM 2796 O O . THR A 1 351 ? -45.153 -22.625 21.469 1.00 29.81 351 THR A O 1
ATOM 2799 N N . TRP A 1 352 ? -44.655 -24.736 21.993 1.00 28.08 352 TRP A N 1
ATOM 2800 C CA . TRP A 1 352 ? -43.864 -25.131 20.807 1.00 28.08 352 TRP A CA 1
ATOM 2801 C C . TRP A 1 352 ? -44.443 -26.485 20.327 1.00 28.08 352 TRP A C 1
ATOM 2803 O O . TRP A 1 352 ? -45.042 -27.156 21.175 1.00 28.08 352 TRP A O 1
ATOM 2813 N N . PRO A 1 353 ? -44.267 -26.959 19.065 1.00 38.75 353 PRO A N 1
ATOM 2814 C CA . PRO A 1 353 ? -43.268 -26.535 18.071 1.00 38.75 353 PRO A CA 1
ATOM 2815 C C . PRO A 1 353 ? -43.777 -26.378 16.613 1.00 38.75 353 PRO A C 1
ATOM 2817 O O . PRO A 1 353 ? -44.689 -27.068 16.167 1.00 38.75 353 PRO A O 1
ATOM 2820 N N . SER A 1 354 ? -43.058 -25.592 15.804 1.00 29.38 354 SER A N 1
ATOM 2821 C CA . SER A 1 354 ? -42.960 -25.824 14.352 1.00 29.38 354 SER A CA 1
ATOM 2822 C C . SER A 1 354 ? -41.663 -25.227 13.795 1.00 29.38 354 SER A C 1
ATOM 2824 O O . SER A 1 354 ? -41.532 -24.016 13.635 1.00 29.38 354 SER A O 1
ATOM 2826 N N . LEU A 1 355 ? -40.699 -26.114 13.529 1.00 29.58 355 LEU A N 1
ATOM 2827 C CA . LEU A 1 355 ? -39.458 -25.860 12.798 1.00 29.58 355 LEU A CA 1
ATOM 2828 C C . LEU A 1 355 ? -39.771 -25.525 11.332 1.00 29.58 355 LEU A C 1
ATOM 2830 O O . LEU A 1 355 ? -40.324 -26.352 10.610 1.00 29.58 355 LEU A O 1
ATOM 2834 N N . LEU A 1 356 ? -39.367 -24.338 10.881 1.00 29.92 356 LEU A N 1
ATOM 2835 C CA . LEU A 1 356 ? -39.297 -23.978 9.466 1.00 29.92 356 LEU A CA 1
ATOM 2836 C C . LEU A 1 356 ? -37.886 -24.285 8.950 1.00 29.92 356 LEU A C 1
ATOM 2838 O O . LEU A 1 356 ? -36.924 -23.580 9.246 1.00 29.92 356 LEU A O 1
ATOM 2842 N N . CYS A 1 357 ? -37.778 -25.367 8.180 1.00 26.67 357 CYS A N 1
ATOM 2843 C CA . CYS A 1 357 ? -36.631 -25.677 7.335 1.00 26.67 357 CYS A CA 1
ATOM 2844 C C . CYS A 1 357 ? -36.499 -24.630 6.219 1.00 26.67 357 CYS A C 1
ATOM 2846 O O . CYS A 1 357 ? -37.372 -24.544 5.357 1.00 26.67 357 CYS A O 1
ATOM 2848 N N . PHE A 1 358 ? -35.376 -23.912 6.161 1.00 27.23 358 PHE A N 1
ATOM 2849 C CA . PHE A 1 358 ? -34.924 -23.273 4.924 1.00 27.23 358 PHE A CA 1
ATOM 2850 C C . PHE A 1 358 ? -33.916 -24.191 4.224 1.00 27.23 358 PHE A C 1
ATOM 2852 O O . PHE A 1 358 ? -32.763 -24.314 4.630 1.00 27.23 358 PHE A O 1
ATOM 2859 N N . ASN A 1 359 ? -34.388 -24.859 3.170 1.00 26.61 359 ASN A N 1
ATOM 2860 C CA . ASN A 1 359 ? -33.571 -25.560 2.183 1.00 26.61 359 ASN A CA 1
ATOM 2861 C C . ASN A 1 359 ? -32.850 -24.533 1.298 1.00 26.61 359 ASN A C 1
ATOM 2863 O O . ASN A 1 359 ? -33.501 -23.813 0.542 1.00 26.61 359 ASN A O 1
ATOM 2867 N N . VAL A 1 360 ? -31.516 -24.519 1.322 1.00 27.97 360 VAL A N 1
ATOM 2868 C CA . VAL A 1 360 ? -30.708 -23.969 0.225 1.00 27.97 360 VAL A CA 1
ATOM 2869 C C . VAL A 1 360 ? -30.289 -25.147 -0.648 1.00 27.97 360 VAL A C 1
ATOM 2871 O O . VAL A 1 360 ? -29.520 -26.012 -0.230 1.00 27.97 360 VAL A O 1
ATOM 2874 N N . LEU A 1 361 ? -30.852 -25.205 -1.855 1.00 26.62 361 LEU A N 1
ATOM 2875 C CA . LEU A 1 361 ? -30.481 -26.153 -2.900 1.00 26.62 361 LEU A CA 1
ATOM 2876 C C . LEU A 1 361 ? -28.996 -25.992 -3.258 1.00 26.62 361 LEU A C 1
ATOM 2878 O O . LEU A 1 361 ? -28.608 -25.050 -3.943 1.00 26.62 361 LEU A O 1
ATOM 2882 N N . ALA A 1 362 ? -28.185 -26.963 -2.845 1.00 28.33 362 ALA A N 1
ATOM 2883 C CA . ALA A 1 362 ? -26.914 -27.264 -3.482 1.00 28.33 362 ALA A CA 1
ATOM 2884 C C . ALA A 1 362 ? -27.198 -27.994 -4.806 1.00 28.33 362 ALA A C 1
ATOM 2886 O O . ALA A 1 362 ? -27.628 -29.152 -4.813 1.00 28.33 362 ALA A O 1
ATOM 2887 N N . SER A 1 363 ? -26.974 -27.325 -5.937 1.00 27.67 363 SER A N 1
ATOM 2888 C CA . SER A 1 363 ? -26.939 -27.975 -7.245 1.00 27.67 363 SER A CA 1
ATOM 2889 C C . SER A 1 363 ? -25.702 -28.870 -7.328 1.00 27.67 363 SER A C 1
ATOM 2891 O O . SER A 1 363 ? -24.570 -28.434 -7.517 1.00 27.67 363 SER A O 1
ATOM 2893 N N . ARG A 1 364 ? -25.955 -30.167 -7.160 1.00 30.19 364 ARG A N 1
ATOM 2894 C CA . ARG A 1 364 ? -25.062 -31.265 -7.520 1.00 30.19 364 ARG A CA 1
ATOM 2895 C C . ARG A 1 364 ? -24.833 -31.269 -9.035 1.00 30.19 364 ARG A C 1
ATOM 2897 O O . ARG A 1 364 ? -25.800 -31.310 -9.790 1.00 30.19 364 ARG A O 1
ATOM 2904 N N . THR A 1 365 ? -23.583 -31.407 -9.461 1.00 28.31 365 THR A N 1
ATOM 2905 C CA . THR A 1 365 ? -23.241 -32.210 -10.647 1.00 28.31 365 THR A CA 1
ATOM 2906 C C . THR A 1 365 ? -22.200 -33.258 -10.245 1.00 28.31 365 THR A C 1
ATOM 2908 O O . THR A 1 365 ? -21.305 -32.930 -9.464 1.00 28.31 365 THR A O 1
ATOM 2911 N N . PRO A 1 366 ? -22.325 -34.522 -10.690 1.00 32.75 366 PRO A N 1
ATOM 2912 C CA . PRO A 1 366 ? -21.635 -35.644 -10.071 1.00 32.75 366 PRO A CA 1
ATOM 2913 C C . PRO A 1 366 ? -20.287 -35.946 -10.731 1.00 32.75 366 PRO A C 1
ATOM 2915 O O . PRO A 1 366 ? -20.176 -36.017 -11.953 1.00 32.75 366 PRO A O 1
ATOM 2918 N N . PHE A 1 367 ? -19.291 -36.232 -9.892 1.00 26.44 367 PHE A N 1
ATOM 2919 C CA . PHE A 1 367 ? -18.156 -37.077 -10.249 1.00 26.44 367 PHE A CA 1
ATOM 2920 C C . PHE A 1 367 ? -18.680 -38.427 -10.764 1.00 26.44 367 PHE A C 1
ATOM 2922 O O . PHE A 1 367 ? -19.367 -39.141 -10.033 1.00 26.44 367 PHE A O 1
ATOM 2929 N N . HIS A 1 368 ? -18.340 -38.791 -12.000 1.00 28.22 368 HIS A N 1
ATOM 2930 C CA . HIS A 1 368 ? -18.297 -40.191 -12.414 1.00 28.22 368 HIS A CA 1
ATOM 2931 C C . HIS A 1 368 ? -16.855 -40.673 -12.298 1.00 28.22 368 HIS A C 1
ATOM 2933 O O . HIS A 1 368 ? -15.954 -40.179 -12.971 1.00 28.22 368 HIS A O 1
ATOM 2939 N N . SER A 1 369 ? -16.672 -41.633 -11.398 1.00 27.36 369 SER A N 1
ATOM 2940 C CA . SER A 1 369 ? -15.503 -42.494 -11.332 1.00 27.36 369 SER A CA 1
ATOM 2941 C C . SER A 1 369 ? -15.456 -43.368 -12.585 1.00 27.36 369 SER A C 1
ATOM 2943 O O . SER A 1 369 ? -16.437 -44.036 -12.910 1.00 27.36 369 SER A O 1
ATOM 2945 N N . ALA A 1 370 ? -14.311 -43.390 -13.258 1.00 26.84 370 ALA A N 1
ATOM 2946 C CA . ALA A 1 370 ? -13.893 -44.506 -14.091 1.00 26.84 370 ALA A CA 1
ATOM 2947 C C . ALA A 1 370 ? -12.444 -44.816 -13.709 1.00 26.84 370 ALA A C 1
ATOM 2949 O O . ALA A 1 370 ? -11.537 -44.012 -13.907 1.00 26.84 370 ALA A O 1
ATOM 2950 N N . THR A 1 371 ? -12.262 -45.964 -13.068 1.00 27.12 371 THR A N 1
ATOM 2951 C CA . THR A 1 371 ? -10.970 -46.548 -12.719 1.00 27.12 371 THR A CA 1
ATOM 2952 C C . THR A 1 371 ? -10.565 -47.545 -13.817 1.00 27.12 371 THR A C 1
ATOM 2954 O O . THR A 1 371 ? -11.431 -48.262 -14.312 1.00 27.12 371 THR A O 1
ATOM 2957 N N . ILE A 1 372 ? -9.248 -47.648 -14.062 1.00 26.23 372 ILE A N 1
ATOM 2958 C CA . ILE A 1 372 ? -8.441 -48.853 -14.390 1.00 26.23 372 ILE A CA 1
ATOM 2959 C C . ILE A 1 372 ? -7.691 -48.873 -15.752 1.00 26.23 372 ILE A C 1
ATOM 2961 O O . ILE A 1 372 ? -8.292 -48.731 -16.812 1.00 26.23 372 ILE A O 1
ATOM 2965 N N . CYS A 1 373 ? -6.393 -49.231 -15.621 1.00 25.55 373 CYS A N 1
ATOM 2966 C CA . CYS A 1 373 ? -5.379 -49.764 -16.565 1.00 25.55 373 CYS A CA 1
ATOM 2967 C C . CYS A 1 373 ? -4.753 -48.774 -17.570 1.00 25.55 373 CYS A C 1
ATOM 2969 O O . CYS A 1 373 ? -5.475 -48.175 -18.353 1.00 25.55 373 CYS A O 1
ATOM 2971 N N . PHE A 1 374 ? -3.430 -48.571 -17.661 1.00 33.75 374 PHE A N 1
ATOM 2972 C CA . PHE A 1 374 ? -2.211 -49.208 -17.123 1.00 33.75 374 PHE A CA 1
ATOM 2973 C C . PHE A 1 374 ? -1.173 -48.122 -16.810 1.00 33.75 374 PHE A C 1
ATOM 2975 O O . PHE A 1 374 ? -1.213 -47.081 -17.507 1.00 33.75 374 PHE A O 1
#

Mean predicted aligned error: 14.22 Å

Secondary structure (DSSP, 8-state):
---------------------PPP---HHHHHHHHHHHHHHHHH--TT-EEEEET--SSTTGGGGGGGT-SEEEEEES-HHHHHHHHHHHHHS--SSEEEEEE--TTTS---HHHHTTTT-EEEEEE-S-GGGGGGSHHHHHHHHHHHHHHEEEEEEEEEEEE-HHHHHHHHHHHHHHHHHH-SSS-TT----EEE-SS-EEEESS--SS--SS--EEEEE-SS-EEEEE---HHHHHHHHHHTT-EEEEEEEHHHHHHHHTTTSHHHHHHT-TTSB-TTSPBPHHHHHHHTTEEEEEEE---TTS-GGGS----SSTHHHHHHHHHHHHHHHHHHHHHHHHHT------------------------------

Organism: Hevea brasiliensis (NCBI:txid3981)